Protein 2PH3 (pdb70)

Radius of gyration: 23.09 Å; Cα contacts (8 Å, |Δi|>4): 1124; chains: 2; bounding box: 49×66×58 Å

InterPro domains:
  IPR002347 Short-chain dehydrogenase/reductase SDR [PF13561] (8-243)
  IPR002347 Short-chain dehydrogenase/reductase SDR [PR00080] (79-90)
  IPR002347 Short-chain dehydrogenase/reductase SDR [PR00080] (132-140)
  IPR002347 Short-chain dehydrogenase/reductase SDR [PR00080] (152-171)
  IPR002347 Short-chain dehydrogenase/reductase SDR [PR00081] (3-20)
  IPR002347 Short-chain dehydrogenase/reductase SDR [PR00081] (79-90)
  IPR002347 Short-chain dehydrogenase/reductase SDR [PR00081] (126-142)
  IPR002347 Short-chain dehydrogenase/reductase SDR [PR00081] (152-171)
  IPR002347 Short-chain dehydrogenase/reductase SDR [PR00081] (173-190)
  IPR002347 Short-chain dehydrogenase/reductase SDR [PR00081] (206-226)
  IPR011284 3-oxoacyl-(acyl-carrier-protein) reductase [TIGR01830] (4-242)
  IPR020904 Short-chain dehydrogenase/reductase, conserved site [PS00061] (139-167)
  IPR036291 NAD(P)-binding domain superfamily [SSF51735] (2-243)
  IPR050259 Short-chain dehydrogenases/reductases [PTHR42879] (2-243)
  IPR057326 Ketoreductase domain [SM00822] (2-183)

CATH classification: 3.40.50.720

B-factor: mean 17.6, std 7.83, range [5.52, 52.17]

Sequence (482 aa):
MRKALITGASRGIGRAIALRLAEDGFALAIHYGQNREKAEEVAEEARRRGSPLVAVLGANLLEAEAATALVHQAAEVLGGLDTLVNNAGITRDTLLVRMKDEDWEAVLEANLSAVFRTTREAVKLMMKARFGRIVNITSVVGILGNPGQANYVASKAGLIGFTRAVAKEYAQRGITVNAVAPGFIETEMTERLPQEVKEAYLKQIPAGRFGRPEEVAEAVAFLVSEKAGYITGQTLCVDGGLTPHRKALITGASRGIGRAIALRLAEDGFALAIHYGQNREKAEEVAEEARRRGSPLVAVLGANLLEAEAATALVHQAAEVLGGLDTLVNNAGITRDTLLVRMKDEDWEAVLEANLSAVFRTTREAVKLMMKARFGRIVNITSVVGILGNPANYVASKAGLIGFTRAVAKEYAQRGITVNAVIETEMTERLPQEVKEAYLKQIPAGRFGRPEEVAEAVAFLVSEKAGYITGQTLCVDGGLTP

Foldseek 3Di:
DADEEQAQCLFFLNLLLLQLVLLVQHAYEDEHAPDVVSSVVSQVNSVVNHHPHYHYHYFHLLDVVRLLVVLVVRCVRRVGHAEYEAEDFDFLWAAPVPQDPVRLVSRLRNLAVSVVNNVVNNCVRLLVVLAHEYEYEAALCLVVVDGGGNSNNVSRVNVLVVQLVVQVVCLRSHYAGEYEHEYAEDTPVVVVDDPVVVVVSLVQAPQSDHHYSNQSSVVVVVRRDPVNSVDHSYYHYPHNPRHPD/DAEEQAQCLFFLNLLLLLLVLLVQYAYEQEHAPDVVSSVVSQVNSVVNHHPHYHYHYFHQLPQVRLQVVLVVRCVRRVAHAEYEAEDFDADDDAPVPDDPVRLVSRLRNLAVSVVNNVVNNCVRNLVVLAHEYEYAAALCLVVVPRDSNVVSRVNVLVVQLVVQVVCVRSRYAGEYELEPTCVVVDDPVVVQVLQVLALQSDHHYSNQRSVVVVCCRDPVNSVDHSYYYYPGNPRHD

Solvent-accessible surface area: 20334 Å² total; per-residue (Å²): 98,98,39,0,0,0,2,21,0,6,114,10,30,0,82,6,0,0,5,54,0,0,92,76,30,14,0,0,0,0,4,21,45,173,62,134,138,54,0,80,109,2,0,85,43,0,96,176,98,45,10,89,69,13,20,33,18,41,13,68,16,70,105,33,125,17,0,27,42,0,0,72,83,0,17,147,60,7,66,23,15,18,0,0,0,3,22,20,40,50,59,102,90,33,89,0,27,184,3,126,35,113,29,0,75,20,0,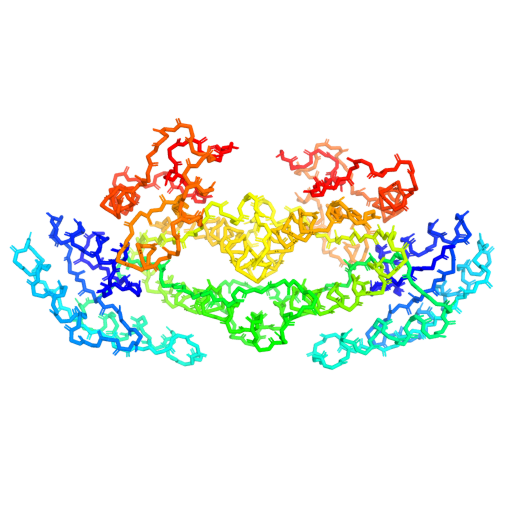11,45,7,0,0,9,0,7,0,1,1,0,16,8,0,0,74,57,2,53,174,79,160,28,0,8,0,1,0,7,4,13,0,9,4,30,31,0,30,69,22,27,0,0,35,0,0,0,5,8,0,2,12,1,0,0,63,0,0,1,101,18,2,51,170,76,33,2,7,0,1,0,0,0,8,11,23,15,85,23,83,124,49,106,201,70,82,122,140,44,48,110,60,92,60,171,86,9,99,61,51,129,40,16,126,20,77,48,0,1,91,12,0,8,108,5,2,32,105,194,2,42,223,55,45,18,100,9,77,27,34,18,38,52,25,14,122,122,82,61,0,0,0,2,20,0,6,110,26,30,0,97,12,0,0,5,52,0,0,90,80,34,10,9,0,0,0,4,24,43,179,43,129,116,67,0,55,109,5,0,78,45,0,98,162,105,44,7,104,75,10,21,22,19,42,12,71,18,71,103,32,124,16,0,28,41,0,0,79,84,0,17,149,65,8,60,26,17,26,1,0,0,4,21,21,43,55,77,93,117,48,84,0,31,172,2,128,23,107,27,0,69,14,0,10,43,6,1,0,10,0,8,0,1,1,0,17,5,0,0,72,37,3,48,157,75,134,55,0,8,1,1,0,11,11,30,24,36,4,51,35,0,54,104,14,1,50,6,0,0,6,8,0,1,14,1,0,0,79,0,0,1,107,27,8,50,164,104,40,2,8,0,1,0,14,42,21,56,82,111,32,118,110,67,76,114,134,51,33,114,55,80,55,193,95,7,99,58,46,102,34,15,114,31,111,51,7,0,90,13,0,4,86,5,1,16,132,171,1,42,221,59,41,14,101,40,84,44,44,20,38,53,28,20,153

Secondary structure (DSSP, 8-state):
--EEEETTTTSHHHHHHHHHHHTTT-EEEEEESS-HHHHHHHHHHHHHTT-S-EEEEE--TTSHHHHHHHHHHHHHHHT---EEEE-------B-GGG--HHHHHHHHIIIIIHHHHHHHHHHHHHHHHT-EEEEEE--THHHH--SSBHHHHHHHHHHHHHHHHHHHHHGGGTEEEEEEEE-SB--HHHHTS-HHHHHHHHHT-TT-SPBPHHHHHHHHHHHTSGGGTT--S-EEEESTT-S--/-EEEETTTTSHHHHHHHHHHHHTT-EEEEEESS-HHHHHHHHHHHHHHT-S-EEEEE--TTSHHHHHHHHHHHHHHHTS--EEEE---------GGG--HHHHHHHHIIIIIHHHHHHHHHHHHHHHHT-EEEEE---THHHH----HHHHHHHHHHHHHHHHHHHHGGGTEEEEE--BSSGGGGS-HHHHHHHHTT-TT-S-B-HHHHHHHHHHHHSGGGTT--S-B---STT---

Structure (mmCIF, N/CA/C/O backbone):
data_2PH3
#
_entry.id   2PH3
#
_cell.length_a   76.525
_cell.length_b   76.525
_cell.length_c   137.562
_cell.angle_alpha   90.00
_cell.angle_beta   90.00
_cell.angle_gamma   120.00
#
_symmetry.space_group_name_H-M   'P 62'
#
loop_
_entity.id
_entity.type
_entity.pdbx_description
1 polymer '3-oxoacyl-[acyl carrier protein] reductase'
2 water water
#
loop_
_atom_site.group_PDB
_atom_site.id
_atom_site.type_symbol
_atom_site.label_atom_id
_atom_site.label_alt_id
_atom_site.label_comp_id
_atom_site.label_asym_id
_atom_site.label_entity_id
_atom_site.label_seq_id
_atom_site.pdbx_PDB_ins_code
_atom_site.Cartn_x
_atom_site.Cartn_y
_atom_site.Cartn_z
_atom_site.occupancy
_atom_site.B_iso_or_equiv
_atom_site.auth_seq_id
_atom_site.auth_comp_id
_atom_site.auth_asym_id
_atom_site.auth_atom_id
_atom_site.pdbx_PDB_model_num
ATOM 1 N N . MET A 1 1 ? 53.809 4.607 10.114 1.00 25.79 1 MET A N 1
ATOM 2 C CA . MET A 1 1 ? 53.055 3.366 9.725 1.00 27.18 1 MET A CA 1
ATOM 3 C C . MET A 1 1 ? 53.327 2.212 10.676 1.00 26.89 1 MET A C 1
ATOM 4 O O . MET A 1 1 ? 52.662 2.054 11.684 1.00 27.94 1 MET A O 1
ATOM 9 N N . ARG A 1 2 ? 54.184 1.381 10.169 1.00 25.66 2 ARG A N 1
ATOM 10 C CA . ARG A 1 2 ? 54.737 0.288 10.745 1.00 23.17 2 ARG A CA 1
ATOM 11 C C . ARG A 1 2 ? 55.888 -0.506 11.453 1.00 19.82 2 ARG A C 1
ATOM 12 O O . ARG A 1 2 ? 55.892 -1.805 11.792 1.00 18.62 2 ARG A O 1
ATOM 20 N N . LYS A 1 3 ? 56.931 0.183 11.226 1.00 18.08 3 LYS A N 1
ATOM 21 C CA . LYS A 1 3 ? 58.237 0.530 11.850 1.00 15.82 3 LYS A CA 1
ATOM 22 C C . LYS A 1 3 ? 58.286 1.900 12.555 1.00 14.77 3 LYS A C 1
ATOM 23 O O . LYS A 1 3 ? 57.577 2.829 12.181 1.00 14.43 3 LYS A O 1
ATOM 29 N N . ALA A 1 4 ? 59.003 1.954 13.677 1.00 13.74 4 ALA A N 1
ATOM 30 C CA . ALA A 1 4 ? 59.791 3.002 14.313 1.00 13.43 4 ALA A CA 1
ATOM 31 C C . ALA A 1 4 ? 61.048 2.733 15.170 1.00 12.46 4 ALA A C 1
ATOM 32 O O . ALA A 1 4 ? 61.113 1.748 15.913 1.00 13.68 4 ALA A O 1
ATOM 34 N N . LEU A 1 5 ? 61.992 3.668 15.079 1.00 12.28 5 LEU A N 1
ATOM 35 C CA . LEU A 1 5 ? 63.160 3.746 15.944 1.00 10.85 5 LEU A CA 1
ATOM 36 C C . LEU A 1 5 ? 62.920 4.856 16.941 1.00 10.54 5 LEU A C 1
ATOM 37 O O . LEU A 1 5 ? 62.687 5.982 16.538 1.00 10.51 5 LEU A O 1
ATOM 42 N N . ILE A 1 6 ? 62.965 4.530 18.235 1.00 10.35 6 ILE A N 1
ATOM 43 C CA . ILE A 1 6 ? 62.856 5.533 19.277 1.00 11.15 6 ILE A CA 1
ATOM 44 C C . ILE A 1 6 ? 64.205 5.536 20.052 1.00 11.00 6 ILE A C 1
ATOM 45 O O . ILE A 1 6 ? 64.592 4.519 20.661 1.00 9.69 6 ILE A O 1
ATOM 50 N N . THR A 1 7 ? 64.864 6.683 20.058 1.00 9.72 7 THR A N 1
ATOM 51 C CA . THR A 1 7 ? 66.099 6.827 20.843 1.00 10.41 7 THR A CA 1
ATOM 52 C C . THR A 1 7 ? 65.848 7.104 22.319 1.00 10.15 7 THR A C 1
ATOM 53 O O . THR A 1 7 ? 64.883 7.792 22.678 1.00 10.37 7 THR A O 1
ATOM 57 N N . GLY A 1 8 ? 66.726 6.588 23.197 1.00 10.47 8 GLY A N 1
ATOM 58 C CA . GLY A 1 8 ? 66.551 6.815 24.636 1.00 10.76 8 GLY A CA 1
ATOM 59 C C . GLY A 1 8 ? 65.218 6.303 25.169 1.00 12.35 8 GLY A C 1
ATOM 60 O O . GLY A 1 8 ? 64.553 6.967 26.039 1.00 11.40 8 GLY A O 1
ATOM 61 N N . ALA A 1 9 ? 64.823 5.123 24.673 1.00 11.92 9 ALA A N 1
ATOM 62 C CA . ALA A 1 9 ? 63.494 4.564 24.971 1.00 14.28 9 ALA A CA 1
ATOM 63 C C . ALA A 1 9 ? 63.456 3.620 26.181 1.00 14.71 9 ALA A C 1
ATOM 64 O O . ALA A 1 9 ? 62.461 2.907 26.391 1.00 16.42 9 ALA A O 1
ATOM 66 N N . SER A 1 10 ? 64.523 3.599 26.972 1.00 14.27 10 SER A N 1
ATOM 67 C CA . SER A 1 10 ? 64.584 2.673 28.137 1.00 14.10 10 SER A CA 1
ATOM 68 C C . SER A 1 10 ? 63.917 3.221 29.398 1.00 14.65 10 SER A C 1
ATOM 69 O O . SER A 1 10 ? 63.653 2.469 30.341 1.00 13.55 10 SER A O 1
ATOM 72 N N . ARG A 1 11 ? 63.633 4.530 29.418 1.00 14.30 11 ARG A N 1
ATOM 73 C CA . ARG A 1 11 ? 62.986 5.128 30.594 1.00 14.73 11 ARG A CA 1
ATOM 74 C C . ARG A 1 11 ? 62.187 6.344 30.223 1.00 14.05 11 ARG A C 1
ATOM 75 O O . ARG A 1 11 ? 62.331 6.891 29.115 1.00 12.60 11 ARG A O 1
ATOM 83 N N . GLY A 1 12 ? 61.411 6.818 31.198 1.00 13.03 12 GLY A N 1
ATOM 84 C CA . GLY A 1 12 ? 60.742 8.127 31.082 1.00 12.93 12 GLY A CA 1
ATOM 85 C C . GLY A 1 12 ? 59.921 8.343 29.806 1.00 11.22 12 GLY A C 1
ATOM 86 O O . GLY A 1 12 ? 59.072 7.503 29.422 1.00 10.63 12 GLY A O 1
ATOM 87 N N . ILE A 1 13 ? 60.165 9.480 29.157 1.00 10.71 13 ILE A N 1
ATOM 88 C CA . ILE A 1 13 ? 59.407 9.869 27.932 1.00 10.43 13 ILE A CA 1
ATOM 89 C C . ILE A 1 13 ? 59.628 8.881 26.791 1.00 9.87 13 ILE A C 1
ATOM 90 O O . ILE A 1 13 ? 58.680 8.528 26.057 1.00 10.37 13 ILE A O 1
ATOM 95 N N . GLY A 1 14 ? 60.873 8.441 26.605 1.00 9.43 14 GLY A N 1
ATOM 96 C CA . GLY A 1 14 ? 61.143 7.550 25.486 1.00 10.21 14 GLY A CA 1
ATOM 97 C C . GLY A 1 14 ? 60.368 6.252 25.690 1.00 9.51 14 GLY A C 1
ATOM 98 O O . GLY A 1 14 ? 59.795 5.710 24.758 1.00 9.42 14 GLY A O 1
ATOM 99 N N . ARG A 1 15 ? 60.403 5.723 26.915 1.00 10.84 15 ARG A N 1
ATOM 100 C CA . ARG A 1 15 ? 59.660 4.507 27.229 1.00 10.45 15 ARG A CA 1
ATOM 101 C C . ARG A 1 15 ? 58.162 4.683 26.960 1.00 10.34 15 ARG A C 1
ATOM 102 O O . ARG A 1 15 ? 57.530 3.837 26.303 1.00 10.53 15 ARG A O 1
ATOM 110 N N . ALA A 1 16 ? 57.599 5.793 27.443 1.00 10.28 16 ALA A N 1
ATOM 111 C CA . ALA A 1 16 ? 56.151 6.088 27.267 1.00 10.16 16 ALA A CA 1
ATOM 112 C C . ALA A 1 16 ? 55.829 6.143 25.781 1.00 10.19 16 ALA A C 1
ATOM 113 O O . ALA A 1 16 ? 54.770 5.656 25.343 1.00 10.20 16 ALA A O 1
ATOM 115 N N . ILE A 1 17 ? 56.735 6.750 24.989 1.00 10.71 17 ILE A N 1
ATOM 116 C CA . ILE A 1 17 ? 56.531 6.877 23.540 1.00 9.83 17 ILE A CA 1
ATOM 117 C C . ILE A 1 17 ? 56.566 5.458 22.941 1.00 10.86 17 ILE A C 1
ATOM 118 O O . ILE A 1 17 ? 55.672 5.092 22.166 1.00 10.40 17 ILE A O 1
ATOM 123 N N . ALA A 1 18 ? 57.608 4.689 23.283 1.00 10.49 18 ALA A N 1
ATOM 124 C CA . ALA A 1 18 ? 57.672 3.280 22.896 1.00 12.05 18 ALA A CA 1
ATOM 125 C C . ALA A 1 18 ? 56.358 2.520 23.198 1.00 12.64 18 ALA A C 1
ATOM 126 O O . ALA A 1 18 ? 55.784 1.920 22.306 1.00 13.02 18 ALA A O 1
ATOM 128 N N . LEU A 1 19 ? 55.892 2.581 24.442 1.00 12.45 19 LEU A N 1
ATOM 129 C CA . LEU A 1 19 ? 54.691 1.808 24.876 1.00 13.45 19 LEU A CA 1
ATOM 130 C C . LEU A 1 19 ? 53.391 2.283 24.205 1.00 14.30 19 LEU A C 1
ATOM 131 O O . LEU A 1 19 ? 52.495 1.461 23.856 1.00 13.79 19 LEU A O 1
ATOM 136 N N . ARG A 1 20 ? 53.320 3.603 23.966 1.00 12.82 20 ARG A N 1
ATOM 137 C CA . ARG A 1 20 ? 52.188 4.196 23.290 1.00 13.49 20 ARG A CA 1
ATOM 138 C C . ARG A 1 20 ? 52.065 3.741 21.851 1.00 12.88 20 ARG A C 1
ATOM 139 O O . ARG A 1 20 ? 50.986 3.392 21.401 1.00 13.12 20 ARG A O 1
ATOM 147 N N . LEU A 1 21 ? 53.175 3.749 21.120 1.00 13.25 21 LEU A N 1
ATOM 148 C CA . LEU A 1 21 ? 53.156 3.264 19.727 1.00 12.83 21 LEU A CA 1
ATOM 149 C C . LEU A 1 21 ? 52.950 1.743 19.624 1.00 12.63 21 LEU A C 1
ATOM 150 O O . LEU A 1 21 ? 52.330 1.284 18.661 1.00 13.50 21 LEU A O 1
ATOM 155 N N . ALA A 1 22 ? 53.396 0.975 20.636 1.00 13.28 22 ALA A N 1
ATOM 156 C CA . ALA A 1 22 ? 53.122 -0.480 20.707 1.00 13.97 22 ALA A CA 1
ATOM 157 C C . ALA A 1 22 ? 51.605 -0.744 20.706 1.00 15.48 22 ALA A C 1
ATOM 158 O O . ALA A 1 22 ? 51.120 -1.701 20.076 1.00 16.25 22 ALA A O 1
ATOM 160 N N . GLU A 1 23 ? 50.874 0.135 21.390 1.00 17.55 23 GLU A N 1
ATOM 161 C CA . GLU A 1 23 ? 49.425 0.067 21.500 1.00 19.00 23 GLU A CA 1
ATOM 162 C C . GLU A 1 23 ? 48.782 0.291 20.160 1.00 19.35 23 GLU A C 1
ATOM 163 O O . GLU A 1 23 ? 47.641 -0.154 19.937 1.00 19.86 23 GLU A O 1
ATOM 169 N N . ASP A 1 24 ? 49.517 0.942 19.248 1.00 19.63 24 ASP A N 1
ATOM 170 C CA . ASP A 1 24 ? 49.048 1.188 17.892 1.00 19.09 24 ASP A CA 1
ATOM 171 C C . ASP A 1 24 ? 49.512 0.117 16.899 1.00 19.14 24 ASP A C 1
ATOM 172 O O . ASP A 1 24 ? 49.315 0.284 15.684 1.00 20.44 24 ASP A O 1
ATOM 177 N N . GLY A 1 25 ? 50.155 -0.932 17.414 1.00 17.74 25 GLY A N 1
ATOM 178 C CA . GLY A 1 25 ? 50.668 -2.045 16.582 1.00 16.55 25 GLY A CA 1
ATOM 179 C C . GLY A 1 25 ? 51.964 -1.766 15.836 1.00 15.44 25 GLY A C 1
ATOM 180 O O . GLY A 1 25 ? 52.299 -2.476 14.865 1.00 15.39 25 GLY A O 1
ATOM 181 N N . PHE A 1 26 ? 52.726 -0.747 16.261 1.00 13.94 26 PHE A N 1
ATOM 182 C CA . PHE A 1 26 ? 53.984 -0.437 15.552 1.00 13.74 26 PHE A CA 1
ATOM 183 C C . PHE A 1 26 ? 55.024 -1.518 15.876 1.00 12.85 26 PHE A C 1
ATOM 184 O O . PHE A 1 26 ? 55.117 -1.942 17.018 1.00 12.98 26 PHE A O 1
ATOM 192 N N . ALA A 1 27 ? 55.840 -1.900 14.901 1.00 12.92 27 ALA A N 1
ATOM 193 C CA . ALA A 1 27 ? 57.154 -2.574 15.182 1.00 13.46 27 ALA A CA 1
ATOM 194 C C . ALA A 1 27 ? 58.172 -1.542 15.723 1.00 14.01 27 ALA A C 1
ATOM 195 O O . ALA A 1 27 ? 58.247 -0.408 15.220 1.00 15.91 27 ALA A O 1
ATOM 197 N N . LEU A 1 28 ? 58.997 -1.930 16.704 1.00 13.81 28 LEU A N 1
ATOM 198 C CA . LEU A 1 28 ? 59.759 -0.947 17.495 1.00 12.84 28 LEU A CA 1
ATOM 199 C C . LEU A 1 28 ? 61.203 -1.375 17.722 1.00 13.31 28 LEU A C 1
ATOM 200 O O . LEU A 1 28 ? 61.467 -2.493 18.141 1.00 13.20 28 LEU A O 1
ATOM 205 N N . ALA A 1 29 ? 62.137 -0.498 17.403 1.00 13.18 29 ALA A N 1
ATOM 206 C CA . ALA A 1 29 ? 63.511 -0.668 17.844 1.00 13.09 29 ALA A CA 1
ATOM 207 C C . ALA A 1 29 ? 63.680 0.267 19.033 1.00 13.27 29 ALA A C 1
ATOM 208 O O . ALA A 1 29 ? 63.508 1.480 18.908 1.00 13.06 29 ALA A O 1
ATOM 210 N N . ILE A 1 30 ? 63.994 -0.317 20.179 1.00 12.79 30 ILE A N 1
ATOM 211 C CA . ILE A 1 30 ? 64.076 0.417 21.425 1.00 14.20 30 ILE A CA 1
ATOM 212 C C . ILE A 1 30 ? 65.549 0.660 21.576 1.00 14.37 30 ILE A C 1
ATOM 213 O O . ILE A 1 30 ? 66.303 -0.288 21.845 1.00 13.93 30 ILE A O 1
ATOM 218 N N . HIS A 1 31 ? 65.966 1.895 21.331 1.00 12.62 31 HIS A N 1
ATOM 219 C CA . HIS A 1 31 ? 67.366 2.266 21.565 1.00 13.68 31 HIS A CA 1
ATOM 220 C C . HIS A 1 31 ? 67.669 2.641 23.034 1.00 12.67 31 HIS A C 1
ATOM 221 O O . HIS A 1 31 ? 66.836 3.262 23.698 1.00 12.14 31 HIS A O 1
ATOM 228 N N . TYR A 1 32 ? 68.881 2.329 23.503 1.00 12.41 32 TYR A N 1
ATOM 229 C CA . TYR A 1 32 ? 69.339 2.687 24.859 1.00 13.48 32 TYR A CA 1
ATOM 230 C C . TYR A 1 32 ? 70.851 2.966 24.826 1.00 14.81 32 TYR A C 1
ATOM 231 O O . TYR A 1 32 ? 71.572 2.450 23.996 1.00 13.63 32 TYR A O 1
ATOM 240 N N . GLY A 1 33 ? 71.301 3.808 25.751 1.00 17.63 33 GLY A N 1
ATOM 241 C CA . GLY A 1 33 ? 72.712 4.175 25.919 1.00 20.15 33 GLY A CA 1
ATOM 242 C C . GLY A 1 33 ? 73.447 3.144 26.751 1.00 22.08 33 GLY A C 1
ATOM 243 O O . GLY A 1 33 ? 74.320 2.458 26.227 1.00 22.42 33 GLY A O 1
ATOM 244 N N . GLN A 1 34 ? 73.037 2.988 28.018 1.00 23.54 34 GLN A N 1
ATOM 245 C CA . GLN A 1 34 ? 73.714 2.102 28.985 1.00 25.44 34 GLN A CA 1
ATOM 246 C C . GLN A 1 34 ? 72.815 0.990 29.533 1.00 25.40 34 GLN A C 1
ATOM 247 O O . GLN A 1 34 ? 73.205 -0.173 29.561 1.00 25.63 34 GLN A O 1
ATOM 253 N N . ASN A 1 35 ? 71.620 1.349 29.986 1.00 25.92 35 ASN A N 1
ATOM 254 C CA . ASN A 1 35 ? 70.873 0.383 30.794 1.00 26.18 35 ASN A CA 1
ATOM 255 C C . ASN A 1 35 ? 70.124 -0.627 29.952 1.00 24.98 35 ASN A C 1
ATOM 256 O O . ASN A 1 35 ? 68.936 -0.481 29.633 1.00 23.76 35 ASN A O 1
ATOM 261 N N . ARG A 1 36 ? 70.845 -1.675 29.599 1.00 24.11 36 ARG A N 1
ATOM 262 C CA . ARG A 1 36 ? 70.277 -2.658 28.703 1.00 23.50 36 ARG A CA 1
ATOM 263 C C . ARG A 1 36 ? 69.091 -3.415 29.318 1.00 23.30 36 ARG A C 1
ATOM 264 O O . ARG A 1 36 ? 68.079 -3.677 28.653 1.00 21.74 36 ARG A O 1
ATOM 272 N N . GLU A 1 37 ? 69.230 -3.785 30.582 1.00 22.51 37 GLU A N 1
ATOM 273 C CA . GLU A 1 37 ? 68.191 -4.578 31.240 1.00 23.36 37 GLU A CA 1
ATOM 274 C C . GLU A 1 37 ? 66.872 -3.789 31.262 1.00 22.39 37 GLU A C 1
ATOM 275 O O . GLU A 1 37 ? 65.802 -4.336 31.025 1.00 22.69 37 GLU A O 1
ATOM 281 N N . LYS A 1 38 ? 66.960 -2.495 31.506 1.00 21.77 38 LYS A N 1
ATOM 282 C CA . LYS A 1 38 ? 65.791 -1.637 31.490 1.00 21.69 38 LYS A CA 1
ATOM 283 C C . LYS A 1 38 ? 65.181 -1.565 30.069 1.00 20.95 38 LYS A C 1
ATOM 284 O O . LYS A 1 38 ? 63.958 -1.671 29.882 1.00 20.08 38 LYS A O 1
ATOM 290 N N . ALA A 1 39 ? 66.024 -1.378 29.064 1.00 19.41 39 ALA A N 1
ATOM 291 C CA . ALA A 1 39 ? 65.526 -1.472 27.699 1.00 18.80 39 ALA A CA 1
ATOM 292 C C . ALA A 1 39 ? 64.761 -2.792 27.384 1.00 18.51 39 ALA A C 1
ATOM 293 O O . ALA A 1 39 ? 63.807 -2.777 26.609 1.00 17.40 39 ALA A O 1
ATOM 295 N N . GLU A 1 40 ? 65.207 -3.922 27.950 1.00 17.69 40 GLU A N 1
ATOM 296 C CA . GLU A 1 40 ? 64.582 -5.225 27.669 1.00 18.96 40 GLU A CA 1
ATOM 297 C C . GLU A 1 40 ? 63.231 -5.306 28.352 1.00 18.31 40 GLU A C 1
ATOM 298 O O . GLU A 1 40 ? 62.257 -5.864 27.815 1.00 18.22 40 GLU A O 1
ATOM 304 N N . GLU A 1 41 ? 63.197 -4.740 29.543 1.00 17.76 41 GLU A N 1
ATOM 305 C CA . GLU A 1 41 ? 61.967 -4.557 30.290 1.00 18.58 41 GLU A CA 1
ATOM 306 C C . GLU A 1 41 ? 60.909 -3.839 29.425 1.00 17.79 41 GLU A C 1
ATOM 307 O O . GLU A 1 41 ? 59.769 -4.314 29.305 1.00 17.83 41 GLU A O 1
ATOM 313 N N . VAL A 1 42 ? 61.304 -2.722 28.796 1.00 16.91 42 VAL A N 1
ATOM 314 C CA . VAL A 1 42 ? 60.380 -1.934 27.969 1.00 16.59 42 VAL A CA 1
ATOM 315 C C . VAL A 1 42 ? 59.953 -2.760 26.749 1.00 16.44 42 VAL A C 1
ATOM 316 O O . VAL A 1 42 ? 58.773 -2.766 26.374 1.00 17.35 42 VAL A O 1
ATOM 320 N N . ALA A 1 43 ? 60.912 -3.455 26.131 1.00 16.40 43 ALA A N 1
ATOM 321 C CA . ALA A 1 43 ? 60.614 -4.308 24.981 1.00 17.04 43 ALA A CA 1
ATOM 322 C C . ALA A 1 43 ? 59.545 -5.366 25.311 1.00 17.03 43 ALA A C 1
ATOM 323 O O . ALA A 1 43 ? 58.611 -5.565 24.527 1.00 16.18 43 ALA A O 1
ATOM 325 N N . GLU A 1 44 ? 59.673 -6.007 26.465 1.00 18.24 44 GLU A N 1
ATOM 326 C CA . GLU A 1 44 ? 58.688 -7.024 26.905 1.00 19.11 44 GLU A CA 1
ATOM 327 C C . GLU A 1 44 ? 57.298 -6.414 27.098 1.00 18.29 44 GLU A C 1
ATOM 328 O O . GLU A 1 44 ? 56.307 -6.955 26.607 1.00 19.22 44 GLU A O 1
ATOM 334 N N . GLU A 1 45 ? 57.244 -5.243 27.712 1.00 17.90 45 GLU A N 1
ATOM 335 C CA . GLU A 1 45 ? 55.986 -4.538 27.909 1.00 18.18 45 GLU A CA 1
ATOM 336 C C . GLU A 1 45 ? 55.357 -4.080 26.577 1.00 17.55 45 GLU A C 1
ATOM 337 O O . GLU A 1 45 ? 54.156 -4.177 26.397 1.00 17.80 45 GLU A O 1
ATOM 343 N N . ALA A 1 46 ? 56.179 -3.613 25.651 1.00 16.21 46 ALA A N 1
ATOM 344 C CA . ALA A 1 46 ? 55.721 -3.236 24.318 1.00 16.79 46 ALA A CA 1
ATOM 345 C C . ALA A 1 46 ? 55.119 -4.464 23.629 1.00 16.78 46 ALA A C 1
ATOM 346 O O . ALA A 1 46 ? 54.107 -4.379 22.948 1.00 17.54 46 ALA A O 1
ATOM 348 N N . ARG A 1 47 ? 55.766 -5.611 23.794 1.00 17.71 47 ARG A N 1
ATOM 349 C CA . ARG A 1 47 ? 55.232 -6.856 23.237 1.00 18.82 47 ARG A CA 1
ATOM 350 C C . ARG A 1 47 ? 53.865 -7.159 23.847 1.00 18.82 47 ARG A C 1
ATOM 351 O O . ARG A 1 47 ? 52.907 -7.430 23.119 1.00 19.76 47 ARG A O 1
ATOM 359 N N . ARG A 1 48 ? 53.782 -7.084 25.174 1.00 20.18 48 ARG A N 1
ATOM 360 C CA . ARG A 1 48 ? 52.524 -7.344 25.931 1.00 21.35 48 ARG A CA 1
ATOM 361 C C . ARG A 1 48 ? 51.387 -6.381 25.554 1.00 21.54 48 ARG A C 1
ATOM 362 O O . ARG A 1 48 ? 50.220 -6.742 25.593 1.00 21.59 48 ARG A O 1
ATOM 370 N N . ARG A 1 49 ? 51.738 -5.154 25.167 1.00 21.66 49 ARG A N 1
ATOM 371 C CA . ARG A 1 49 ? 50.738 -4.159 24.703 1.00 21.45 49 ARG A CA 1
ATOM 372 C C . ARG A 1 49 ? 50.337 -4.262 23.236 1.00 20.75 49 ARG A C 1
ATOM 373 O O . ARG A 1 49 ? 49.479 -3.521 22.793 1.00 22.01 49 ARG A O 1
ATOM 381 N N . GLY A 1 50 ? 51.006 -5.102 22.456 1.00 20.59 50 GLY A N 1
ATOM 382 C CA . GLY A 1 50 ? 50.551 -5.367 21.070 1.00 18.91 50 GLY A CA 1
ATOM 383 C C . GLY A 1 50 ? 51.535 -5.176 19.932 1.00 17.78 50 GLY A C 1
ATOM 384 O O . GLY A 1 50 ? 51.156 -5.305 18.759 1.00 17.60 50 GLY A O 1
ATOM 385 N N . SER A 1 51 ? 52.800 -4.876 20.251 1.00 17.09 51 SER A N 1
ATOM 386 C CA . SER A 1 51 ? 53.807 -4.720 19.192 1.00 16.65 51 SER A CA 1
ATOM 387 C C . SER A 1 51 ? 54.148 -6.109 18.655 1.00 16.66 51 SER A C 1
ATOM 388 O O . SER A 1 51 ? 54.405 -7.003 19.452 1.00 16.69 51 SER A O 1
ATOM 391 N N . PRO A 1 52 ? 54.143 -6.272 17.322 1.00 16.18 52 PRO A N 1
ATOM 392 C CA . PRO A 1 52 ? 54.404 -7.527 16.614 1.00 17.41 52 PRO A CA 1
ATOM 393 C C . PRO A 1 52 ? 55.875 -7.815 16.325 1.00 17.18 52 PRO A C 1
ATOM 394 O O . PRO A 1 52 ? 56.246 -8.934 15.913 1.00 16.22 52 PRO A O 1
ATOM 398 N N . LEU A 1 53 ? 56.713 -6.804 16.534 1.00 16.57 53 LEU A N 1
ATOM 399 C CA . LEU A 1 53 ? 58.145 -6.986 16.353 1.00 17.08 53 LEU A CA 1
ATOM 400 C C . LEU A 1 53 ? 58.847 -5.929 17.174 1.00 17.06 53 LEU A C 1
ATOM 401 O O . LEU A 1 53 ? 58.649 -4.747 16.937 1.00 15.11 53 LEU A O 1
ATOM 406 N N . VAL A 1 54 ? 59.615 -6.382 18.180 1.00 17.12 54 VAL A N 1
ATOM 407 C CA . VAL A 1 54 ? 60.394 -5.511 19.044 1.00 18.22 54 VAL A CA 1
ATOM 408 C C . VAL A 1 54 ? 61.859 -5.909 19.199 1.00 18.30 54 VAL A C 1
ATOM 409 O O . VAL A 1 54 ? 62.176 -7.075 19.315 1.00 17.19 54 VAL A O 1
ATOM 413 N N . ALA A 1 55 ? 62.816 -4.988 19.032 1.00 17.75 55 ALA A N 1
ATOM 414 C CA . ALA A 1 55 ? 64.246 -5.286 19.185 1.00 17.25 55 ALA A CA 1
ATOM 415 C C . ALA A 1 55 ? 64.877 -4.195 20.022 1.00 16.65 55 ALA A C 1
ATOM 416 O O . ALA A 1 55 ? 64.456 -3.042 19.951 1.00 18.18 55 ALA A O 1
ATOM 418 N N . VAL A 1 56 ? 65.833 -4.565 20.868 1.00 16.52 56 VAL A N 1
ATOM 419 C CA . VAL A 1 56 ? 66.577 -3.594 21.656 1.00 15.18 56 VAL A CA 1
ATOM 420 C C . VAL A 1 56 ? 67.941 -3.354 20.976 1.00 14.53 56 VAL A C 1
ATOM 421 O O . VAL A 1 56 ? 68.557 -4.294 20.480 1.00 13.70 56 VAL A O 1
ATOM 425 N N . LEU A 1 57 ? 68.364 -2.098 20.902 1.00 12.31 57 LEU A N 1
ATOM 426 C CA . LEU A 1 57 ? 69.625 -1.731 20.276 1.00 14.08 57 LEU A CA 1
ATOM 427 C C . LEU A 1 57 ? 70.422 -0.736 21.134 1.00 13.30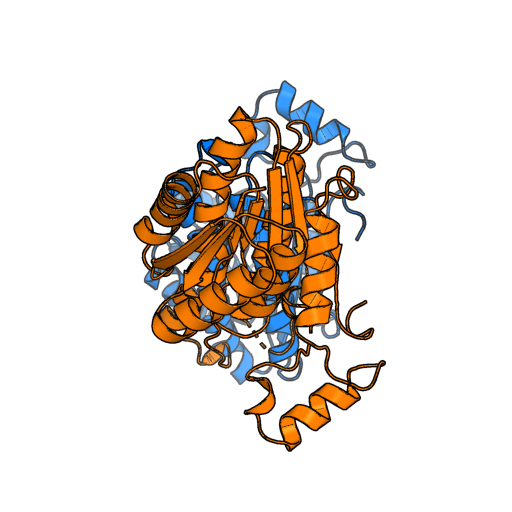 57 LEU A C 1
ATOM 428 O O . LEU A 1 57 ? 69.939 0.379 21.484 1.00 12.98 57 LEU A O 1
ATOM 433 N N . GLY A 1 58 ? 71.659 -1.110 21.428 1.00 12.61 58 GLY A N 1
ATOM 434 C CA . GLY A 1 58 ? 72.486 -0.312 22.363 1.00 11.70 58 GLY A CA 1
ATOM 435 C C . GLY A 1 58 ? 73.473 0.493 21.552 1.00 12.83 58 GLY A C 1
ATOM 436 O O . GLY A 1 58 ? 74.164 -0.060 20.678 1.00 13.78 58 GLY A O 1
ATOM 437 N N . ALA A 1 59 ? 73.529 1.796 21.819 1.00 13.02 59 ALA A N 1
ATOM 438 C CA . ALA A 1 59 ? 74.435 2.713 21.107 1.00 13.55 59 ALA A CA 1
ATOM 439 C C . ALA A 1 59 ? 74.724 3.939 21.953 1.00 13.27 59 ALA A C 1
ATOM 440 O O . ALA A 1 59 ? 73.819 4.531 22.567 1.00 14.36 59 ALA A O 1
ATOM 442 N N . ASN A 1 60 ? 75.978 4.324 21.970 1.00 12.30 60 ASN A N 1
ATOM 443 C CA . ASN A 1 60 ? 76.327 5.562 22.595 1.00 13.50 60 ASN A CA 1
ATOM 444 C C . ASN A 1 60 ? 76.353 6.641 21.539 1.00 12.69 60 ASN A C 1
ATOM 445 O O . ASN A 1 60 ? 77.268 6.707 20.739 1.00 12.41 60 ASN A O 1
ATOM 450 N N . LEU A 1 61 ? 75.382 7.544 21.588 1.00 13.53 61 LEU A N 1
ATOM 451 C CA . LEU A 1 61 ? 75.209 8.495 20.505 1.00 12.90 61 LEU A CA 1
ATOM 452 C C . LEU A 1 61 ? 76.276 9.618 20.526 1.00 12.69 61 LEU A C 1
ATOM 453 O O . LEU A 1 61 ? 76.323 10.462 19.613 1.00 11.99 61 LEU A O 1
ATOM 458 N N . LEU A 1 62 ? 77.069 9.672 21.602 1.00 13.03 62 LEU A N 1
ATOM 459 C CA . LEU A 1 62 ? 78.300 10.515 21.644 1.00 14.49 62 LEU A CA 1
ATOM 460 C C . LEU A 1 62 ? 79.378 10.033 20.666 1.00 16.03 62 LEU A C 1
ATOM 461 O O . LEU A 1 62 ? 80.276 10.799 20.308 1.00 16.18 62 LEU A O 1
ATOM 466 N N . GLU A 1 63 ? 79.270 8.772 20.214 1.00 17.03 63 GLU A N 1
ATOM 467 C CA . GLU A 1 63 ? 80.198 8.170 19.224 1.00 18.23 63 GLU A CA 1
ATOM 468 C C . GLU A 1 63 ? 79.645 8.443 17.814 1.00 18.66 63 GLU A C 1
ATOM 469 O O . GLU A 1 63 ? 78.579 7.973 17.502 1.00 18.89 63 GLU A O 1
ATOM 475 N N . ALA A 1 64 ? 80.329 9.226 16.966 1.00 21.26 64 ALA A N 1
ATOM 476 C CA . ALA A 1 64 ? 79.729 9.645 15.664 1.00 22.30 64 ALA A CA 1
ATOM 477 C C . ALA A 1 64 ? 79.247 8.490 14.807 1.00 22.26 64 ALA A C 1
ATOM 478 O O . ALA A 1 64 ? 78.076 8.494 14.277 1.00 22.98 64 ALA A O 1
ATOM 480 N N . GLU A 1 65 ? 80.082 7.451 14.738 1.00 21.22 65 GLU A N 1
ATOM 481 C CA . GLU A 1 65 ? 79.687 6.270 13.966 1.00 20.14 65 GLU A CA 1
ATOM 482 C C . GLU A 1 65 ? 78.519 5.487 14.577 1.00 18.75 65 GLU A C 1
ATOM 483 O O . GLU A 1 65 ? 77.839 4.740 13.866 1.00 17.78 65 GLU A O 1
ATOM 489 N N . ALA A 1 66 ? 78.291 5.652 15.877 1.00 18.25 66 ALA A N 1
ATOM 490 C CA . ALA A 1 66 ? 77.153 4.990 16.548 1.00 17.25 66 ALA A CA 1
ATOM 491 C C . ALA A 1 66 ? 75.809 5.510 16.040 1.00 16.55 66 ALA A C 1
ATOM 492 O O . ALA A 1 66 ? 74.909 4.723 15.688 1.00 14.89 66 ALA A O 1
ATOM 494 N N . ALA A 1 67 ? 75.649 6.839 15.997 1.00 15.54 67 ALA A N 1
ATOM 495 C CA . ALA A 1 67 ? 74.341 7.380 15.559 1.00 15.76 67 ALA A CA 1
ATOM 496 C C . ALA A 1 67 ? 74.030 7.057 14.100 1.00 14.39 67 ALA A C 1
ATOM 497 O O . ALA A 1 67 ? 72.927 6.681 13.760 1.00 15.10 67 ALA A O 1
ATOM 499 N N . THR A 1 68 ? 75.033 7.175 13.244 1.00 14.96 68 THR A N 1
ATOM 500 C CA . THR A 1 68 ? 74.923 6.739 11.827 1.00 15.39 68 THR A CA 1
ATOM 501 C C . THR A 1 68 ? 74.551 5.244 11.680 1.00 15.06 68 THR A C 1
ATOM 502 O O . THR A 1 68 ? 73.593 4.889 10.960 1.00 15.89 68 THR A O 1
ATOM 506 N N . ALA A 1 69 ? 75.250 4.365 12.400 1.00 14.19 69 ALA A N 1
ATOM 507 C CA . ALA A 1 69 ? 74.946 2.927 12.320 1.00 13.98 69 ALA A CA 1
ATOM 508 C C . ALA A 1 69 ? 73.541 2.584 12.838 1.00 13.68 69 ALA A C 1
ATOM 509 O O . ALA A 1 69 ? 72.906 1.654 12.353 1.00 14.37 69 ALA A O 1
ATOM 511 N N . LEU A 1 70 ? 73.063 3.342 13.823 1.00 13.19 70 LEU A N 1
ATOM 512 C CA . LEU A 1 70 ? 71.839 2.993 14.541 1.00 12.73 70 LEU A CA 1
ATOM 513 C C . LEU A 1 70 ? 70.662 2.872 13.590 1.00 11.98 70 LEU A C 1
ATOM 514 O O . LEU A 1 70 ? 69.864 1.926 13.661 1.00 10.83 70 LEU A O 1
ATOM 519 N N . VAL A 1 71 ? 70.538 3.824 12.681 1.00 12.08 71 VAL A N 1
ATOM 520 C CA . VAL A 1 71 ? 69.391 3.783 11.775 1.00 13.21 71 VAL A CA 1
ATOM 521 C C . VAL A 1 71 ? 69.414 2.503 10.884 1.00 12.92 71 VAL A C 1
ATOM 522 O O . VAL A 1 71 ? 68.402 1.831 10.697 1.00 13.79 71 VAL A O 1
ATOM 526 N N . HIS A 1 72 ? 70.581 2.186 10.341 1.00 13.57 72 HIS A N 1
ATOM 527 C CA . HIS A 1 72 ? 70.727 0.986 9.512 1.00 13.59 72 HIS A CA 1
ATOM 528 C C . HIS A 1 72 ? 70.512 -0.294 10.339 1.00 12.44 72 HIS A C 1
ATOM 529 O O . HIS A 1 72 ? 69.775 -1.187 9.911 1.00 11.25 72 HIS A O 1
ATOM 536 N N . GLN A 1 73 ? 71.067 -0.351 11.551 1.00 11.63 73 GLN A N 1
ATOM 537 C CA . GLN A 1 73 ? 70.735 -1.462 12.439 1.00 11.61 73 GLN A CA 1
ATOM 538 C C . GLN A 1 73 ? 69.219 -1.605 12.665 1.00 12.71 73 GLN A C 1
ATOM 539 O O . GLN A 1 73 ? 68.644 -2.716 12.556 1.00 12.65 73 GLN A O 1
ATOM 545 N N . ALA A 1 74 ? 68.570 -0.484 12.990 1.00 13.03 74 ALA A N 1
ATOM 546 C CA . ALA A 1 74 ? 67.142 -0.485 13.206 1.00 13.47 74 ALA A CA 1
ATOM 547 C C . ALA A 1 74 ? 66.389 -0.987 11.97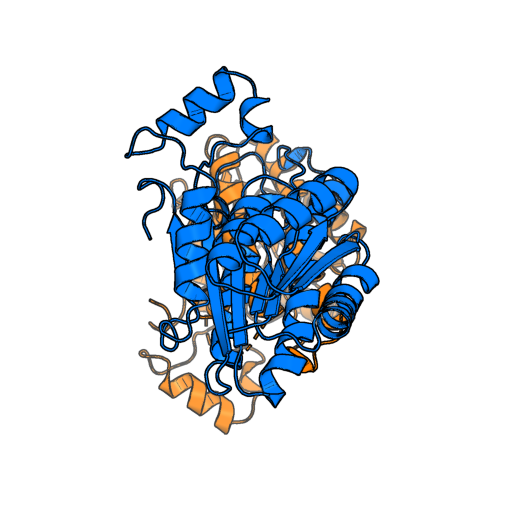7 1.00 13.54 74 ALA A C 1
ATOM 548 O O . ALA A 1 74 ? 65.501 -1.823 12.106 1.00 14.58 74 ALA A O 1
ATOM 550 N N . ALA A 1 75 ? 66.729 -0.460 10.803 1.00 14.51 75 ALA A N 1
ATOM 551 C CA . ALA A 1 75 ? 66.081 -0.860 9.542 1.00 14.76 75 ALA A CA 1
ATOM 552 C C . ALA A 1 75 ? 66.252 -2.365 9.315 1.00 14.87 75 ALA A C 1
ATOM 553 O O . ALA A 1 75 ? 65.313 -3.041 8.920 1.00 15.83 75 ALA A O 1
ATOM 555 N N . GLU A 1 76 ? 67.447 -2.876 9.592 1.00 15.09 76 GLU A N 1
ATOM 556 C CA . GLU A 1 76 ? 67.729 -4.291 9.391 1.00 16.71 76 GLU A CA 1
ATOM 557 C C . GLU A 1 76 ? 66.883 -5.149 10.309 1.00 15.48 76 GLU A C 1
ATOM 558 O O . GLU A 1 76 ? 66.225 -6.066 9.847 1.00 15.29 76 GLU A O 1
ATOM 564 N N . VAL A 1 77 ? 66.881 -4.813 11.588 1.00 16.04 77 VAL A N 1
ATOM 565 C CA . VAL A 1 77 ? 66.186 -5.609 12.590 1.00 16.44 77 VAL A CA 1
ATOM 566 C C . VAL A 1 77 ? 64.686 -5.553 12.418 1.00 17.19 77 VAL A C 1
ATOM 567 O O . VAL A 1 77 ? 64.019 -6.488 12.825 1.00 18.75 77 VAL A O 1
ATOM 571 N N . LEU A 1 78 ? 64.159 -4.475 11.818 1.00 16.32 78 LEU A N 1
ATOM 572 C CA . LEU A 1 78 ? 62.714 -4.305 11.699 1.00 17.09 78 LEU A CA 1
ATOM 573 C C . LEU A 1 78 ? 62.184 -4.715 10.328 1.00 17.19 78 LEU A C 1
ATOM 574 O O . LEU A 1 78 ? 60.978 -4.877 10.155 1.00 18.46 78 LEU A O 1
ATOM 579 N N . GLY A 1 79 ? 63.077 -4.850 9.352 1.00 17.75 79 GLY A N 1
ATOM 580 C CA . GLY A 1 79 ? 62.664 -5.076 7.966 1.00 18.50 79 GLY A CA 1
ATOM 581 C C . GLY A 1 79 ? 62.239 -3.807 7.239 1.00 18.49 79 GLY A C 1
ATOM 582 O O . GLY A 1 79 ? 61.514 -3.859 6.225 1.00 18.99 79 GLY A O 1
ATOM 583 N N . GLY A 1 80 ? 62.710 -2.661 7.728 1.00 17.14 80 GLY A N 1
ATOM 584 C CA . GLY A 1 80 ? 62.405 -1.374 7.126 1.00 16.17 80 GLY A CA 1
ATOM 585 C C . GLY A 1 80 ? 62.318 -0.320 8.224 1.00 15.51 80 GLY A C 1
ATOM 586 O O . GLY A 1 80 ? 62.402 -0.647 9.379 1.00 14.46 80 GLY A O 1
ATOM 587 N N . LEU A 1 81 ? 62.151 0.949 7.850 1.00 16.13 81 LEU A N 1
ATOM 588 C CA . LEU A 1 81 ? 61.995 2.020 8.850 1.00 15.86 81 LEU A CA 1
ATOM 589 C C . LEU A 1 81 ? 61.220 3.177 8.277 1.00 15.40 81 LEU A C 1
ATOM 590 O O . LEU A 1 81 ? 61.699 3.825 7.341 1.00 16.38 81 LEU A O 1
ATOM 595 N N . ASP A 1 82 ? 60.059 3.481 8.851 1.00 13.70 82 ASP A N 1
ATOM 596 C CA . ASP A 1 82 ? 59.264 4.599 8.333 1.00 14.49 82 ASP A CA 1
ATOM 597 C C . ASP A 1 82 ? 59.083 5.734 9.346 1.00 13.42 82 ASP A C 1
ATOM 598 O O . ASP A 1 82 ? 58.554 6.790 9.005 1.00 12.59 82 ASP A O 1
ATOM 603 N N . THR A 1 83 ? 59.575 5.509 10.568 1.00 12.29 83 THR A N 1
ATOM 604 C CA . THR A 1 83 ? 59.359 6.446 11.696 1.00 12.07 83 THR A CA 1
ATOM 605 C C . THR A 1 83 ? 60.627 6.559 12.536 1.00 10.79 83 THR A C 1
ATOM 606 O O . THR A 1 83 ? 61.272 5.572 12.831 1.00 10.42 83 THR A O 1
ATOM 610 N N . LEU A 1 84 ? 60.981 7.790 12.900 1.00 10.53 84 LEU A N 1
ATOM 611 C CA . LEU A 1 84 ? 62.104 8.062 13.762 1.00 9.19 84 LEU A CA 1
ATOM 612 C C . LEU A 1 84 ? 61.656 9.069 14.800 1.00 9.75 84 LEU A C 1
ATOM 613 O O . LEU A 1 84 ? 61.172 10.149 14.453 1.00 8.15 84 LEU A O 1
ATOM 618 N N . VAL A 1 85 ? 61.859 8.724 16.060 1.00 9.28 85 VAL A N 1
ATOM 619 C CA . VAL A 1 85 ? 61.626 9.665 17.154 1.00 9.34 85 VAL A CA 1
ATOM 620 C C . VAL A 1 85 ? 62.969 9.877 17.848 1.00 9.71 85 VAL A C 1
ATOM 621 O O . VAL A 1 85 ? 63.509 8.955 18.493 1.00 9.89 85 VAL A O 1
ATOM 625 N N . ASN A 1 86 ? 63.493 11.088 17.713 1.00 9.55 86 ASN A N 1
ATOM 626 C CA . ASN A 1 86 ? 64.733 11.484 18.358 1.00 10.41 86 ASN A CA 1
ATOM 627 C C . ASN A 1 86 ? 64.417 12.025 19.739 1.00 10.57 86 ASN A C 1
ATOM 628 O O . ASN A 1 86 ? 64.133 13.207 19.885 1.00 8.99 86 ASN A O 1
ATOM 633 N N . ASN A 1 87 ? 64.396 11.133 20.736 1.00 10.72 87 ASN A N 1
ATOM 634 C CA . ASN A 1 87 ? 64.047 11.539 22.108 1.00 12.03 87 ASN A CA 1
ATOM 635 C C . ASN A 1 87 ? 65.258 11.707 23.051 1.00 12.32 87 ASN A C 1
ATOM 636 O O . ASN A 1 87 ? 65.217 12.501 24.012 1.00 12.70 87 ASN A O 1
ATOM 641 N N . ALA A 1 88 ? 66.302 10.920 22.784 1.00 11.89 88 ALA A N 1
ATOM 642 C CA . ALA A 1 88 ? 67.526 10.876 23.615 1.00 12.77 88 ALA A CA 1
ATOM 643 C C . ALA A 1 88 ? 68.179 12.243 23.793 1.00 13.40 88 ALA A C 1
ATOM 644 O O . ALA A 1 88 ? 68.267 13.021 22.871 1.00 13.44 88 ALA A O 1
ATOM 646 N N . GLY A 1 89 ? 68.706 12.510 24.977 1.00 13.17 89 GLY A N 1
ATOM 647 C CA . GLY A 1 89 ? 69.282 13.810 25.215 1.00 12.81 89 GLY A CA 1
ATOM 648 C C . GLY A 1 89 ? 69.952 13.713 26.577 1.00 13.94 89 GLY A C 1
ATOM 649 O O . GLY A 1 89 ? 69.549 12.876 27.419 1.00 13.09 89 GLY A O 1
ATOM 650 N N . ILE A 1 90 ? 70.979 14.533 26.764 1.00 12.30 90 ILE A N 1
ATOM 651 C CA . ILE A 1 90 ? 71.741 14.584 28.038 1.00 13.14 90 ILE A CA 1
ATOM 652 C C . ILE A 1 90 ? 71.867 16.026 28.525 1.00 13.24 90 ILE A C 1
ATOM 653 O O . ILE A 1 90 ? 71.676 16.990 27.764 1.00 12.46 90 ILE A O 1
ATOM 658 N N . THR A 1 91 ? 72.175 16.188 29.809 1.00 13.77 91 THR A N 1
ATOM 659 C CA . THR A 1 91 ? 72.414 17.524 30.341 1.00 13.72 91 THR A CA 1
ATOM 660 C C . THR A 1 91 ? 73.799 17.545 30.971 1.00 14.28 91 THR A C 1
ATOM 661 O O . THR A 1 91 ? 74.312 16.500 31.418 1.00 15.02 91 THR A O 1
ATOM 665 N N . ARG A 1 92 ? 74.407 18.724 30.980 1.00 13.19 92 ARG A N 1
ATOM 666 C CA . ARG A 1 92 ? 75.627 18.987 31.779 1.00 13.73 92 ARG A CA 1
ATOM 667 C C . ARG A 1 92 ? 75.484 20.427 32.293 1.00 14.46 92 ARG A C 1
ATOM 668 O O . ARG A 1 92 ? 76.103 21.388 31.768 1.00 12.68 92 ARG A O 1
ATOM 676 N N . ASP A 1 93 ? 74.633 20.568 33.306 1.00 14.33 93 ASP A N 1
ATOM 677 C CA . ASP A 1 93 ? 74.193 21.884 33.750 1.00 15.27 93 ASP A CA 1
ATOM 678 C C . ASP A 1 93 ? 75.267 22.568 34.546 1.00 14.90 93 ASP A C 1
ATOM 679 O O . ASP A 1 93 ? 75.826 21.987 35.464 1.00 14.34 93 ASP A O 1
ATOM 684 N N . THR A 1 94 ? 75.538 23.811 34.195 1.00 14.60 94 THR A N 1
ATOM 685 C CA . THR A 1 94 ? 76.450 24.654 34.933 1.00 14.02 94 THR A CA 1
ATOM 686 C C . THR A 1 94 ? 76.229 26.100 34.501 1.00 13.97 94 THR A C 1
ATOM 687 O O . THR A 1 94 ? 75.696 26.358 33.417 1.00 12.85 94 THR A O 1
ATOM 691 N N . LEU A 1 95 ? 76.660 27.045 35.332 1.00 13.33 95 LEU A N 1
ATOM 692 C CA . LEU A 1 95 ? 76.666 28.434 34.895 1.00 12.96 95 LEU A CA 1
ATOM 693 C C . LEU A 1 95 ? 77.645 28.581 33.751 1.00 11.69 95 LEU A C 1
ATOM 694 O O . LEU A 1 95 ? 78.691 27.890 33.709 1.00 12.56 95 LEU A O 1
ATOM 699 N N . LEU A 1 96 ? 77.325 29.489 32.842 1.00 10.72 96 LEU A N 1
ATOM 700 C CA . LEU A 1 96 ? 78.132 29.712 31.655 1.00 11.40 96 LEU A CA 1
ATOM 701 C C . LEU A 1 96 ? 79.620 29.910 32.011 1.00 11.06 96 LEU A C 1
ATOM 702 O O . LEU A 1 96 ? 80.486 29.316 31.403 1.00 10.23 96 LEU A O 1
ATOM 707 N N . VAL A 1 97 ? 79.887 30.724 33.041 1.00 13.10 97 VAL A N 1
ATOM 708 C CA . VAL A 1 97 ? 81.275 31.108 33.346 1.00 14.22 97 VAL A CA 1
ATOM 709 C C . VAL A 1 97 ? 82.129 29.973 33.916 1.00 15.57 97 VAL A C 1
ATOM 710 O O . VAL A 1 97 ? 83.354 30.113 33.940 1.00 16.51 97 VAL A O 1
ATOM 714 N N . ARG A 1 98 ? 81.479 28.883 34.343 1.00 15.10 98 ARG A N 1
ATOM 715 C CA . ARG A 1 98 ? 82.110 27.658 34.851 1.00 15.77 98 ARG A CA 1
ATOM 716 C C . ARG A 1 98 ? 81.997 26.468 33.884 1.00 15.26 98 ARG A C 1
ATOM 717 O O . ARG A 1 98 ? 82.471 25.361 34.150 1.00 13.27 98 ARG A O 1
ATOM 725 N N . MET A 1 99 ? 81.396 26.720 32.727 1.00 14.42 99 MET A N 1
ATOM 726 C CA . MET A 1 99 ? 81.125 25.653 31.753 1.00 13.90 99 MET A CA 1
ATOM 727 C C . MET A 1 99 ? 82.364 25.330 30.907 1.00 12.82 99 MET A C 1
ATOM 728 O O . MET A 1 99 ? 82.871 26.177 30.176 1.00 12.47 99 MET A O 1
ATOM 733 N N . LYS A 1 100 ? 82.841 24.095 31.028 1.00 12.08 100 LYS A N 1
ATOM 734 C CA . LYS A 1 100 ? 84.025 23.614 30.334 1.00 13.71 100 LYS A CA 1
ATOM 735 C C . LYS A 1 100 ? 83.707 23.324 28.881 1.00 13.83 100 LYS A C 1
ATOM 736 O O . LYS A 1 100 ? 82.595 22.936 28.565 1.00 14.08 100 LYS A O 1
ATOM 742 N N . ASP A 1 101 ? 84.678 23.515 27.996 1.00 13.80 101 ASP A N 1
ATOM 743 C CA . ASP A 1 101 ? 84.535 23.065 26.607 1.00 14.31 101 ASP A CA 1
ATOM 744 C C . ASP A 1 101 ? 83.857 21.694 26.483 1.00 14.62 101 ASP A C 1
ATOM 745 O O . ASP A 1 101 ? 82.957 21.523 25.651 1.00 14.73 101 ASP A O 1
ATOM 750 N N . GLU A 1 102 ? 84.314 20.721 27.268 1.00 14.28 102 GLU A N 1
ATOM 751 C CA . GLU A 1 102 ? 83.762 19.353 27.178 1.00 15.63 102 GLU A CA 1
ATOM 752 C C . GLU A 1 102 ? 82.275 19.256 27.592 1.00 15.42 102 GLU A C 1
ATOM 753 O O . GLU A 1 102 ? 81.553 18.435 27.003 1.00 16.39 102 GLU A O 1
ATOM 759 N N . ASP A 1 103 ? 81.849 20.059 28.579 1.00 14.15 103 ASP A N 1
ATOM 760 C CA . ASP A 1 103 ? 80.444 20.092 29.087 1.00 14.41 103 ASP A CA 1
ATOM 761 C C . ASP A 1 103 ? 79.548 20.635 27.969 1.00 13.14 103 ASP A C 1
ATOM 762 O O . ASP A 1 103 ? 78.418 20.192 27.800 1.00 13.28 103 ASP A O 1
ATOM 767 N N . TRP A 1 104 ? 80.044 21.645 27.248 1.00 11.69 104 TRP A N 1
ATOM 768 C CA . TRP A 1 104 ? 79.313 22.145 26.093 1.00 10.71 104 TRP A CA 1
ATOM 769 C C . TRP A 1 104 ? 79.304 21.096 24.992 1.00 10.13 104 TRP A C 1
ATOM 770 O O . TRP A 1 104 ? 78.233 20.765 24.440 1.00 8.42 104 TRP A O 1
ATOM 781 N N . GLU A 1 105 ? 80.477 20.563 24.666 1.00 10.56 105 GLU A N 1
ATOM 782 C CA . GLU A 1 105 ? 80.602 19.725 23.444 1.00 10.59 105 GLU A CA 1
ATOM 783 C C . GLU A 1 105 ? 79.749 18.468 23.579 1.00 10.87 105 GLU A C 1
ATOM 784 O O . GLU A 1 105 ? 79.064 18.078 22.620 1.00 9.61 105 GLU A O 1
ATOM 790 N N . ALA A 1 106 ? 79.727 17.883 24.784 1.00 10.52 106 ALA A N 1
ATOM 791 C CA . ALA A 1 106 ? 78.982 16.620 25.002 1.00 10.95 106 ALA A CA 1
ATOM 792 C C . ALA A 1 106 ? 77.494 16.830 24.743 1.00 11.05 106 ALA A C 1
ATOM 793 O O . ALA A 1 106 ? 76.838 15.986 24.107 1.00 10.67 106 ALA A O 1
ATOM 795 N N . VAL A 1 107 ? 76.967 17.952 25.226 1.00 10.33 107 VAL A N 1
ATOM 796 C CA . VAL A 1 107 ? 75.543 18.214 25.152 1.00 10.51 107 VAL A CA 1
ATOM 797 C C . VAL A 1 107 ? 75.158 18.524 23.717 1.00 10.10 107 VAL A C 1
ATOM 798 O O . VAL A 1 107 ? 74.158 18.005 23.245 1.00 11.61 107 VAL A O 1
ATOM 802 N N . LEU A 1 108 ? 75.929 19.357 23.021 1.00 9.21 108 LEU A N 1
ATOM 803 C CA . LEU A 1 108 ? 75.600 19.630 21.615 1.00 9.58 108 LEU A CA 1
ATOM 804 C C . LEU A 1 108 ? 75.724 18.358 20.768 1.00 9.35 108 LEU A C 1
ATOM 805 O O . LEU A 1 108 ? 74.893 18.110 19.916 1.00 9.41 108 LEU A O 1
ATOM 810 N N . GLU A 1 109 ? 76.706 17.530 21.091 1.00 8.99 109 GLU A N 1
ATOM 811 C CA . GLU A 1 109 ? 76.958 16.299 20.329 1.00 10.57 109 GLU A CA 1
ATOM 812 C C . GLU A 1 109 ? 75.810 15.325 20.415 1.00 11.45 109 GLU A C 1
ATOM 813 O O . GLU A 1 109 ? 75.298 14.857 19.399 1.00 11.58 109 GLU A O 1
ATOM 819 N N . ALA A 1 110 ? 75.416 15.017 21.639 1.00 11.85 110 ALA A N 1
ATOM 820 C CA . ALA A 1 110 ? 74.371 14.033 21.874 1.00 12.25 110 ALA A CA 1
ATOM 821 C C . ALA A 1 110 ? 72.992 14.549 21.498 1.00 11.79 110 ALA A C 1
ATOM 822 O O . ALA A 1 110 ? 72.150 13.806 20.992 1.00 11.94 110 ALA A O 1
ATOM 824 N N . ASN A 1 111 ? 72.747 15.824 21.768 1.00 10.62 111 ASN A N 1
ATOM 825 C CA . ASN A 1 111 ? 71.406 16.378 21.582 1.00 10.75 111 ASN A CA 1
ATOM 826 C C . ASN A 1 111 ? 71.114 16.952 20.202 1.00 9.11 111 ASN A C 1
ATOM 827 O O . ASN A 1 111 ? 69.964 17.085 19.835 1.00 9.78 111 ASN A O 1
ATOM 832 N N . LEU A 1 112 ? 72.145 17.294 19.443 1.00 8.82 112 LEU A N 1
ATOM 833 C CA . LEU A 1 112 ? 71.905 17.950 18.144 1.00 8.45 112 LEU A CA 1
ATOM 834 C C . LEU A 1 112 ? 72.657 17.238 17.009 1.00 8.43 112 LEU A C 1
ATOM 835 O O . LEU A 1 112 ? 72.022 16.751 16.077 1.00 7.68 112 LEU A O 1
ATOM 840 N N . SER A 1 113 ? 73.987 17.158 17.116 1.00 9.26 113 SER A N 1
ATOM 841 C CA . SER A 1 113 ? 74.796 16.552 16.026 1.00 9.23 113 SER A CA 1
ATOM 842 C C . SER A 1 113 ? 74.409 15.075 15.814 1.00 9.43 113 SER A C 1
ATOM 843 O O . SER A 1 113 ? 74.232 14.627 14.646 1.00 9.57 113 SER A O 1
ATOM 846 N N . ALA A 1 114 ? 74.211 14.337 16.912 1.00 8.37 114 ALA A N 1
ATOM 847 C CA . ALA A 1 114 ? 73.767 12.933 16.810 1.00 9.80 114 ALA A CA 1
ATOM 848 C C . ALA A 1 114 ? 72.397 12.843 16.106 1.00 9.78 114 ALA A C 1
ATOM 849 O O . ALA A 1 114 ? 72.146 11.910 15.343 1.00 9.50 114 ALA A O 1
ATOM 851 N N . VAL A 1 115 ? 71.521 13.833 16.372 1.00 9.16 115 VAL A N 1
ATOM 852 C CA . VAL A 1 115 ? 70.210 13.870 15.761 1.00 9.31 115 VAL A CA 1
ATOM 853 C C . VAL A 1 115 ? 70.327 14.209 14.286 1.00 9.70 115 VAL A C 1
ATOM 854 O O . VAL A 1 115 ? 69.533 13.700 13.491 1.00 11.53 115 VAL A O 1
ATOM 858 N N . PHE A 1 116 ? 71.120 15.196 13.867 1.00 9.64 116 PHE A N 1
ATOM 859 C CA . PHE A 1 116 ? 71.659 15.220 12.486 1.00 10.16 116 PHE A CA 1
ATOM 860 C C . PHE A 1 116 ? 71.864 13.764 12.059 1.00 10.18 116 PHE A C 1
ATOM 861 O O . PHE A 1 116 ? 71.485 13.379 10.949 1.00 9.48 116 PHE A O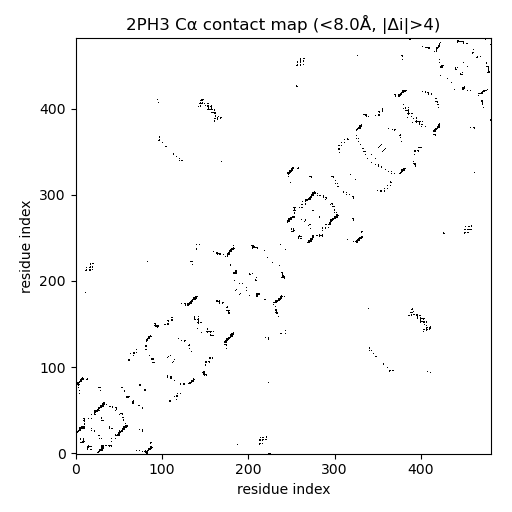 1
ATOM 869 N N . ARG A 1 117 ? 72.723 13.065 12.679 1.00 9.11 117 ARG A N 1
ATOM 870 C CA . ARG A 1 117 ? 73.188 11.902 11.995 1.00 10.49 117 ARG A CA 1
ATOM 871 C C . ARG A 1 117 ? 72.034 10.927 11.783 1.00 9.94 117 ARG A C 1
ATOM 872 O O . ARG A 1 117 ? 71.839 10.384 10.749 1.00 9.52 117 ARG A O 1
ATOM 880 N N . THR A 1 118 ? 71.258 10.743 12.802 1.00 9.54 118 THR A N 1
ATOM 881 C CA . THR A 1 118 ? 70.131 9.826 12.663 1.00 10.71 118 THR A CA 1
ATOM 882 C C . THR A 1 118 ? 69.122 10.323 11.591 1.00 10.31 118 THR A C 1
ATOM 883 O O . THR A 1 118 ? 68.610 9.522 10.790 1.00 11.13 118 THR A O 1
ATOM 887 N N . THR A 1 119 ? 68.811 11.623 11.608 1.00 9.76 119 THR A N 1
ATOM 888 C CA . THR A 1 119 ? 67.818 12.202 10.669 1.00 9.90 119 THR A CA 1
ATOM 889 C C . THR A 1 119 ? 68.288 12.019 9.210 1.00 9.60 119 THR A C 1
ATOM 890 O O . THR A 1 119 ? 67.542 11.537 8.380 1.00 9.70 119 THR A O 1
ATOM 894 N N . ARG A 1 120 ? 69.547 12.337 8.939 1.00 10.35 120 ARG A N 1
ATOM 895 C CA . ARG A 1 120 ? 70.073 12.232 7.583 1.00 11.47 120 ARG A CA 1
ATOM 896 C C . ARG A 1 120 ? 69.861 10.761 7.122 1.00 11.40 120 ARG A C 1
ATOM 897 O O . ARG A 1 120 ? 69.341 10.527 6.035 1.00 11.33 120 ARG A O 1
ATOM 905 N N . GLU A 1 121 ? 70.267 9.795 7.957 1.00 10.22 121 GLU A N 1
ATOM 906 C CA . GLU A 1 121 ? 70.182 8.351 7.534 1.00 10.65 121 GLU A CA 1
ATOM 907 C C . GLU A 1 121 ? 68.731 7.883 7.347 1.00 9.98 121 GLU A C 1
ATOM 908 O O . GLU A 1 121 ? 68.394 7.123 6.418 1.00 10.96 121 GLU A O 1
ATOM 914 N N . ALA A 1 122 ? 67.865 8.334 8.226 1.00 10.03 122 ALA A N 1
ATOM 915 C CA . ALA A 1 122 ? 66.430 7.993 8.147 1.00 10.55 122 ALA A CA 1
ATOM 916 C C . ALA A 1 122 ? 65.768 8.588 6.877 1.00 11.54 122 ALA A C 1
ATOM 917 O O . ALA A 1 122 ? 64.998 7.896 6.160 1.00 11.76 122 ALA A O 1
ATOM 919 N N . VAL A 1 123 ? 66.064 9.846 6.588 1.00 11.28 123 VAL A N 1
ATOM 920 C CA . VAL A 1 123 ? 65.498 10.513 5.401 1.00 11.92 123 VAL A CA 1
ATOM 921 C C . VAL A 1 123 ? 65.873 9.749 4.112 1.00 13.50 123 VAL A C 1
ATOM 922 O O . VAL A 1 123 ? 65.047 9.619 3.170 1.00 12.18 123 VAL A O 1
ATOM 926 N N . LYS A 1 124 ? 67.129 9.297 4.044 1.00 14.72 124 LYS A N 1
ATOM 927 C CA . LYS A 1 124 ? 67.591 8.557 2.854 1.00 15.80 124 LYS A CA 1
ATOM 928 C C . LYS A 1 124 ? 66.694 7.351 2.594 1.00 16.08 124 LYS A C 1
ATOM 929 O O . LYS A 1 124 ? 66.342 7.093 1.452 1.00 16.52 124 LYS A O 1
ATOM 935 N N . LEU A 1 125 ? 66.338 6.611 3.644 1.00 15.48 125 LEU A N 1
ATOM 936 C CA . LEU A 1 125 ? 65.411 5.466 3.529 1.00 15.82 125 LEU A CA 1
ATOM 937 C C . LEU A 1 125 ? 63.964 5.867 3.215 1.00 15.64 125 LEU A C 1
ATOM 938 O O . LEU A 1 125 ? 63.335 5.304 2.335 1.00 15.10 125 LEU A O 1
ATOM 943 N N . MET A 1 126 ? 63.440 6.833 3.963 1.00 14.86 126 MET A N 1
ATOM 944 C CA . MET A 1 126 ? 62.096 7.369 3.773 1.00 15.26 126 MET A CA 1
ATOM 945 C C . MET A 1 126 ? 61.856 7.977 2.366 1.00 17.00 126 MET A C 1
ATOM 946 O O . MET A 1 126 ? 60.751 7.8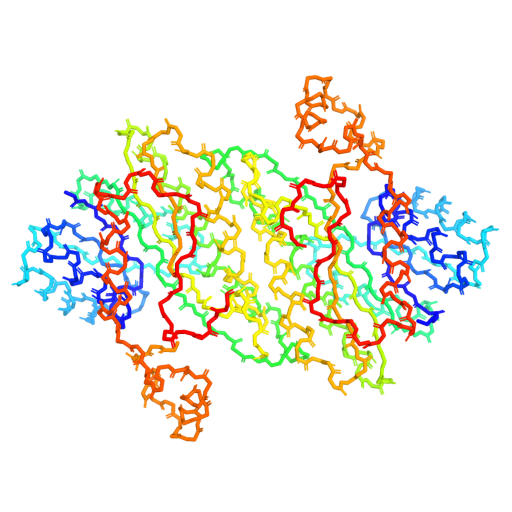56 1.788 1.00 15.78 126 MET A O 1
ATOM 951 N N . MET A 1 127 ? 62.872 8.632 1.825 1.00 18.88 127 MET A N 1
ATOM 952 C CA . MET A 1 127 ? 62.763 9.272 0.490 1.00 22.59 127 MET A CA 1
ATOM 953 C C . MET A 1 127 ? 62.371 8.288 -0.608 1.00 23.45 127 MET A C 1
ATOM 954 O O . MET A 1 127 ? 61.651 8.637 -1.554 1.00 24.32 127 MET A O 1
ATOM 959 N N . LYS A 1 128 ? 62.913 7.089 -0.494 1.00 24.39 128 LYS A N 1
ATOM 960 C CA . LYS A 1 128 ? 62.682 6.016 -1.448 1.00 26.28 128 LYS A CA 1
ATOM 961 C C . LYS A 1 128 ? 61.258 5.478 -1.383 1.00 26.01 128 LYS A C 1
ATOM 962 O O . LYS A 1 128 ? 60.635 5.320 -2.422 1.00 27.54 128 LYS A O 1
ATOM 968 N N . ALA A 1 129 ? 60.729 5.228 -0.179 1.00 25.56 129 ALA A N 1
ATOM 969 C CA . ALA A 1 129 ? 59.296 4.848 -0.018 1.00 24.66 129 ALA A CA 1
ATOM 970 C C . ALA A 1 129 ? 58.282 5.985 -0.181 1.00 23.53 129 ALA A C 1
ATOM 971 O O . ALA A 1 129 ? 57.068 5.726 -0.225 1.00 23.93 129 ALA A O 1
ATOM 973 N N . ARG A 1 130 ? 58.772 7.190 -0.150 1.00 21.63 130 ARG A N 1
ATOM 974 C CA . ARG A 1 130 ? 57.907 8.340 -0.269 1.00 20.99 130 ARG A CA 1
ATOM 975 C C . ARG A 1 130 ? 56.884 8.478 0.833 1.00 19.17 130 ARG A C 1
ATOM 976 O O . ARG A 1 130 ? 55.790 8.911 0.616 1.00 18.56 130 ARG A O 1
ATOM 984 N N . PHE A 1 131 ? 57.428 8.138 2.023 1.00 17.08 131 PHE A N 1
ATOM 985 C CA . PHE A 1 131 ? 56.701 8.273 3.256 1.00 15.23 131 PHE A CA 1
ATOM 986 C C . PHE A 1 131 ? 57.676 8.265 4.422 1.00 13.70 131 PHE A C 1
ATOM 987 O O . PHE A 1 131 ? 58.600 7.447 4.498 1.00 12.70 131 PHE A O 1
ATOM 995 N N . GLY A 1 132 ? 57.390 9.120 5.382 1.00 12.68 132 GLY A N 1
ATOM 996 C CA . GLY A 1 132 ? 58.152 9.093 6.636 1.00 10.95 132 GLY A CA 1
ATOM 997 C C . GLY A 1 132 ? 57.537 9.973 7.693 1.00 10.47 132 GLY A C 1
ATOM 998 O O . GLY A 1 132 ? 56.818 10.914 7.352 1.00 9.98 132 GLY A O 1
ATOM 999 N N . ARG A 1 133 ? 57.828 9.659 8.964 1.00 9.56 133 ARG A N 1
ATOM 1000 C CA . ARG A 1 133 ? 57.438 10.522 10.105 1.00 9.41 133 ARG A CA 1
ATOM 1001 C C . ARG A 1 133 ? 58.660 10.707 10.982 1.00 10.41 133 ARG A C 1
ATOM 1002 O O . ARG A 1 133 ? 59.234 9.722 11.460 1.00 10.43 133 ARG A O 1
ATOM 1010 N N . ILE A 1 134 ? 59.098 11.956 11.148 1.00 9.55 134 ILE A N 1
ATOM 1011 C CA . ILE A 1 134 ? 60.205 12.231 12.074 1.00 9.58 134 ILE A CA 1
ATOM 1012 C C . ILE A 1 134 ? 59.735 13.191 13.157 1.00 8.36 134 ILE A C 1
ATOM 1013 O O . ILE A 1 134 ? 59.180 14.252 12.840 1.00 7.95 134 ILE A O 1
ATOM 1018 N N . VAL A 1 135 ? 59.919 12.795 14.423 1.00 7.23 135 VAL A N 1
ATOM 1019 C CA . VAL A 1 135 ? 59.561 13.688 15.543 1.00 7.75 135 VAL A CA 1
ATOM 1020 C C . VAL A 1 135 ? 60.778 13.850 16.436 1.00 8.01 135 VAL A C 1
ATOM 1021 O O . VAL A 1 135 ? 61.311 12.862 16.949 1.00 8.77 135 VAL A O 1
ATOM 1025 N N . ASN A 1 136 ? 61.163 15.102 16.657 1.00 8.71 136 ASN A N 1
ATOM 1026 C CA . ASN A 1 136 ? 62.224 15.456 17.582 1.00 9.11 136 ASN A CA 1
ATOM 1027 C C . ASN A 1 136 ? 61.659 15.926 18.917 1.00 9.23 136 ASN A C 1
ATOM 1028 O O . ASN A 1 136 ? 60.787 16.791 18.949 1.00 8.38 136 ASN A O 1
ATOM 1033 N N . ILE A 1 137 ? 62.138 15.327 20.011 1.00 7.90 137 ILE A N 1
ATOM 1034 C CA . ILE A 1 137 ? 61.704 15.726 21.321 1.00 8.75 137 ILE A CA 1
ATOM 1035 C C . ILE A 1 137 ? 62.661 16.820 21.768 1.00 10.59 137 ILE A C 1
ATOM 1036 O O . ILE A 1 137 ? 63.834 16.572 22.084 1.00 10.17 137 ILE A O 1
ATOM 1041 N N . THR A 1 138 ? 62.184 18.053 21.671 1.00 11.10 138 THR A N 1
ATOM 1042 C CA . THR A 1 138 ? 62.971 19.171 22.154 1.00 11.42 138 THR A CA 1
ATOM 1043 C C . THR A 1 138 ? 62.587 19.456 23.626 1.00 13.27 138 THR A C 1
ATOM 1044 O O . THR A 1 138 ? 62.214 18.536 24.378 1.00 14.56 138 THR A O 1
ATOM 1048 N N . SER A 1 139 ? 62.673 20.697 24.044 1.00 12.59 139 SER A N 1
ATOM 1049 C CA . SER A 1 139 ? 62.276 21.080 25.378 1.00 11.23 139 SER A CA 1
ATOM 1050 C C . SER A 1 139 ? 61.764 22.496 25.276 1.00 10.41 139 SER A C 1
ATOM 1051 O O . SER A 1 139 ? 62.284 23.265 24.498 1.00 10.19 139 SER A O 1
ATOM 1054 N N . VAL A 1 140 ? 60.736 22.825 26.052 1.00 10.12 140 VAL A N 1
ATOM 1055 C CA . VAL A 1 140 ? 60.290 24.174 26.158 1.00 11.50 140 VAL A CA 1
ATOM 1056 C C . VAL A 1 140 ? 61.431 25.152 26.455 1.00 11.06 140 VAL A C 1
ATOM 1057 O O . VAL A 1 140 ? 61.345 26.301 26.026 1.00 11.18 140 VAL A O 1
ATOM 1061 N N . VAL A 1 141 ? 62.505 24.700 27.109 1.00 12.27 141 VAL A N 1
ATOM 1062 C CA . VAL A 1 141 ? 63.588 25.647 27.508 1.00 12.80 141 VAL A CA 1
ATOM 1063 C C . VAL A 1 141 ? 64.391 26.099 26.279 1.00 12.17 141 VAL A C 1
ATOM 1064 O O . VAL A 1 141 ? 65.163 27.066 26.344 1.00 12.51 141 VAL A O 1
ATOM 1068 N N . GLY A 1 142 ? 64.231 25.358 25.178 1.00 11.48 142 GLY A N 1
ATOM 1069 C CA . GLY A 1 142 ? 64.802 25.718 23.883 1.00 12.16 142 GLY A CA 1
ATOM 1070 C C . GLY A 1 142 ? 64.180 27.029 23.382 1.00 12.89 142 GLY A C 1
ATOM 1071 O O . GLY A 1 142 ? 64.836 27.762 22.655 1.00 14.83 142 GLY A O 1
ATOM 1072 N N . ILE A 1 143 ? 62.944 27.313 23.802 1.00 12.12 143 ILE A N 1
ATOM 1073 C CA . ILE A 1 143 ? 62.221 28.545 23.476 1.00 12.32 143 ILE A CA 1
ATOM 1074 C C . ILE A 1 143 ? 62.393 29.564 24.597 1.00 11.37 143 ILE A C 1
ATOM 1075 O O . ILE A 1 143 ? 62.754 30.691 24.333 1.00 11.13 143 ILE A O 1
ATOM 1080 N N . LEU A 1 144 ? 62.205 29.111 25.848 1.00 11.33 144 LEU A N 1
ATOM 1081 C CA . LEU A 1 144 ? 62.165 29.987 27.026 1.00 11.87 144 LEU A CA 1
ATOM 1082 C C . LEU A 1 144 ? 63.555 30.496 27.437 1.00 12.14 144 LEU A C 1
ATOM 1083 O O . LEU A 1 144 ? 63.694 31.638 27.871 1.00 13.40 144 LEU A O 1
ATOM 1088 N N . GLY A 1 145 ? 64.575 29.658 27.276 1.00 12.76 145 GLY A N 1
ATOM 1089 C CA . GLY A 1 145 ? 65.952 30.017 27.655 1.00 13.79 145 GLY A CA 1
ATOM 1090 C C . GLY A 1 145 ? 66.231 30.258 29.139 1.00 16.30 145 GLY A C 1
ATOM 1091 O O . GLY A 1 145 ? 67.120 31.044 29.485 1.00 15.28 145 GLY A O 1
ATOM 1092 N N . ASN A 1 146 ? 65.522 29.534 30.013 1.00 17.03 146 ASN A N 1
ATOM 1093 C CA . ASN A 1 146 ? 65.874 29.461 31.442 1.00 19.13 146 ASN A CA 1
ATOM 1094 C C . ASN A 1 146 ? 67.380 29.237 31.750 1.00 19.26 146 ASN A C 1
ATOM 1095 O O . ASN A 1 146 ? 68.041 28.448 31.081 1.00 19.89 146 ASN A O 1
ATOM 1100 N N . PRO A 1 147 ? 67.938 30.010 32.719 1.00 18.51 147 PRO A N 1
ATOM 1101 C CA . PRO A 1 147 ? 69.391 30.001 32.979 1.00 17.90 147 PRO A CA 1
ATOM 1102 C C . PRO A 1 147 ? 69.911 28.693 33.558 1.00 16.47 147 PRO A C 1
ATOM 1103 O O . PRO A 1 147 ? 69.112 27.812 33.945 1.00 16.19 147 PRO A O 1
ATOM 1107 N N . GLY A 1 148 ? 71.231 28.570 33.652 1.00 14.86 148 GLY A N 1
ATOM 1108 C CA . GLY A 1 148 ? 71.839 27.388 34.293 1.00 13.90 148 GLY A CA 1
ATOM 1109 C C . GLY A 1 148 ? 72.209 26.242 33.399 1.00 12.18 148 GLY A C 1
ATOM 1110 O O . GLY A 1 148 ? 72.844 25.253 33.828 1.00 12.32 148 GLY A O 1
ATOM 1111 N N . GLN A 1 149 ? 71.838 26.352 32.127 1.00 11.30 149 GLN A N 1
ATOM 1112 C CA . GLN A 1 149 ? 72.146 25.284 31.201 1.00 11.14 149 GLN A CA 1
ATOM 1113 C C . GLN A 1 149 ? 72.160 25.811 29.768 1.00 10.01 149 GLN A C 1
ATOM 1114 O O . GLN A 1 149 ? 71.422 25.333 28.936 1.00 11.08 149 GLN A O 1
ATOM 1120 N N . ALA A 1 150 ? 73.012 26.787 29.490 1.00 10.19 150 ALA A N 1
ATOM 1121 C CA . ALA A 1 150 ? 73.054 27.447 28.159 1.00 10.25 150 ALA A CA 1
ATOM 1122 C C . ALA A 1 150 ? 73.381 26.441 27.071 1.00 9.92 150 ALA A C 1
ATOM 1123 O O . ALA A 1 150 ? 72.954 26.614 25.924 1.00 10.15 150 ALA A O 1
ATOM 1125 N N . ASN A 1 151 ? 74.178 25.426 27.419 1.00 9.18 151 ASN A N 1
ATOM 1126 C CA . ASN A 1 151 ? 74.476 24.320 26.489 1.00 9.36 151 ASN A CA 1
ATOM 1127 C C . ASN A 1 151 ? 73.218 23.581 26.081 1.00 8.75 151 ASN A C 1
ATOM 1128 O O . ASN A 1 151 ? 72.949 23.378 24.907 1.00 8.52 151 ASN A O 1
ATOM 1133 N N . TYR A 1 152 ? 72.407 23.223 27.057 1.00 8.86 152 TYR A N 1
ATOM 1134 C CA . TYR A 1 152 ? 71.188 22.495 26.802 1.00 8.80 152 TYR A CA 1
ATOM 1135 C C . TYR A 1 152 ? 70.182 23.317 25.993 1.00 8.78 152 TYR A C 1
ATOM 1136 O O . TYR A 1 152 ? 69.623 22.829 24.988 1.00 8.65 152 TYR A O 1
ATOM 1145 N N . VAL A 1 153 ? 69.988 24.574 26.390 1.00 7.38 153 VAL A N 1
ATOM 1146 C CA . VAL A 1 153 ? 69.132 25.492 25.615 1.00 7.64 153 VAL A CA 1
ATOM 1147 C C . VAL A 1 153 ? 69.591 25.628 24.141 1.00 8.51 153 VAL A C 1
ATOM 1148 O O . VAL A 1 153 ? 68.746 25.571 23.244 1.00 6.83 153 VAL A O 1
ATOM 1152 N N . ALA A 1 154 ? 70.890 25.876 23.903 1.00 7.84 154 ALA A N 1
ATOM 1153 C CA . ALA A 1 154 ? 71.391 25.988 22.499 1.00 8.34 154 ALA A CA 1
ATOM 1154 C C . ALA A 1 154 ? 71.051 24.725 21.712 1.00 8.24 154 ALA A C 1
ATOM 1155 O O . ALA A 1 154 ? 70.651 24.787 20.541 1.00 7.32 154 ALA A O 1
ATOM 1157 N N . SER A 1 155 ? 71.248 23.567 22.342 1.00 7.49 155 SER A N 1
ATOM 1158 C CA . SER A 1 155 ? 71.040 22.279 21.660 1.00 7.62 155 SER A CA 1
ATOM 1159 C C . SER A 1 155 ? 69.559 22.120 21.232 1.00 7.79 155 SER A C 1
ATOM 1160 O O . SER A 1 155 ? 69.234 21.669 20.115 1.00 6.10 155 SER A O 1
ATOM 1163 N N . LYS A 1 156 ? 68.657 22.489 22.135 1.00 6.94 156 LYS A N 1
ATOM 1164 C CA . LYS A 1 156 ? 67.225 22.287 21.907 1.00 8.09 156 LYS A CA 1
ATOM 1165 C C . LYS A 1 156 ? 66.644 23.326 20.963 1.00 8.87 156 LYS A C 1
ATOM 1166 O O . LYS A 1 156 ? 65.723 22.997 20.204 1.00 9.26 156 LYS A O 1
ATOM 1172 N N . ALA A 1 157 ? 67.153 24.566 21.041 1.00 9.02 157 ALA A N 1
ATOM 1173 C CA . ALA A 1 157 ? 66.749 25.605 20.096 1.00 9.08 157 ALA A CA 1
ATOM 1174 C C . ALA A 1 157 ? 67.267 25.228 18.675 1.00 8.98 157 ALA A C 1
ATOM 1175 O O . ALA A 1 157 ? 66.537 25.344 17.676 1.00 8.02 157 ALA A O 1
ATOM 1177 N N . GLY A 1 158 ? 68.517 24.772 18.602 1.00 8.81 158 GLY A N 1
ATOM 1178 C CA . GLY A 1 158 ? 69.086 24.269 17.343 1.00 10.24 158 GLY A CA 1
ATOM 1179 C C . GLY A 1 158 ? 68.258 23.128 16.772 1.00 10.40 158 GLY A C 1
ATOM 1180 O O . GLY A 1 158 ? 68.067 23.026 15.563 1.00 10.80 158 GLY A O 1
ATOM 1181 N N . LEU A 1 159 ? 67.770 22.246 17.645 1.00 9.78 159 LEU A N 1
ATOM 1182 C CA . LEU A 1 159 ? 66.946 21.114 17.226 1.00 10.26 159 LEU A CA 1
ATOM 1183 C C . LEU A 1 159 ? 65.632 21.610 16.587 1.00 10.72 159 LEU A C 1
ATOM 1184 O O . LEU A 1 159 ? 65.155 21.054 15.594 1.00 8.91 159 LEU A O 1
ATOM 1189 N N . ILE A 1 160 ? 65.082 22.703 17.137 1.00 9.68 160 ILE A N 1
ATOM 1190 C CA . ILE A 1 160 ? 63.902 23.309 16.527 1.00 10.82 160 ILE A CA 1
ATOM 1191 C C . ILE A 1 160 ? 64.179 23.882 15.129 1.00 10.68 160 ILE A C 1
ATOM 1192 O O . ILE A 1 160 ? 63.393 23.645 14.214 1.00 10.28 160 ILE A O 1
ATOM 1197 N N . GLY A 1 161 ? 65.224 24.696 14.973 1.00 11.16 161 GLY A N 1
ATOM 1198 C CA . GLY A 1 161 ? 65.566 25.221 13.644 1.00 10.46 161 GLY A CA 1
ATOM 1199 C C . GLY A 1 161 ? 65.845 24.048 12.727 1.00 10.13 161 GLY A C 1
ATOM 1200 O O . GLY A 1 161 ? 65.358 23.999 11.561 1.00 9.14 161 GLY A O 1
ATOM 1201 N N . PHE A 1 162 ? 66.576 23.070 13.246 1.00 8.80 162 PHE A N 1
ATOM 1202 C CA . PHE A 1 162 ? 66.839 21.877 12.433 1.00 10.69 162 PHE A CA 1
ATOM 1203 C C . PHE A 1 162 ? 65.549 21.193 11.919 1.00 10.20 162 PHE A C 1
ATOM 1204 O O . PHE A 1 162 ? 65.464 20.790 10.748 1.00 11.25 162 PHE A O 1
ATOM 1212 N N . THR A 1 163 ? 64.564 21.052 12.796 1.00 9.89 163 THR A N 1
ATOM 1213 C CA . THR A 1 163 ? 63.292 20.427 12.483 1.00 10.01 163 THR A CA 1
ATOM 1214 C C . THR A 1 163 ? 62.593 21.178 11.328 1.00 10.66 163 THR A C 1
ATOM 1215 O O . THR A 1 163 ? 62.102 20.554 10.388 1.00 10.31 163 THR A O 1
ATOM 1219 N N . ARG A 1 164 ? 62.574 22.509 11.414 1.00 10.40 164 ARG A N 1
ATOM 1220 C CA . ARG A 1 164 ? 61.953 23.361 10.407 1.00 12.42 164 ARG A CA 1
ATOM 1221 C C . ARG A 1 164 ? 62.658 23.215 9.051 1.00 12.09 164 ARG A C 1
ATOM 1222 O O . ARG A 1 164 ? 61.971 23.033 8.050 1.00 11.40 164 ARG A O 1
ATOM 1230 N N . ALA A 1 165 ? 64.004 23.245 9.048 1.00 11.92 165 ALA A N 1
ATOM 1231 C CA . ALA A 1 165 ? 64.789 23.127 7.792 1.00 11.59 165 ALA A CA 1
ATOM 1232 C C . ALA A 1 165 ? 64.568 21.788 7.064 1.00 11.48 165 ALA A C 1
ATOM 1233 O O . ALA A 1 165 ? 64.323 21.775 5.849 1.00 12.29 165 ALA A O 1
ATOM 1235 N N . VAL A 1 166 ? 64.589 20.687 7.813 1.00 10.09 166 VAL A N 1
ATOM 1236 C CA . VAL A 1 166 ? 64.461 19.369 7.224 1.00 10.66 166 VAL A CA 1
ATOM 1237 C C . VAL A 1 166 ? 62.996 19.220 6.769 1.00 10.57 166 VAL A C 1
ATOM 1238 O O . VAL A 1 166 ? 62.728 18.669 5.699 1.00 10.54 166 VAL A O 1
ATOM 1242 N N . ALA A 1 167 ? 62.060 19.728 7.581 1.00 10.62 167 ALA A N 1
ATOM 1243 C CA . ALA A 1 167 ? 60.638 19.710 7.189 1.00 11.71 167 ALA A CA 1
ATOM 1244 C C . ALA A 1 167 ? 60.450 20.324 5.796 1.00 12.62 167 ALA A C 1
ATOM 1245 O O . ALA A 1 167 ? 59.823 19.736 4.925 1.00 14.16 167 ALA A O 1
ATOM 1247 N N . LYS A 1 168 ? 61.022 21.502 5.603 1.00 12.87 168 LYS A N 1
ATOM 1248 C CA . LYS A 1 168 ? 60.832 22.256 4.365 1.00 12.70 168 LYS A CA 1
ATOM 1249 C C . LYS A 1 168 ? 61.543 21.566 3.227 1.00 12.56 168 LYS A C 1
ATOM 1250 O O . LYS A 1 168 ? 61.025 21.573 2.117 1.00 12.05 168 LYS A O 1
ATOM 1256 N N . GLU A 1 169 ? 62.673 20.921 3.519 1.00 11.54 169 GLU A N 1
ATOM 1257 C CA . GLU A 1 169 ? 63.507 20.325 2.467 1.00 12.15 169 GLU A CA 1
ATOM 1258 C C . GLU A 1 169 ? 62.915 19.015 1.945 1.00 12.62 169 GLU A C 1
ATOM 1259 O O . GLU A 1 169 ? 63.183 18.632 0.791 1.00 12.40 169 GLU A O 1
ATOM 1265 N N . TYR A 1 170 ? 62.093 18.348 2.769 1.00 12.27 170 TYR A N 1
ATOM 1266 C CA . TYR A 1 170 ? 61.573 17.005 2.425 1.00 12.56 170 TYR A CA 1
ATOM 1267 C C . TYR A 1 170 ? 60.036 16.913 2.329 1.00 12.86 170 TYR A C 1
ATOM 1268 O O . TYR A 1 170 ? 59.508 15.852 2.044 1.00 13.27 170 TYR A O 1
ATOM 1277 N N . ALA A 1 171 ? 59.341 18.052 2.465 1.00 14.50 171 ALA A N 1
ATOM 1278 C CA . ALA A 1 171 ? 57.858 18.058 2.559 1.00 16.74 171 ALA A CA 1
ATOM 1279 C C . ALA A 1 171 ? 57.189 17.462 1.333 1.00 17.47 171 ALA A C 1
ATOM 1280 O O . ALA A 1 171 ? 56.129 16.882 1.438 1.00 19.73 171 ALA A O 1
ATOM 1282 N N . GLN A 1 172 ? 57.816 17.611 0.035 1.00 19.33 172 GLN A N 1
ATOM 1283 C CA . GLN A 1 172 ? 57.097 17.035 -1.109 1.00 20.34 172 GLN A CA 1
ATOM 1284 C C . GLN A 1 172 ? 57.533 15.596 -1.351 1.00 19.87 172 GLN A C 1
ATOM 1285 O O . GLN A 1 172 ? 56.982 14.898 -2.216 1.00 20.81 172 GLN A O 1
ATOM 1290 N N . ARG A 1 173 ? 58.287 15.060 -0.463 1.00 18.43 173 ARG A N 1
ATOM 1291 C CA . ARG A 1 173 ? 58.631 13.653 -0.565 1.00 17.64 173 ARG A CA 1
ATOM 1292 C C . ARG A 1 173 ? 57.865 12.730 0.430 1.00 16.81 173 ARG A C 1
ATOM 1293 O O . ARG A 1 173 ? 58.307 11.628 0.728 1.00 16.20 173 ARG A O 1
ATOM 1301 N N . GLY A 1 174 ? 56.728 13.202 0.933 1.00 15.24 174 GLY A N 1
ATOM 1302 C CA . GLY A 1 174 ? 55.853 12.412 1.812 1.00 15.30 174 GLY A CA 1
ATOM 1303 C C . GLY A 1 174 ? 56.407 12.265 3.249 1.00 14.13 174 GLY A C 1
ATOM 1304 O O . GLY A 1 174 ? 55.940 11.430 4.016 1.00 14.98 174 GLY A O 1
ATOM 1305 N N . ILE A 1 175 ? 57.401 13.066 3.600 1.00 12.50 175 ILE A N 1
ATOM 1306 C CA . ILE A 1 175 ? 57.964 12.986 4.942 1.00 13.11 175 ILE A CA 1
ATOM 1307 C C . ILE A 1 175 ? 57.524 14.216 5.735 1.00 11.73 175 ILE A C 1
ATOM 1308 O O . ILE A 1 175 ? 57.632 15.325 5.250 1.00 11.81 175 ILE A O 1
ATOM 1313 N N . THR A 1 176 ? 57.034 14.011 6.954 1.00 11.62 176 THR A N 1
ATOM 1314 C CA . THR A 1 176 ? 56.850 15.124 7.880 1.00 10.57 176 THR A CA 1
ATOM 1315 C C . THR A 1 176 ? 57.921 15.096 8.966 1.00 8.88 176 THR A C 1
ATOM 1316 O O . THR A 1 176 ? 58.418 14.025 9.352 1.00 7.63 176 THR A O 1
ATOM 1320 N N . VAL A 1 177 ? 58.285 16.299 9.419 1.00 9.66 177 VAL A N 1
ATOM 1321 C CA . VAL A 1 177 ? 59.310 16.475 10.449 1.00 9.74 177 VAL A CA 1
ATOM 1322 C C . VAL A 1 177 ? 58.806 17.519 11.417 1.00 7.53 177 VAL A C 1
ATOM 1323 O O . VAL A 1 177 ? 58.633 18.663 11.057 1.00 9.15 177 VAL A O 1
ATOM 1327 N N . ASN A 1 178 ? 58.523 17.101 12.640 1.00 8.12 178 ASN A N 1
ATOM 1328 C CA . ASN A 1 178 ? 57.952 17.972 13.656 1.00 7.68 178 ASN A CA 1
ATOM 1329 C C . ASN A 1 178 ? 58.700 17.749 14.979 1.00 9.02 178 ASN A C 1
ATOM 1330 O O . ASN A 1 178 ? 59.453 16.768 15.156 1.00 7.99 178 ASN A O 1
ATOM 1335 N N . ALA A 1 179 ? 58.474 18.670 15.902 1.00 9.19 179 ALA A N 1
ATOM 1336 C CA . ALA A 1 179 ? 59.076 18.604 17.224 1.00 8.03 179 ALA A CA 1
ATOM 1337 C C . ALA A 1 179 ? 57.952 18.622 18.261 1.00 8.79 179 ALA A C 1
ATOM 1338 O O . ALA A 1 179 ? 56.891 19.294 18.077 1.00 9.34 179 ALA A O 1
ATOM 1340 N N . VAL A 1 180 ? 58.216 17.955 19.372 1.00 9.39 180 VAL A N 1
ATOM 1341 C CA . VAL A 1 180 ? 57.352 17.991 20.555 1.00 10.48 180 VAL A CA 1
ATOM 1342 C C . VAL A 1 180 ? 58.235 18.556 21.700 1.00 10.13 180 VAL A C 1
ATOM 1343 O O . VAL A 1 180 ? 59.335 18.091 21.905 1.00 10.88 180 VAL A O 1
ATOM 1347 N N . ALA A 1 181 ? 57.743 19.603 22.365 1.00 8.54 181 ALA A N 1
ATOM 1348 C CA . ALA A 1 181 ? 58.493 20.320 23.350 1.00 9.72 181 ALA A CA 1
ATOM 1349 C C . ALA A 1 181 ? 57.822 20.097 24.709 1.00 10.50 181 ALA A C 1
ATOM 1350 O O . ALA A 1 181 ? 56.887 20.792 25.082 1.00 8.96 181 ALA A O 1
ATOM 1352 N N . PRO A 1 182 ? 58.286 19.073 25.427 1.00 11.79 182 PRO A N 1
ATOM 1353 C CA . PRO A 1 182 ? 57.845 18.806 26.795 1.00 11.12 182 PRO A CA 1
ATOM 1354 C C . PRO A 1 182 ? 58.146 19.998 27.717 1.00 10.09 182 PRO A C 1
ATOM 1355 O O . PRO A 1 182 ? 59.204 20.638 27.617 1.00 9.05 182 PRO A O 1
ATOM 1359 N N . GLY A 1 183 ? 57.219 20.261 28.629 1.00 10.60 183 GLY A N 1
ATOM 1360 C CA . GLY A 1 183 ? 57.438 21.213 29.707 1.00 9.60 183 GLY A CA 1
ATOM 1361 C C . GLY A 1 183 ? 58.149 20.416 30.778 1.00 11.52 183 GLY A C 1
ATOM 1362 O O . GLY A 1 183 ? 59.064 19.624 30.499 1.00 10.05 183 GLY A O 1
ATOM 1363 N N . PHE A 1 184 ? 57.644 20.580 31.985 1.00 12.35 184 PHE A N 1
ATOM 1364 C CA . PHE A 1 184 ? 58.181 19.903 33.146 1.00 12.92 184 PHE A CA 1
ATOM 1365 C C . PHE A 1 184 ? 57.389 18.623 33.361 1.00 12.73 184 PHE A C 1
ATOM 1366 O O . PHE A 1 184 ? 56.266 18.651 33.755 1.00 12.18 184 PHE A O 1
ATOM 1374 N N . ILE A 1 185 ? 58.010 17.498 33.024 1.00 13.78 185 ILE A N 1
ATOM 1375 C CA . ILE A 1 185 ? 57.423 16.168 33.064 1.00 14.16 185 ILE A CA 1
ATOM 1376 C C . ILE A 1 185 ? 58.013 15.392 34.255 1.00 15.38 185 ILE A C 1
ATOM 1377 O O . ILE A 1 185 ? 59.247 15.277 34.428 1.00 14.64 185 ILE A O 1
ATOM 1382 N N . GLU A 1 186 ? 57.129 14.833 35.065 1.00 16.19 186 GLU A N 1
ATOM 1383 C CA . GLU A 1 186 ? 57.597 14.097 36.226 1.00 19.08 186 GLU A CA 1
ATOM 1384 C C . GLU A 1 186 ? 58.037 12.700 35.794 1.00 18.50 186 GLU A C 1
ATOM 1385 O O . GLU A 1 186 ? 57.275 11.994 35.147 1.00 17.64 186 GLU A O 1
ATOM 1391 N N . THR A 1 187 ? 59.290 12.353 36.097 1.00 18.20 187 THR A N 1
ATOM 1392 C CA . THR A 1 187 ? 59.829 11.010 35.875 1.00 19.30 187 THR A CA 1
ATOM 1393 C C . THR A 1 187 ? 60.579 10.522 37.130 1.00 20.99 187 THR A C 1
ATOM 1394 O O . THR A 1 187 ? 60.711 11.267 38.090 1.00 19.70 187 THR A O 1
ATOM 1398 N N . GLU A 1 188 ? 61.066 9.277 37.083 1.00 22.56 188 GLU A N 1
ATOM 1399 C CA . GLU A 1 188 ? 61.892 8.712 38.136 1.00 24.66 188 GLU A CA 1
ATOM 1400 C C . GLU A 1 188 ? 63.086 9.656 38.394 1.00 25.17 188 GLU A C 1
ATOM 1401 O O . GLU A 1 188 ? 63.433 9.924 39.551 1.00 24.87 188 GLU A O 1
ATOM 1407 N N . MET A 1 189 ? 63.664 10.189 37.313 1.00 24.59 189 MET A N 1
ATOM 1408 C CA . MET A 1 189 ? 64.832 11.060 37.406 1.00 25.67 189 MET A CA 1
ATOM 1409 C C . MET A 1 189 ? 64.568 12.439 38.042 1.00 25.42 189 MET A C 1
ATOM 1410 O O . MET A 1 189 ? 65.344 12.897 38.891 1.00 25.26 189 MET A O 1
ATOM 1415 N N . THR A 1 190 ? 63.479 13.098 37.644 1.00 24.65 190 THR A N 1
ATOM 1416 C CA . THR A 1 190 ? 63.129 14.411 38.218 1.00 23.96 190 THR A CA 1
ATOM 1417 C C . THR A 1 190 ? 62.671 14.280 39.678 1.00 24.75 190 THR A C 1
ATOM 1418 O O . THR A 1 190 ? 62.863 15.201 40.479 1.00 25.81 190 THR A O 1
ATOM 1422 N N . GLU A 1 191 ? 62.063 13.151 40.025 1.00 25.51 191 GLU A N 1
ATOM 1423 C CA . GLU A 1 191 ? 61.709 12.924 41.426 1.00 26.97 191 GLU A CA 1
ATOM 1424 C C . GLU A 1 191 ? 62.952 12.846 42.326 1.00 27.55 191 GLU A C 1
ATOM 1425 O O . GLU A 1 191 ? 62.874 13.179 43.529 1.00 28.51 191 GLU A O 1
ATOM 1431 N N . ARG A 1 192 ? 64.091 12.426 41.759 1.00 27.32 192 ARG A N 1
ATOM 1432 C CA . ARG A 1 192 ? 65.350 12.365 42.509 1.00 28.15 192 ARG A CA 1
ATOM 1433 C C . ARG A 1 192 ? 65.807 13.759 42.956 1.00 28.41 192 ARG A C 1
ATOM 1434 O O . ARG A 1 192 ? 66.583 13.884 43.898 1.00 28.63 192 ARG A O 1
ATOM 1442 N N . LEU A 1 193 ? 65.293 14.802 42.304 1.00 28.52 193 LEU A N 1
ATOM 1443 C CA . LEU A 1 193 ? 65.724 16.177 42.582 1.00 29.07 193 LEU A CA 1
ATOM 1444 C C . LEU A 1 193 ? 65.300 16.717 43.934 1.00 29.14 193 LEU A C 1
ATOM 1445 O O . LEU A 1 193 ? 64.248 16.345 44.464 1.00 28.82 193 LEU A O 1
ATOM 1450 N N . PRO A 1 194 ? 66.110 17.632 44.501 1.00 29.64 194 PRO A N 1
ATOM 1451 C CA . PRO A 1 194 ? 65.716 18.271 45.758 1.00 29.60 194 PRO A CA 1
ATOM 1452 C C . PRO A 1 194 ? 64.302 18.870 45.694 1.00 29.88 194 PRO A C 1
ATOM 1453 O O . PRO A 1 194 ? 63.832 19.256 44.613 1.00 30.02 194 PRO A O 1
ATOM 1457 N N . GLN A 1 195 ? 63.624 18.880 46.841 1.00 29.33 195 GLN A N 1
ATOM 1458 C CA . GLN A 1 195 ? 62.278 19.422 46.966 1.00 29.60 195 GLN A CA 1
ATOM 1459 C C . GLN A 1 195 ? 62.219 20.875 46.543 1.00 30.16 195 GLN A C 1
ATOM 1460 O O . GLN A 1 195 ? 61.241 21.313 45.925 1.00 30.55 195 GLN A O 1
ATOM 1466 N N . GLU A 1 196 ? 63.252 21.625 46.906 1.00 30.78 196 GLU A N 1
ATOM 1467 C CA . GLU A 1 196 ? 63.303 23.041 46.587 1.00 31.76 196 GLU A CA 1
ATOM 1468 C C . GLU A 1 196 ? 63.227 23.249 45.048 1.00 30.95 196 GLU A C 1
ATOM 1469 O O . GLU A 1 196 ? 62.482 24.093 44.558 1.00 31.07 196 GLU A O 1
ATOM 1475 N N . VAL A 1 197 ? 63.986 22.452 44.308 1.00 31.19 197 VAL A N 1
ATOM 1476 C CA . VAL A 1 197 ? 63.984 22.510 42.834 1.00 31.24 197 VAL A CA 1
ATOM 1477 C C . VAL A 1 197 ? 62.572 22.281 42.250 1.00 31.23 197 VAL A C 1
ATOM 1478 O O . VAL A 1 197 ? 62.072 23.112 41.482 1.00 31.52 197 VAL A O 1
ATOM 1482 N N . LYS A 1 198 ? 61.928 21.173 42.642 1.00 30.09 198 LYS A N 1
ATOM 1483 C CA . LYS A 1 198 ? 60.549 20.828 42.211 1.00 29.67 198 LYS A CA 1
ATOM 1484 C C . LYS A 1 198 ? 59.507 21.917 42.386 1.00 29.57 198 LYS A C 1
ATOM 1485 O O . LYS A 1 198 ? 58.782 22.252 41.461 1.00 28.90 198 LYS A O 1
ATOM 1491 N N . GLU A 1 199 ? 59.401 22.447 43.596 1.00 30.01 199 GLU A N 1
ATOM 1492 C CA . GLU A 1 199 ? 58.503 23.556 43.868 1.00 30.45 199 GLU A CA 1
ATOM 1493 C C . GLU A 1 199 ? 58.743 24.814 42.978 1.00 31.17 199 GLU A C 1
ATOM 1494 O O . GLU A 1 199 ? 57.771 25.476 42.577 1.00 31.39 199 GLU A O 1
ATOM 1500 N N . ALA A 1 200 ? 60.010 25.156 42.696 1.00 30.68 200 ALA A N 1
ATOM 1501 C CA . ALA A 1 200 ? 60.308 26.346 41.868 1.00 30.84 200 ALA A CA 1
ATOM 1502 C C . ALA A 1 200 ? 59.885 26.109 40.414 1.00 30.66 200 ALA A C 1
ATOM 1503 O O . ALA A 1 200 ? 59.330 27.003 39.757 1.00 31.39 200 ALA A O 1
ATOM 1505 N N . TYR A 1 201 ? 60.164 24.907 39.915 1.00 30.03 201 TYR A N 1
ATOM 1506 C CA . TYR A 1 201 ? 59.683 24.492 38.605 1.00 29.28 201 TYR A CA 1
ATOM 1507 C C . TYR A 1 201 ? 58.163 24.564 38.629 1.00 28.68 201 TYR A C 1
ATOM 1508 O O . TYR A 1 201 ? 57.565 25.390 37.944 1.00 28.81 201 TYR A O 1
ATOM 1517 N N . LEU A 1 202 ? 57.547 23.744 39.480 1.00 27.45 202 LEU A N 1
ATOM 1518 C CA . LEU A 1 202 ? 56.088 23.680 39.586 1.00 26.19 202 LEU A CA 1
ATOM 1519 C C . LEU A 1 202 ? 55.398 25.044 39.622 1.00 26.13 202 LEU A C 1
ATOM 1520 O O . LEU A 1 202 ? 54.315 25.212 39.051 1.00 24.89 202 LEU A O 1
ATOM 1525 N N . LYS A 1 203 ? 56.030 25.998 40.299 1.00 26.32 203 LYS A N 1
ATOM 1526 C CA . LYS A 1 203 ? 55.503 27.351 40.469 1.00 26.82 203 LYS A CA 1
ATOM 1527 C C . LYS A 1 203 ? 55.219 28.111 39.139 1.00 26.17 203 LYS A C 1
ATOM 1528 O O . LYS A 1 203 ? 54.303 28.937 39.063 1.00 25.34 203 LYS A O 1
ATOM 1534 N N . GLN A 1 204 ? 55.999 27.797 38.100 1.00 25.78 204 GLN A N 1
ATOM 1535 C CA . GLN A 1 204 ? 55.936 28.490 36.785 1.00 24.86 204 GLN A CA 1
ATOM 1536 C C . GLN A 1 204 ? 54.749 28.033 35.911 1.00 23.47 204 GLN A C 1
ATOM 1537 O O . GLN A 1 204 ? 54.387 28.700 34.960 1.00 21.55 204 GLN A O 1
ATOM 1543 N N . ILE A 1 205 ? 54.143 26.900 36.257 1.00 21.67 205 ILE A N 1
ATOM 1544 C CA . ILE A 1 205 ? 53.195 26.229 35.361 1.00 20.47 205 ILE A CA 1
ATOM 1545 C C . ILE A 1 205 ? 51.730 26.637 35.614 1.00 20.31 205 ILE A C 1
ATOM 1546 O O . ILE A 1 205 ? 51.186 26.345 36.678 1.00 20.59 205 ILE A O 1
ATOM 1551 N N . PRO A 1 206 ? 51.081 27.292 34.625 1.00 19.59 206 PRO A N 1
ATOM 1552 C CA . PRO A 1 206 ? 49.660 27.687 34.809 1.00 19.04 206 PRO A CA 1
ATOM 1553 C C . PRO A 1 206 ? 48.749 26.531 35.279 1.00 18.29 206 PRO A C 1
ATOM 1554 O O . PRO A 1 206 ? 47.952 26.703 36.223 1.00 17.25 206 PRO A O 1
ATOM 1558 N N . ALA A 1 207 ? 48.879 25.350 34.654 1.00 17.27 207 ALA A N 1
ATOM 1559 C CA . ALA A 1 207 ? 48.084 24.190 35.023 1.00 16.55 207 ALA A CA 1
ATOM 1560 C C . ALA A 1 207 ? 48.374 23.695 36.460 1.00 16.39 207 ALA A C 1
ATOM 1561 O O . ALA A 1 207 ? 47.625 22.892 36.979 1.00 16.61 207 ALA A O 1
ATOM 1563 N N . GLY A 1 208 ? 49.470 24.166 37.048 1.00 17.04 208 GLY A N 1
ATOM 1564 C CA . GLY A 1 208 ? 49.818 23.900 38.476 1.00 18.05 208 GLY A CA 1
ATOM 1565 C C . GLY A 1 208 ? 50.136 22.450 38.797 1.00 18.17 208 GLY A C 1
ATOM 1566 O O . GLY A 1 208 ? 49.988 22.007 39.956 1.00 18.18 208 GLY A O 1
ATOM 1567 N N . ARG A 1 209 ? 50.602 21.655 37.727 1.00 16.96 209 ARG A N 1
ATOM 1568 C CA . ARG A 1 209 ? 50.794 20.214 37.593 1.00 15.46 209 ARG A CA 1
ATOM 1569 C C . ARG A 1 209 ? 51.867 19.911 36.543 1.00 15.15 209 ARG A C 1
ATOM 1570 O O . ARG A 1 209 ? 52.159 20.734 35.683 1.00 13.29 209 ARG A O 1
ATOM 1578 N N . PHE A 1 210 ? 52.822 18.927 37.144 1.00 13.87 210 PHE A N 1
ATOM 1579 C CA . PHE A 1 210 ? 53.765 18.366 36.195 1.00 14.45 210 PHE A CA 1
ATOM 1580 C C . PHE A 1 210 ? 53.047 17.529 35.156 1.00 12.69 210 PHE A C 1
ATOM 1581 O O . PHE A 1 210 ? 51.976 16.955 35.416 1.00 12.06 210 PHE A O 1
ATOM 1589 N N . GLY A 1 211 ? 53.616 17.442 33.956 1.00 12.79 211 GLY A N 1
ATOM 1590 C CA . GLY A 1 211 ? 53.043 16.522 32.986 1.00 11.20 211 GLY A CA 1
ATOM 1591 C C . GLY A 1 211 ? 53.490 15.105 33.261 1.00 11.30 211 GLY A C 1
ATOM 1592 O O . GLY A 1 211 ? 54.429 14.888 34.025 1.00 10.74 211 GLY A O 1
ATOM 1593 N N . ARG A 1 212 ? 52.797 14.139 32.655 1.00 12.07 212 ARG A N 1
ATOM 1594 C CA . ARG A 1 212 ? 53.157 12.728 32.726 1.00 13.07 212 ARG A CA 1
ATOM 1595 C C . ARG A 1 212 ? 53.822 12.335 31.404 1.00 13.07 212 ARG A C 1
ATOM 1596 O O . ARG A 1 212 ? 53.433 12.844 30.359 1.00 12.15 212 ARG A O 1
ATOM 1604 N N . PRO A 1 213 ? 54.825 11.438 31.446 1.00 13.29 213 PRO A N 1
ATOM 1605 C CA . PRO A 1 213 ? 55.439 10.992 30.204 1.00 13.16 213 PRO A CA 1
ATOM 1606 C C . PRO A 1 213 ? 54.384 10.545 29.184 1.00 12.94 213 PRO A C 1
ATOM 1607 O O . PRO A 1 213 ? 54.562 10.771 27.985 1.00 10.81 213 PRO A O 1
ATOM 1611 N N . GLU A 1 214 ? 53.291 9.935 29.661 1.00 12.82 214 GLU A N 1
ATOM 1612 C CA . GLU A 1 214 ? 52.266 9.403 28.773 1.00 13.64 214 GLU A CA 1
ATOM 1613 C C . GLU A 1 214 ? 51.640 10.525 27.941 1.00 12.73 214 GLU A C 1
ATOM 1614 O O . GLU A 1 214 ? 51.176 10.311 26.814 1.00 12.18 214 GLU A O 1
ATOM 1620 N N . GLU A 1 215 ? 51.617 11.727 28.498 1.00 11.46 215 GLU A N 1
ATOM 1621 C CA . GLU A 1 215 ? 51.022 12.865 27.785 1.00 10.90 215 GLU A CA 1
ATOM 1622 C C . GLU A 1 215 ? 51.863 13.317 26.565 1.00 10.29 215 GLU A C 1
ATOM 1623 O O . GLU A 1 215 ? 51.328 13.650 25.500 1.00 8.36 215 GLU A O 1
ATOM 1629 N N . VAL A 1 216 ? 53.176 13.314 26.746 1.00 9.52 216 VAL A N 1
ATOM 1630 C CA . VAL A 1 216 ? 54.105 13.603 25.679 1.00 9.68 216 VAL A CA 1
ATOM 1631 C C . VAL A 1 216 ? 53.961 12.551 24.575 1.00 9.61 216 VAL A C 1
ATOM 1632 O O . VAL A 1 216 ? 53.909 12.898 23.390 1.00 8.48 216 VAL A O 1
ATOM 1636 N N . ALA A 1 217 ? 53.883 11.270 24.971 1.00 9.28 217 ALA A N 1
ATOM 1637 C CA . ALA A 1 217 ? 53.675 10.191 24.016 1.00 8.77 217 ALA A CA 1
ATOM 1638 C C . ALA A 1 217 ? 52.388 10.339 23.227 1.00 9.28 217 ALA A C 1
ATOM 1639 O O . ALA A 1 217 ? 52.383 10.018 22.037 1.00 11.24 217 ALA A O 1
ATOM 1641 N N . GLU A 1 218 ? 51.298 10.797 23.842 1.00 9.76 218 GLU A N 1
ATOM 1642 C CA . GLU A 1 218 ? 50.049 11.010 23.065 1.00 10.77 218 GLU A CA 1
ATOM 1643 C C . GLU A 1 218 ? 50.276 11.969 21.917 1.00 10.36 218 GLU A C 1
ATOM 1644 O O . GLU A 1 218 ? 49.748 11.766 20.834 1.00 9.80 218 GLU A O 1
ATOM 1650 N N . ALA A 1 219 ? 51.009 13.058 22.170 1.00 9.58 219 ALA A N 1
ATOM 1651 C CA . ALA A 1 219 ? 51.305 14.022 21.115 1.00 9.11 219 ALA A CA 1
ATOM 1652 C C . ALA A 1 219 ? 52.159 13.399 20.023 1.00 9.70 219 ALA A C 1
ATOM 1653 O O . ALA A 1 219 ? 51.956 13.647 18.827 1.00 9.25 219 ALA A O 1
ATOM 1655 N N . VAL A 1 220 ? 53.143 12.613 20.449 1.00 9.51 220 VAL A N 1
ATOM 1656 C CA . VAL A 1 220 ? 53.993 11.868 19.496 1.00 9.67 220 VAL A CA 1
ATOM 1657 C C . VAL A 1 220 ? 53.169 10.928 18.591 1.00 9.64 220 VAL A C 1
ATOM 1658 O O . VAL A 1 220 ? 53.286 10.962 17.344 1.00 8.12 220 VAL A O 1
ATOM 1662 N N . ALA A 1 221 ? 52.292 10.148 19.211 1.00 8.96 221 ALA A N 1
ATOM 1663 C CA . ALA A 1 221 ? 51.432 9.215 18.478 1.00 10.92 221 ALA A CA 1
ATOM 1664 C C . ALA A 1 221 ? 50.536 9.963 17.467 1.00 12.37 221 ALA A C 1
ATOM 1665 O O . ALA A 1 221 ? 50.256 9.474 16.369 1.00 13.22 221 ALA A O 1
ATOM 1667 N N . PHE A 1 222 ? 50.134 11.179 17.816 1.00 13.28 222 PHE A N 1
ATOM 1668 C CA . PHE A 1 222 ? 49.287 11.982 16.924 1.00 12.71 222 PHE A CA 1
ATOM 1669 C C . PHE A 1 222 ? 50.085 12.382 15.665 1.00 11.37 222 PHE A C 1
ATOM 1670 O O . PHE A 1 222 ? 49.639 12.176 14.554 1.00 9.18 222 PHE A O 1
ATOM 1678 N N . LEU A 1 223 ? 51.278 12.948 15.854 1.00 10.13 223 LEU A N 1
ATOM 1679 C CA . LEU A 1 223 ? 52.116 13.386 14.727 1.00 9.81 223 LEU A CA 1
ATOM 1680 C C . LEU A 1 223 ? 52.620 12.271 13.792 1.00 10.19 223 LEU A C 1
ATOM 1681 O O . LEU A 1 223 ? 52.751 12.488 12.571 1.00 8.53 223 LEU A O 1
ATOM 1686 N N . VAL A 1 224 ? 52.865 11.084 14.343 1.00 9.65 224 VAL A N 1
ATOM 1687 C CA . VAL A 1 224 ? 53.339 9.978 13.474 1.00 10.62 224 VAL A CA 1
ATOM 1688 C C . VAL A 1 224 ? 52.156 9.270 12.758 1.00 11.29 224 VAL A C 1
ATOM 1689 O O . VAL A 1 224 ? 52.360 8.381 11.924 1.00 8.36 224 VAL A O 1
ATOM 1693 N N . SER A 1 225 ? 50.934 9.721 13.048 1.00 12.64 225 SER A N 1
ATOM 1694 C CA . SER A 1 225 ? 49.781 9.219 12.300 1.00 14.33 225 SER A CA 1
ATOM 1695 C C . SER A 1 225 ? 49.906 9.499 10.797 1.00 14.94 225 SER A C 1
ATOM 1696 O O . SER A 1 225 ? 50.417 10.545 10.369 1.00 14.84 225 SER A O 1
ATOM 1699 N N . GLU A 1 226 ? 49.417 8.562 9.990 1.00 15.93 226 GLU A N 1
ATOM 1700 C CA . GLU A 1 226 ? 49.178 8.854 8.579 1.00 17.38 226 GLU A CA 1
ATOM 1701 C C . GLU A 1 226 ? 48.201 10.020 8.421 1.00 17.72 226 GLU A C 1
ATOM 1702 O O . GLU A 1 226 ? 48.218 10.707 7.405 1.00 18.96 226 GLU A O 1
ATOM 1708 N N . LYS A 1 227 ? 47.354 10.239 9.431 1.00 16.99 227 LYS A N 1
ATOM 1709 C CA . LYS A 1 227 ? 46.326 11.261 9.373 1.00 16.98 227 LYS A CA 1
ATOM 1710 C C . LYS A 1 227 ? 46.882 12.680 9.630 1.00 16.83 227 LYS A C 1
ATOM 1711 O O . LYS A 1 227 ? 46.173 13.670 9.479 1.00 16.32 227 LYS A O 1
ATOM 1717 N N . ALA A 1 228 ? 48.174 12.755 9.958 1.00 15.96 228 ALA A N 1
ATOM 1718 C CA . ALA A 1 228 ? 48.818 14.025 10.294 1.00 13.92 228 ALA A CA 1
ATOM 1719 C C . ALA A 1 228 ? 49.712 14.450 9.154 1.00 12.27 228 ALA A C 1
ATOM 1720 O O . ALA A 1 228 ? 50.700 15.141 9.379 1.00 11.33 228 ALA A O 1
ATOM 1722 N N . GLY A 1 229 ? 49.352 14.061 7.922 1.00 11.93 229 GLY A N 1
ATOM 1723 C CA . GLY A 1 229 ? 50.209 14.321 6.778 1.00 11.87 229 GLY A CA 1
ATOM 1724 C C . GLY A 1 229 ? 50.459 15.781 6.395 1.00 11.53 229 GLY A C 1
ATOM 1725 O O . GLY A 1 229 ? 51.462 16.071 5.728 1.00 11.71 229 GLY A O 1
ATOM 1726 N N . TYR A 1 230 ? 49.536 16.687 6.757 1.00 10.73 230 TYR A N 1
ATOM 1727 C CA . TYR A 1 230 ? 49.681 18.123 6.405 1.00 11.17 230 TYR A CA 1
ATOM 1728 C C . TYR A 1 230 ? 50.279 18.922 7.533 1.00 10.51 230 TYR A C 1
ATOM 1729 O O . TYR A 1 230 ? 50.326 20.151 7.473 1.00 11.55 230 TYR A O 1
ATOM 1738 N N . ILE A 1 231 ? 50.764 18.227 8.546 1.00 10.28 231 ILE A N 1
ATOM 1739 C CA . ILE A 1 231 ? 51.434 18.904 9.668 1.00 9.89 231 ILE A CA 1
ATOM 1740 C C . ILE A 1 231 ? 52.938 18.636 9.555 1.00 9.70 231 ILE A C 1
ATOM 1741 O O . ILE A 1 231 ? 53.382 17.506 9.682 1.00 9.97 231 ILE A O 1
ATOM 1746 N N . THR A 1 232 ? 53.699 19.692 9.334 1.00 10.00 232 THR A N 1
ATOM 1747 C CA . THR A 1 232 ? 55.155 19.544 9.231 1.00 10.02 232 THR A CA 1
ATOM 1748 C C . THR A 1 232 ? 55.835 20.878 9.517 1.00 9.80 232 THR A C 1
ATOM 1749 O O . THR A 1 232 ? 55.258 21.967 9.284 1.00 10.65 232 THR A O 1
ATOM 1753 N N . GLY A 1 233 ? 57.044 20.793 10.066 1.00 9.64 233 GLY A N 1
ATOM 1754 C CA . GLY A 1 233 ? 57.811 21.961 10.426 1.00 10.79 233 GLY A CA 1
ATOM 1755 C C . GLY A 1 233 ? 57.354 22.583 11.760 1.00 10.85 233 GLY A C 1
ATOM 1756 O O . GLY A 1 233 ? 57.809 23.674 12.128 1.00 11.32 233 GLY A O 1
ATOM 1757 N N . GLN A 1 234 ? 56.474 21.895 12.481 1.00 10.24 234 GLN A N 1
ATOM 1758 C CA . GLN A 1 234 ? 55.834 22.496 13.677 1.00 10.38 234 GLN A CA 1
ATOM 1759 C C . GLN A 1 234 ? 56.430 22.011 15.007 1.00 10.44 234 GLN A C 1
ATOM 1760 O O . GLN A 1 234 ? 56.875 20.849 15.100 1.00 10.60 234 GLN A O 1
ATOM 1766 N N . THR A 1 235 ? 56.316 22.860 16.035 1.00 8.95 235 THR A N 1
ATOM 1767 C CA . THR A 1 235 ? 56.763 22.542 17.400 1.00 10.67 235 THR A CA 1
ATOM 1768 C C . THR A 1 235 ? 55.525 22.623 18.271 1.00 10.48 235 THR A C 1
ATOM 1769 O O . THR A 1 235 ? 54.896 23.689 18.373 1.00 12.32 235 THR A O 1
ATOM 1773 N N . LEU A 1 236 ? 55.175 21.501 18.862 1.00 9.01 236 LEU A N 1
ATOM 1774 C CA . LEU A 1 236 ? 53.976 21.404 19.683 1.00 9.03 236 LEU A CA 1
ATOM 1775 C C . LEU A 1 236 ? 54.406 21.274 21.144 1.00 9.06 236 LEU A C 1
ATOM 1776 O O . LEU A 1 236 ? 55.048 20.286 21.524 1.00 8.50 236 LEU A O 1
ATOM 1781 N N . CYS A 1 237 ? 54.061 22.285 21.944 1.00 8.65 237 CYS A N 1
ATOM 1782 C CA . CYS A 1 237 ? 54.485 22.309 23.363 1.00 9.86 237 CYS A CA 1
ATOM 1783 C C . CYS A 1 237 ? 53.485 21.503 24.225 1.00 9.76 237 CYS A C 1
ATOM 1784 O O . CYS A 1 237 ? 52.273 21.694 24.069 1.00 10.11 237 CYS A O 1
ATOM 1787 N N . VAL A 1 238 ? 53.982 20.616 25.101 1.00 9.02 238 VAL A N 1
ATOM 1788 C CA . VAL A 1 238 ? 53.117 19.826 25.990 1.00 9.69 238 VAL A CA 1
ATOM 1789 C C . VAL A 1 238 ? 53.600 20.178 27.406 1.00 9.73 238 VAL A C 1
ATOM 1790 O O . VAL A 1 238 ? 54.463 19.516 27.963 1.00 8.91 238 VAL A O 1
ATOM 1794 N N . ASP A 1 239 ? 53.031 21.253 27.955 1.00 10.28 239 ASP A N 1
ATOM 1795 C CA . ASP A 1 239 ? 53.659 21.977 29.036 1.00 11.19 239 ASP A CA 1
ATOM 1796 C C . ASP A 1 239 ? 52.703 22.678 30.025 1.00 11.26 239 ASP A C 1
ATOM 1797 O O . ASP A 1 239 ? 53.167 23.489 30.839 1.00 10.16 239 ASP A O 1
ATOM 1802 N N . GLY A 1 240 ? 51.404 22.385 29.968 1.00 10.25 240 GLY A N 1
ATOM 1803 C CA . GLY A 1 240 ? 50.448 22.962 30.924 1.00 11.11 240 GLY A CA 1
ATOM 1804 C C . GLY A 1 240 ? 50.338 24.472 30.861 1.00 11.51 240 GLY A C 1
ATOM 1805 O O . GLY A 1 240 ? 49.985 25.108 31.865 1.00 12.52 240 GLY A O 1
ATOM 1806 N N . GLY A 1 241 ? 50.711 25.068 29.711 1.00 11.97 241 GLY A N 1
ATOM 1807 C CA . GLY A 1 241 ? 50.525 26.510 29.475 1.00 11.81 241 GLY A CA 1
ATOM 1808 C C . GLY A 1 241 ? 51.749 27.384 29.715 1.00 12.48 241 GLY A C 1
ATOM 1809 O O . GLY A 1 241 ? 51.671 28.607 29.739 1.00 12.06 241 GLY A O 1
ATOM 1810 N N . LEU A 1 242 ? 52.883 26.747 29.909 1.00 13.73 242 LEU A N 1
ATOM 1811 C CA . LEU A 1 242 ? 54.094 27.444 30.235 1.00 15.75 242 LEU A CA 1
ATOM 1812 C C . LEU A 1 242 ? 54.643 28.353 29.093 1.00 16.25 242 LEU A C 1
ATOM 1813 O O . LEU A 1 242 ? 55.113 29.455 29.357 1.00 16.47 242 LEU A O 1
ATOM 1818 N N . THR A 1 243 ? 54.604 27.877 27.850 1.00 15.65 243 THR A N 1
ATOM 1819 C CA . THR A 1 243 ? 55.277 28.562 26.732 1.00 16.25 243 THR A CA 1
ATOM 1820 C C . THR A 1 243 ? 54.278 29.308 25.848 1.00 17.21 243 THR A C 1
ATOM 1821 O O . THR A 1 243 ? 53.259 28.747 25.454 1.00 16.01 243 THR A O 1
ATOM 1825 N N . PRO A 1 244 ? 54.574 30.587 25.533 1.00 17.98 244 PRO A N 1
ATOM 1826 C CA . PRO A 1 244 ? 53.660 31.347 24.674 1.00 19.23 244 PRO A CA 1
ATOM 1827 C C . PRO A 1 244 ? 53.850 30.962 23.193 1.00 19.40 244 PRO A C 1
ATOM 1828 O O . PRO A 1 244 ? 54.477 31.734 22.431 1.00 21.14 244 PRO A O 1
ATOM 1832 N N . HIS A 1 245 ? 53.330 29.805 22.778 1.00 20.52 245 HIS A N 1
ATOM 1833 C CA . HIS A 1 245 ? 53.576 29.285 21.413 1.00 21.06 245 HIS A CA 1
ATOM 1834 C C . HIS A 1 245 ? 52.293 28.967 20.582 1.00 21.74 245 HIS A C 1
ATOM 1835 O O . HIS A 1 245 ? 51.904 27.782 20.413 1.00 20.93 245 HIS A O 1
ATOM 1842 N N . ARG B 1 2 ? 84.750 53.040 25.513 1.00 14.91 2 ARG B N 1
ATOM 1843 C CA . ARG B 1 2 ? 84.177 51.740 25.033 1.00 16.61 2 ARG B CA 1
ATOM 1844 C C . ARG B 1 2 ? 85.155 50.885 24.206 1.00 15.63 2 ARG B C 1
ATOM 1845 O O . ARG B 1 2 ? 85.883 51.402 23.350 1.00 16.81 2 ARG B O 1
ATOM 1853 N N . LYS B 1 3 ? 85.115 49.576 24.445 1.00 14.93 3 LYS B N 1
ATOM 1854 C CA . LYS B 1 3 ? 86.074 48.635 23.890 1.00 14.50 3 LYS B CA 1
ATOM 1855 C C . LYS B 1 3 ? 85.325 47.407 23.412 1.00 13.91 3 LYS B C 1
ATOM 1856 O O . LYS B 1 3 ? 84.751 46.698 24.204 1.00 13.12 3 LYS B O 1
ATOM 1862 N N . ALA B 1 4 ? 85.395 47.154 22.109 1.00 13.47 4 ALA B N 1
ATOM 1863 C CA . ALA B 1 4 ? 84.594 46.109 21.483 1.00 12.73 4 ALA B CA 1
ATOM 1864 C C . ALA B 1 4 ? 85.462 45.133 20.675 1.00 12.74 4 ALA B C 1
ATOM 1865 O O . ALA B 1 4 ? 86.352 45.572 19.945 1.00 13.84 4 ALA B O 1
ATOM 1867 N N . LEU B 1 5 ? 85.153 43.836 20.777 1.00 12.30 5 LEU B N 1
ATOM 1868 C CA . LEU B 1 5 ? 85.676 42.818 19.890 1.00 11.93 5 LEU B CA 1
ATOM 1869 C C . LEU B 1 5 ? 84.596 42.464 18.886 1.00 11.68 5 LEU B C 1
ATOM 1870 O O . LEU B 1 5 ? 83.477 42.085 19.272 1.00 11.24 5 LEU B O 1
ATOM 1875 N N . ILE B 1 6 ? 84.908 42.634 17.610 1.00 11.34 6 ILE B N 1
ATOM 1876 C CA . ILE B 1 6 ? 83.976 42.252 16.542 1.00 12.15 6 ILE B CA 1
ATOM 1877 C C . ILE B 1 6 ? 84.586 41.064 15.749 1.00 12.45 6 ILE B C 1
ATOM 1878 O O . ILE B 1 6 ? 85.660 41.201 15.169 1.00 12.39 6 ILE B O 1
ATOM 1883 N N . THR B 1 7 ? 83.902 39.918 15.736 1.00 12.15 7 THR B N 1
ATOM 1884 C CA . THR B 1 7 ? 84.403 38.772 14.984 1.00 12.53 7 THR B CA 1
ATOM 1885 C C . THR B 1 7 ? 84.075 38.857 13.515 1.00 12.37 7 THR B C 1
ATOM 1886 O O . THR B 1 7 ? 83.008 39.327 13.151 1.00 12.44 7 THR B O 1
ATOM 1890 N N . GLY B 1 8 ? 84.985 38.386 12.666 1.00 11.30 8 GLY B N 1
ATOM 1891 C CA . GLY B 1 8 ? 84.753 38.396 11.232 1.00 11.36 8 GLY B CA 1
ATOM 1892 C C . GLY B 1 8 ? 84.508 39.797 10.704 1.00 12.13 8 GLY B C 1
ATOM 1893 O O . GLY B 1 8 ? 83.577 40.054 9.894 1.00 11.95 8 GLY B O 1
ATOM 1894 N N . ALA B 1 9 ? 85.362 40.710 11.131 1.00 12.79 9 ALA B N 1
ATOM 1895 C CA . ALA B 1 9 ? 85.142 42.132 10.850 1.00 14.86 9 ALA B CA 1
ATOM 1896 C C . ALA B 1 9 ? 85.930 42.726 9.654 1.00 15.10 9 ALA B C 1
ATOM 1897 O O . ALA B 1 9 ? 85.997 43.934 9.525 1.00 15.12 9 ALA B O 1
ATOM 1899 N N . SER B 1 10 ? 86.469 41.877 8.784 1.00 16.04 10 SER B N 1
ATOM 1900 C CA . SER B 1 10 ? 87.310 42.318 7.661 1.00 16.61 10 SER B CA 1
ATOM 1901 C C . SER B 1 10 ? 86.505 42.649 6.410 1.00 16.98 10 SER B C 1
ATOM 1902 O O . SER B 1 10 ? 87.034 43.175 5.472 1.00 18.37 10 SER B O 1
ATOM 1905 N N . ARG B 1 11 ? 85.215 42.339 6.406 1.00 17.07 11 ARG B N 1
ATOM 1906 C CA . ARG B 1 11 ? 84.391 42.500 5.221 1.00 17.47 11 ARG B CA 1
ATOM 1907 C C . ARG B 1 11 ? 82.928 42.497 5.603 1.00 16.12 11 ARG B C 1
ATOM 1908 O O . ARG B 1 11 ? 82.592 42.141 6.721 1.00 16.00 11 ARG B O 1
ATOM 1916 N N . GLY B 1 12 ? 82.086 42.885 4.645 1.00 15.88 12 GLY B N 1
ATOM 1917 C CA . GLY B 1 12 ? 80.614 42.882 4.785 1.00 15.12 12 GLY B CA 1
ATOM 1918 C C . GLY B 1 12 ? 80.005 43.489 6.057 1.00 13.26 12 GLY B C 1
ATOM 1919 O O . GLY B 1 12 ? 80.337 44.592 6.465 1.00 13.03 12 GLY B O 1
ATOM 1920 N N . ILE B 1 13 ? 79.063 42.761 6.655 1.00 11.92 13 ILE B N 1
ATOM 1921 C CA . ILE B 1 13 ? 78.370 43.184 7.890 1.00 11.54 13 ILE B CA 1
ATOM 1922 C C . ILE B 1 13 ? 79.331 43.469 9.059 1.00 10.69 13 ILE B C 1
ATOM 1923 O O . ILE B 1 13 ? 79.186 44.491 9.750 1.00 11.28 13 ILE B O 1
ATOM 1928 N N . GLY B 1 14 ? 80.308 42.590 9.281 1.00 11.19 14 GLY B N 1
ATOM 1929 C CA . GLY B 1 14 ? 81.296 42.799 10.363 1.00 11.08 14 GLY B CA 1
ATOM 1930 C C . GLY B 1 14 ? 82.071 44.088 10.204 1.00 11.97 14 GLY B C 1
ATOM 1931 O O . GLY B 1 14 ? 82.250 44.858 11.158 1.00 12.77 14 GLY B O 1
ATOM 1932 N N . ARG B 1 15 ? 82.507 44.329 8.971 1.00 12.03 15 ARG B N 1
ATOM 1933 C CA . ARG B 1 15 ? 83.228 45.562 8.632 1.00 12.74 15 ARG B CA 1
ATOM 1934 C C . ARG B 1 15 ? 82.317 46.791 8.861 1.00 11.42 15 ARG B C 1
ATOM 1935 O O . ARG B 1 15 ? 82.733 47.797 9.469 1.00 11.87 15 ARG B O 1
ATOM 1943 N N . ALA B 1 16 ? 81.071 46.685 8.428 1.00 10.53 16 ALA B N 1
ATOM 1944 C CA . ALA B 1 16 ? 80.123 47.779 8.633 1.00 10.81 16 ALA B CA 1
ATOM 1945 C C . ALA B 1 16 ? 79.892 48.093 10.121 1.00 9.49 16 ALA B C 1
ATOM 1946 O O . ALA B 1 16 ? 79.812 49.255 10.523 1.00 8.93 16 ALA B O 1
ATOM 1948 N N . ILE B 1 17 ? 79.771 47.043 10.932 1.00 9.41 17 ILE B N 1
ATOM 1949 C CA . ILE B 1 17 ? 79.617 47.170 12.402 1.00 11.52 17 ILE B CA 1
ATOM 1950 C C . ILE B 1 17 ? 80.844 47.861 13.002 1.00 12.29 17 ILE B C 1
ATOM 1951 O O . ILE B 1 17 ? 80.694 48.786 13.786 1.00 12.89 17 ILE B O 1
ATOM 1956 N N . ALA B 1 18 ? 82.046 47.436 12.610 1.00 13.20 18 ALA B N 1
ATOM 1957 C CA . ALA B 1 18 ? 83.247 48.089 13.109 1.00 14.11 18 ALA B CA 1
ATOM 1958 C C . ALA B 1 18 ? 83.311 49.578 12.723 1.00 14.24 18 ALA B C 1
ATOM 1959 O O . ALA B 1 18 ? 83.606 50.419 13.569 1.00 13.54 18 ALA B O 1
ATOM 1961 N N . LEU B 1 19 ? 83.008 49.888 11.470 1.00 13.42 19 LEU B N 1
ATOM 1962 C CA . LEU B 1 19 ? 83.106 51.276 11.029 1.00 15.60 19 LEU B CA 1
ATOM 1963 C C . LEU B 1 19 ? 82.023 52.105 11.710 1.00 15.43 19 LEU B C 1
ATOM 1964 O O . LEU B 1 19 ? 82.256 53.251 12.079 1.00 14.89 19 LEU B O 1
ATOM 1969 N N . ARG B 1 20 ? 80.821 51.531 11.867 1.00 13.86 20 ARG B N 1
ATOM 1970 C CA . ARG B 1 20 ? 79.755 52.255 12.547 1.00 13.94 20 ARG B CA 1
ATOM 1971 C C . ARG B 1 20 ? 80.107 52.502 14.035 1.00 13.89 20 ARG B C 1
ATOM 1972 O O . ARG B 1 20 ? 79.858 53.579 14.609 1.00 13.73 20 ARG B O 1
ATOM 1980 N N . LEU B 1 21 ? 80.702 51.504 14.677 1.00 13.11 21 LEU B N 1
ATOM 1981 C CA . LEU B 1 21 ? 81.093 51.711 16.080 1.00 13.82 21 LEU B CA 1
ATOM 1982 C C . LEU B 1 21 ? 82.262 52.710 16.219 1.00 14.11 21 LEU B C 1
ATOM 1983 O O . LEU B 1 21 ? 82.337 53.473 17.226 1.00 13.94 21 LEU B O 1
ATOM 1988 N N . ALA B 1 22 ? 83.152 52.704 15.216 1.00 14.57 22 ALA B N 1
ATOM 1989 C CA . ALA B 1 22 ? 84.234 53.690 15.082 1.00 15.56 22 ALA B CA 1
ATOM 1990 C C . ALA B 1 22 ? 83.693 55.135 15.173 1.00 17.73 22 ALA B C 1
ATOM 1991 O O . ALA B 1 22 ? 84.298 55.984 15.851 1.00 18.40 22 ALA B O 1
ATOM 1993 N N . GLU B 1 23 ? 82.549 55.376 14.521 1.00 18.18 23 GLU B N 1
ATOM 1994 C CA . GLU B 1 23 ? 81.869 56.688 14.554 1.00 20.18 23 GLU B CA 1
ATOM 1995 C C . GLU B 1 23 ? 81.324 57.127 15.934 1.00 19.91 23 GLU B C 1
ATOM 1996 O O . GLU B 1 23 ? 81.101 58.329 16.176 1.00 20.71 23 GLU B O 1
ATOM 2002 N N . ASP B 1 24 ? 81.171 56.173 16.838 1.00 19.65 24 ASP B N 1
ATOM 2003 C CA . ASP B 1 24 ? 80.787 56.437 18.225 1.00 20.41 24 ASP B CA 1
ATOM 2004 C C . ASP B 1 24 ? 82.016 56.527 19.126 1.00 19.68 24 ASP B C 1
ATOM 2005 O O . ASP B 1 24 ? 81.898 56.644 20.330 1.00 21.12 24 ASP B O 1
ATOM 2010 N N . GLY B 1 25 ? 83.191 56.451 18.527 1.00 19.48 25 GLY B N 1
ATOM 2011 C CA . GLY B 1 25 ? 84.445 56.502 19.239 1.00 18.66 25 GLY B CA 1
ATOM 2012 C C . GLY B 1 25 ? 84.797 55.291 20.069 1.00 18.19 25 GLY B C 1
ATOM 2013 O O . GLY B 1 25 ? 85.513 55.409 21.058 1.00 17.40 25 GLY B O 1
ATOM 2014 N N . PHE B 1 26 ? 84.294 54.119 19.685 1.00 16.70 26 PHE B N 1
ATOM 2015 C CA . PHE B 1 26 ? 84.692 52.860 20.325 1.00 15.31 26 PHE B CA 1
ATOM 2016 C C . PHE B 1 26 ? 86.153 52.506 19.956 1.00 14.13 26 PHE B C 1
ATOM 2017 O O . PHE B 1 26 ? 86.557 52.633 18.797 1.00 14.76 26 PHE B O 1
ATOM 2025 N N . ALA B 1 27 ? 86.912 52.015 20.917 1.00 13.86 27 ALA B N 1
ATOM 2026 C CA . ALA B 1 27 ? 88.188 51.300 20.627 1.00 13.35 27 ALA B CA 1
ATOM 2027 C C . ALA B 1 27 ? 87.779 49.928 20.112 1.00 14.02 27 ALA B C 1
ATOM 2028 O O . ALA B 1 27 ? 86.843 49.338 20.650 1.00 14.38 27 ALA B O 1
ATOM 2030 N N . LEU B 1 28 ? 88.488 49.386 19.127 1.00 13.94 28 LEU B N 1
ATOM 2031 C CA . LEU B 1 28 ? 88.010 48.209 18.408 1.00 13.67 28 LEU B CA 1
ATOM 2032 C C . LEU B 1 28 ? 89.090 47.151 18.198 1.00 14.11 28 LEU B C 1
ATOM 2033 O O . LEU B 1 28 ? 90.202 47.471 17.777 1.00 13.29 28 LEU B O 1
ATOM 2038 N N . ALA B 1 29 ? 88.732 45.896 18.456 1.00 14.22 29 ALA B N 1
ATOM 2039 C CA . ALA B 1 29 ? 89.526 44.730 18.041 1.00 13.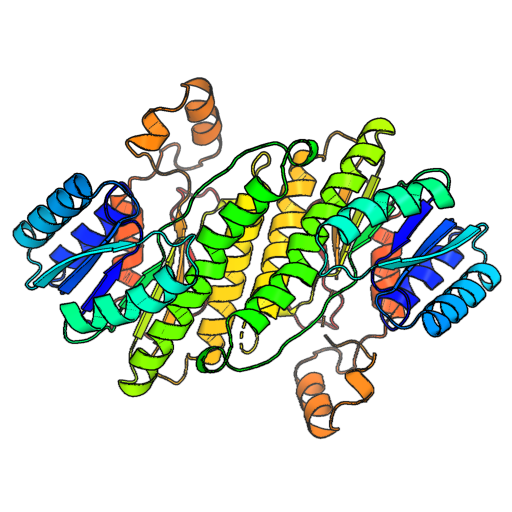38 29 ALA B CA 1
ATOM 2040 C C . ALA B 1 29 ? 88.843 44.132 16.823 1.00 13.81 29 ALA B C 1
ATOM 2041 O O . ALA B 1 29 ? 87.705 43.651 16.911 1.00 14.82 29 ALA B O 1
ATOM 2043 N N . ILE B 1 30 ? 89.538 44.181 15.702 1.00 13.71 30 ILE B N 1
ATOM 2044 C CA . ILE B 1 30 ? 89.034 43.739 14.414 1.00 15.02 30 ILE B CA 1
ATOM 2045 C C . ILE B 1 30 ? 89.552 42.326 14.197 1.00 14.07 30 ILE B C 1
ATOM 2046 O O . ILE B 1 30 ? 90.733 42.129 13.868 1.00 14.90 30 ILE B O 1
ATOM 2051 N N . HIS B 1 31 ? 88.675 41.349 14.377 1.00 14.50 31 HIS B N 1
ATOM 2052 C CA . HIS B 1 31 ? 89.065 39.951 14.167 1.00 14.10 31 HIS B CA 1
ATOM 2053 C C . HIS B 1 31 ? 88.892 39.561 12.704 1.00 14.69 31 HIS B C 1
ATOM 2054 O O . HIS B 1 31 ? 87.946 40.019 12.046 1.00 13.45 31 HIS B O 1
ATOM 2061 N N . TYR B 1 32 ? 89.805 38.722 12.208 1.00 13.97 32 TYR B N 1
ATOM 2062 C CA . TYR B 1 32 ? 89.700 38.116 10.903 1.00 15.01 32 TYR B CA 1
ATOM 2063 C C . TYR B 1 32 ? 90.224 36.653 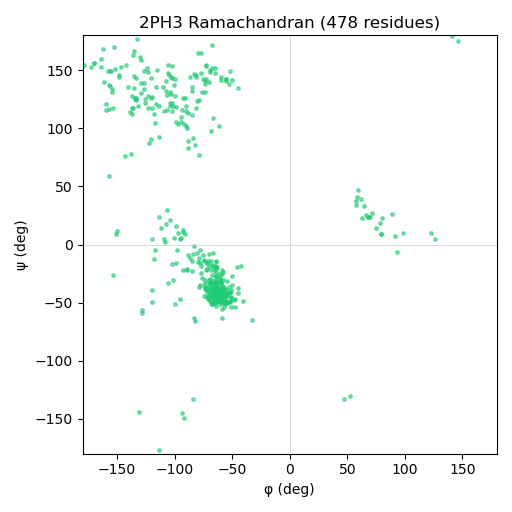10.982 1.00 16.00 32 TYR B C 1
ATOM 2064 O O . TYR B 1 32 ? 91.055 36.316 11.829 1.00 14.89 32 TYR B O 1
ATOM 2073 N N . GLY B 1 33 ? 89.737 35.815 10.087 1.00 16.90 33 GLY B N 1
ATOM 2074 C CA . GLY B 1 33 ? 90.208 34.437 9.955 1.00 20.30 33 GLY B CA 1
ATOM 2075 C C . GLY B 1 33 ? 91.477 34.365 9.136 1.00 22.19 33 GLY B C 1
ATOM 2076 O O . GLY B 1 33 ? 92.533 34.062 9.681 1.00 23.47 33 GLY B O 1
ATOM 2077 N N . GLN B 1 34 ? 91.401 34.708 7.844 1.00 23.74 34 GLN B N 1
ATOM 2078 C CA . GLN B 1 34 ? 92.574 34.589 6.959 1.00 25.20 34 GLN B CA 1
ATOM 2079 C C . GLN B 1 34 ? 93.079 35.880 6.306 1.00 25.21 34 GLN B C 1
ATOM 2080 O O . GLN B 1 34 ? 94.286 36.056 6.155 1.00 25.29 34 GLN B O 1
ATOM 2086 N N . ASN B 1 35 ? 92.172 36.753 5.882 1.00 25.46 35 ASN B N 1
ATOM 2087 C CA . ASN B 1 35 ? 92.614 37.892 5.082 1.00 25.67 35 ASN B CA 1
ATOM 2088 C C . ASN B 1 35 ? 93.004 39.073 5.939 1.00 24.39 35 ASN B C 1
ATOM 2089 O O . ASN B 1 35 ? 92.188 39.977 6.209 1.00 23.95 35 ASN B O 1
ATOM 2094 N N . ARG B 1 36 ? 94.248 39.022 6.411 1.00 24.03 36 ARG B N 1
ATOM 2095 C CA . ARG B 1 36 ? 94.816 40.059 7.258 1.00 23.32 36 ARG B CA 1
ATOM 2096 C C . ARG B 1 36 ? 94.827 41.454 6.636 1.00 23.03 36 ARG B C 1
ATOM 2097 O O . ARG B 1 36 ? 94.536 42.425 7.311 1.00 22.88 36 ARG B O 1
ATOM 2105 N N . GLU B 1 37 ? 95.225 41.552 5.373 1.00 23.04 37 GLU B N 1
ATOM 2106 C CA . GLU B 1 37 ? 95.318 42.844 4.671 1.00 23.46 37 GLU B CA 1
ATOM 2107 C C . GLU B 1 37 ? 93.963 43.577 4.667 1.00 21.52 37 GLU B C 1
ATOM 2108 O O . GLU B 1 37 ? 93.896 44.764 4.943 1.00 21.50 37 GLU B O 1
ATOM 2114 N N . LYS B 1 38 ? 92.899 42.861 4.338 1.00 20.59 38 LYS B N 1
ATOM 2115 C CA . LYS B 1 38 ? 91.537 43.418 4.358 1.00 19.66 38 LYS B CA 1
ATOM 2116 C C . LYS B 1 38 ? 91.130 43.891 5.762 1.00 18.37 38 LYS B C 1
ATOM 2117 O O . LYS B 1 38 ? 90.456 44.901 5.938 1.00 18.33 38 LYS B O 1
ATOM 2123 N N . ALA B 1 39 ? 91.528 43.132 6.767 1.00 17.58 39 ALA B N 1
ATOM 2124 C CA . ALA B 1 39 ? 91.334 43.562 8.141 1.00 17.11 39 ALA B CA 1
ATOM 2125 C C . ALA B 1 39 ? 92.097 44.853 8.467 1.00 17.13 39 ALA B C 1
ATOM 2126 O O . ALA B 1 39 ? 91.621 45.672 9.209 1.00 16.28 39 ALA B O 1
ATOM 2128 N N . GLU B 1 40 ? 93.309 45.000 7.935 1.00 17.90 40 GLU B N 1
ATOM 2129 C CA . GLU B 1 40 ? 94.102 46.225 8.159 1.00 18.91 40 GLU B CA 1
ATOM 2130 C C . GLU B 1 40 ? 93.475 47.450 7.497 1.00 17.66 40 GLU B C 1
ATOM 2131 O O . GLU B 1 40 ? 93.515 48.536 8.052 1.00 16.49 40 GLU B O 1
ATOM 2137 N N . GLU B 1 41 ? 92.920 47.248 6.305 1.00 17.60 41 GLU B N 1
ATOM 2138 C CA . GLU B 1 41 ? 92.208 48.281 5.560 1.00 18.76 41 GLU B CA 1
ATOM 2139 C C . GLU B 1 41 ? 91.002 48.791 6.369 1.00 18.69 41 GLU B C 1
ATOM 2140 O O . GLU B 1 41 ? 90.789 50.026 6.486 1.00 18.62 41 GLU B O 1
ATOM 2146 N N . VAL B 1 42 ? 90.213 47.846 6.922 1.00 17.75 42 VAL B N 1
ATOM 2147 C CA . VAL B 1 42 ? 89.082 48.194 7.809 1.00 17.11 42 VAL B CA 1
ATOM 2148 C C . VAL B 1 42 ? 89.618 48.954 9.027 1.00 16.62 42 VAL B C 1
ATOM 2149 O O . VAL B 1 42 ? 89.068 49.992 9.415 1.00 16.56 42 VAL B O 1
ATOM 2153 N N . ALA B 1 43 ? 90.712 48.450 9.611 1.00 17.27 43 ALA B N 1
ATOM 2154 C CA . ALA B 1 43 ? 91.265 49.043 10.815 1.00 17.26 43 ALA B CA 1
ATOM 2155 C C . ALA B 1 43 ? 91.716 50.463 10.521 1.00 17.83 43 ALA B C 1
ATOM 2156 O O . ALA B 1 43 ? 91.602 51.337 11.392 1.00 17.50 43 ALA B O 1
ATOM 2158 N N . GLU B 1 44 ? 92.214 50.681 9.304 1.00 17.90 44 GLU B N 1
ATOM 2159 C CA . GLU B 1 44 ? 92.664 52.035 8.874 1.00 19.32 44 GLU B CA 1
ATOM 2160 C C . GLU B 1 44 ? 91.468 52.994 8.755 1.00 19.06 44 GLU B C 1
ATOM 2161 O O . GLU B 1 44 ? 91.531 54.143 9.183 1.00 18.69 44 GLU B O 1
ATOM 2167 N N . GLU B 1 45 ? 90.383 52.493 8.176 1.00 18.64 45 GLU B N 1
ATOM 2168 C CA . GLU B 1 45 ? 89.177 53.289 7.981 1.00 18.76 45 GLU B CA 1
ATOM 2169 C C . GLU B 1 45 ? 88.487 53.623 9.319 1.00 18.75 45 GLU B C 1
ATOM 2170 O O . GLU B 1 45 ? 87.967 54.754 9.504 1.00 19.39 45 GLU B O 1
ATOM 2176 N N . ALA B 1 46 ? 88.489 52.667 10.250 1.00 17.34 46 ALA B N 1
ATOM 2177 C CA . ALA B 1 46 ? 87.957 52.889 11.595 1.00 18.17 46 ALA B CA 1
ATOM 2178 C C . ALA B 1 46 ? 88.714 54.032 12.323 1.00 18.40 46 ALA B C 1
ATOM 2179 O O . ALA B 1 46 ? 88.092 54.908 12.944 1.00 18.39 46 ALA B O 1
ATOM 2181 N N . ARG B 1 47 ? 90.051 54.018 12.246 1.00 19.42 47 ARG B N 1
ATOM 2182 C CA . ARG B 1 47 ? 90.866 55.112 12.814 1.00 20.14 47 ARG B CA 1
ATOM 2183 C C . ARG B 1 47 ? 90.436 56.456 12.206 1.00 20.05 47 ARG B C 1
ATOM 2184 O O . ARG B 1 47 ? 90.143 57.399 12.925 1.00 20.80 47 ARG B O 1
ATOM 2192 N N . ARG B 1 48 ? 90.373 56.501 10.878 1.00 21.36 48 ARG B N 1
ATOM 2193 C CA . ARG B 1 48 ? 89.923 57.680 10.114 1.00 22.08 48 ARG B CA 1
ATOM 2194 C C . ARG B 1 48 ? 88.506 58.151 10.432 1.00 21.87 48 ARG B C 1
ATOM 2195 O O . ARG B 1 48 ? 88.177 59.313 10.202 1.00 22.94 48 ARG B O 1
ATOM 2203 N N . ARG B 1 49 ? 87.671 57.271 10.986 1.00 21.46 49 ARG B N 1
ATOM 2204 C CA . ARG B 1 49 ? 86.308 57.632 11.355 1.00 20.06 49 ARG B CA 1
ATOM 2205 C C . ARG B 1 49 ? 86.193 57.978 12.828 1.00 19.92 49 ARG B C 1
ATOM 2206 O O . ARG B 1 49 ? 85.139 58.390 13.301 1.00 20.30 49 ARG B O 1
ATOM 2214 N N . GLY B 1 50 ? 87.278 57.823 13.572 1.00 19.08 50 GLY B N 1
ATOM 2215 C CA . GLY B 1 50 ? 87.286 58.327 14.935 1.00 18.08 50 GLY B CA 1
ATOM 2216 C C . GLY B 1 50 ? 87.562 57.365 16.048 1.00 17.79 50 GLY B C 1
ATOM 2217 O O . GLY B 1 50 ? 87.411 57.721 17.202 1.00 19.17 50 GLY B O 1
ATOM 2218 N N . SER B 1 51 ? 87.982 56.146 15.726 1.00 16.49 51 SER B N 1
ATOM 2219 C CA . SER B 1 51 ? 88.316 55.180 16.775 1.00 17.00 51 SER B CA 1
ATOM 2220 C C . SER B 1 51 ? 89.684 55.518 17.299 1.00 16.27 51 SER B C 1
ATOM 2221 O O . SER B 1 51 ? 90.634 55.607 16.504 1.00 15.84 51 SER B O 1
ATOM 2224 N N . PRO B 1 52 ? 89.777 55.731 18.622 1.00 16.94 52 PRO B N 1
ATOM 2225 C CA . PRO B 1 52 ? 91.029 56.114 19.269 1.00 17.16 52 PRO B CA 1
ATOM 2226 C C . PRO B 1 52 ? 92.045 54.970 19.409 1.00 17.80 52 PRO B C 1
ATOM 2227 O O . PRO B 1 52 ? 93.220 55.221 19.714 1.00 16.85 52 PRO B O 1
ATOM 2231 N N . LEU B 1 53 ? 91.600 53.728 19.190 1.00 16.52 53 LEU B N 1
ATOM 2232 C CA . LEU B 1 53 ? 92.503 52.590 19.322 1.00 16.61 53 LEU B CA 1
ATOM 2233 C C . LEU B 1 53 ? 91.920 51.443 18.561 1.00 16.41 53 LEU B C 1
ATOM 2234 O O . LEU B 1 53 ? 90.830 50.991 18.917 1.00 16.43 53 LEU B O 1
ATOM 2239 N N . VAL B 1 54 ? 92.620 51.003 17.513 1.00 16.10 54 VAL B N 1
ATOM 2240 C CA . VAL B 1 54 ? 92.181 49.888 16.683 1.00 16.46 54 VAL B CA 1
ATOM 2241 C C . VAL B 1 54 ? 93.287 48.856 16.601 1.00 16.50 54 VAL B C 1
ATOM 2242 O O . VAL B 1 54 ? 94.444 49.209 16.427 1.00 16.36 54 VAL B O 1
ATOM 2246 N N . ALA B 1 55 ? 92.947 47.583 16.777 1.00 16.62 55 ALA B N 1
ATOM 2247 C CA . ALA B 1 55 ? 93.941 46.494 16.592 1.00 17.19 55 ALA B CA 1
ATOM 2248 C C . ALA B 1 55 ? 93.304 45.378 15.802 1.00 16.86 55 ALA B C 1
ATOM 2249 O O . ALA B 1 55 ? 92.092 45.155 15.933 1.00 15.93 55 ALA B O 1
ATOM 2251 N N . VAL B 1 56 ? 94.099 44.713 14.952 1.00 16.53 56 VAL B N 1
ATOM 2252 C CA . VAL B 1 56 ? 93.614 43.555 14.200 1.00 16.30 56 VAL B CA 1
ATOM 2253 C C . VAL B 1 56 ? 94.122 42.230 14.832 1.00 16.24 56 VAL B C 1
ATOM 2254 O O . VAL B 1 56 ? 95.246 42.164 15.329 1.00 15.60 56 VAL B O 1
ATOM 2258 N N . LEU B 1 57 ? 93.271 41.199 14.814 1.00 14.62 57 LEU B N 1
ATOM 2259 C CA . LEU B 1 57 ? 93.538 39.921 15.483 1.00 14.90 57 LEU B CA 1
ATOM 2260 C C . LEU B 1 57 ? 93.152 38.762 14.561 1.00 13.67 57 LEU B C 1
ATOM 2261 O O . LEU B 1 57 ? 91.993 38.640 14.172 1.00 12.37 57 LEU B O 1
ATOM 2266 N N . GLY B 1 58 ? 94.137 37.950 14.184 1.00 13.45 58 GLY B N 1
ATOM 2267 C CA . GLY B 1 58 ? 93.901 36.754 13.347 1.00 13.14 58 GLY B CA 1
ATOM 2268 C C . GLY B 1 58 ? 93.695 35.557 14.241 1.00 14.62 58 GLY B C 1
ATOM 2269 O O . GLY B 1 58 ? 94.522 35.268 15.096 1.00 15.63 58 GLY B O 1
ATOM 2270 N N . ALA B 1 59 ? 92.584 34.857 14.036 1.00 15.83 59 ALA B N 1
ATOM 2271 C CA . ALA B 1 59 ? 92.281 33.610 14.741 1.00 15.46 59 ALA B CA 1
ATOM 2272 C C . ALA B 1 59 ? 91.347 32.755 13.887 1.00 16.09 59 ALA B C 1
ATOM 2273 O O . ALA B 1 59 ? 90.368 33.250 13.313 1.00 18.01 59 ALA B O 1
ATOM 2275 N N . ASN B 1 60 ? 91.656 31.480 13.780 1.00 15.08 60 ASN B N 1
ATOM 2276 C CA . ASN B 1 60 ? 90.792 30.564 13.086 1.00 14.56 60 ASN B CA 1
ATOM 2277 C C . ASN B 1 60 ? 89.836 29.964 14.122 1.00 14.07 60 ASN B C 1
ATOM 2278 O O . ASN B 1 60 ? 90.236 29.156 14.965 1.00 12.89 60 ASN B O 1
ATOM 2283 N N . LEU B 1 61 ? 88.598 30.448 14.107 1.00 11.47 61 LEU B N 1
ATOM 2284 C CA . LEU B 1 61 ? 87.623 30.085 15.120 1.00 12.00 61 LEU B CA 1
ATOM 2285 C C . LEU B 1 61 ? 87.203 28.609 15.086 1.00 12.39 61 LEU B C 1
ATOM 2286 O O . LEU B 1 61 ? 86.474 28.130 15.971 1.00 10.42 61 LEU B O 1
ATOM 2291 N N . LEU B 1 62 ? 87.655 27.897 14.067 1.00 13.42 62 LEU B N 1
ATOM 2292 C CA . LEU B 1 62 ? 87.536 26.420 14.073 1.00 15.42 62 LEU B CA 1
ATOM 2293 C C . LEU B 1 62 ? 88.478 25.712 15.042 1.00 17.40 62 LEU B C 1
ATOM 2294 O O . LEU B 1 62 ? 88.284 24.528 15.343 1.00 17.84 62 LEU B O 1
ATOM 2299 N N . GLU B 1 63 ? 89.500 26.420 15.520 1.00 18.98 63 GLU B N 1
ATOM 2300 C CA . GLU B 1 63 ? 90.406 25.876 16.561 1.00 21.21 63 GLU B CA 1
ATOM 2301 C C . GLU B 1 63 ? 89.842 26.256 17.947 1.00 21.33 63 GLU B C 1
ATOM 2302 O O . GLU B 1 63 ? 89.736 27.420 18.213 1.00 22.67 63 GLU B O 1
ATOM 2308 N N . ALA B 1 64 ? 89.476 25.312 18.839 1.00 23.98 64 ALA B N 1
ATOM 2309 C CA . ALA B 1 64 ? 88.842 25.684 20.157 1.00 23.58 64 ALA B CA 1
ATOM 2310 C C . ALA B 1 64 ? 89.647 26.662 21.043 1.00 23.52 64 ALA B C 1
ATOM 2311 O O . ALA B 1 64 ? 89.087 27.629 21.680 1.00 22.76 64 ALA B O 1
ATOM 2313 N N . GLU B 1 65 ? 90.968 26.473 21.039 1.00 21.84 65 GLU B N 1
ATOM 2314 C CA . GLU B 1 65 ? 91.785 27.361 21.847 1.00 20.12 65 GLU B CA 1
ATOM 2315 C C . GLU B 1 65 ? 91.874 28.784 21.272 1.00 18.32 65 GLU B C 1
ATOM 2316 O O . GLU B 1 65 ? 92.149 29.728 21.989 1.00 17.41 65 GLU B O 1
ATOM 2322 N N . ALA B 1 66 ? 91.598 28.916 19.988 1.00 17.66 66 ALA B N 1
ATOM 2323 C CA . ALA B 1 66 ? 91.657 30.187 19.276 1.00 16.22 66 ALA B CA 1
ATOM 2324 C C . ALA B 1 66 ? 90.507 31.083 19.726 1.00 15.81 66 ALA B C 1
ATOM 2325 O O . ALA B 1 66 ? 90.723 32.282 20.034 1.00 13.44 66 ALA B O 1
ATOM 2327 N N . ALA B 1 67 ? 89.290 30.527 19.787 1.00 15.74 67 ALA B N 1
ATOM 2328 C CA . ALA B 1 67 ? 88.124 31.331 20.257 1.00 17.05 67 ALA B CA 1
ATOM 2329 C C . ALA B 1 67 ? 88.317 31.839 21.663 1.00 16.79 67 ALA B C 1
ATOM 2330 O O . ALA B 1 67 ? 88.108 33.023 21.946 1.00 18.47 67 ALA B O 1
ATOM 2332 N N . THR B 1 68 ? 88.707 30.928 22.555 1.00 16.63 68 THR B N 1
ATOM 2333 C CA . THR B 1 68 ? 89.003 31.275 23.936 1.00 16.17 68 THR B CA 1
ATOM 2334 C C . THR B 1 68 ? 90.086 32.353 24.045 1.00 15.97 68 THR B C 1
ATOM 2335 O O . THR B 1 68 ? 89.874 33.383 24.694 1.00 16.00 68 THR B O 1
ATOM 2339 N N . ALA B 1 69 ? 91.220 32.157 23.358 1.00 15.24 69 ALA B N 1
ATOM 2340 C CA . ALA B 1 69 ? 92.343 33.082 23.466 1.00 15.02 69 ALA B CA 1
ATOM 2341 C C . ALA B 1 69 ? 91.977 34.456 22.918 1.00 14.60 69 ALA B C 1
ATOM 2342 O O . ALA B 1 69 ? 92.479 35.454 23.393 1.00 14.45 69 ALA B O 1
ATOM 2344 N N . LEU B 1 70 ? 91.107 34.483 21.908 1.00 14.93 70 LEU B N 1
ATOM 2345 C CA . LEU B 1 70 ? 90.778 35.702 21.175 1.00 14.22 70 LEU B CA 1
ATOM 2346 C C . LEU B 1 70 ? 90.238 36.801 22.091 1.00 14.60 70 LEU B C 1
ATOM 2347 O O . LEU B 1 70 ? 90.615 37.966 21.952 1.00 13.66 70 LEU B O 1
ATOM 2352 N N . VAL B 1 71 ? 89.338 36.438 23.006 1.00 14.31 71 VAL B N 1
ATOM 2353 C CA . VAL B 1 71 ? 88.804 37.433 23.926 1.00 14.96 71 VAL B CA 1
ATOM 2354 C C . VAL B 1 71 ? 89.890 37.985 24.839 1.00 14.69 71 VAL B C 1
ATOM 2355 O O . VAL B 1 71 ? 89.908 39.148 25.164 1.00 13.52 71 VAL B O 1
ATOM 2359 N N . HIS B 1 72 ? 90.768 37.111 25.285 1.00 15.15 72 HIS B N 1
ATOM 2360 C CA . HIS B 1 72 ? 91.900 37.557 26.149 1.00 15.30 72 HIS B CA 1
ATOM 2361 C C . HIS B 1 72 ? 92.908 38.449 25.436 1.00 14.43 72 HIS B C 1
ATOM 2362 O O . HIS B 1 72 ? 93.358 39.490 25.987 1.00 13.63 72 HIS B O 1
ATOM 2369 N N . GLN B 1 73 ? 93.240 38.072 24.201 1.00 13.47 73 GLN B N 1
ATOM 2370 C CA . GLN B 1 73 ? 94.036 38.918 23.333 1.00 12.99 73 GLN B CA 1
ATOM 2371 C C . GLN B 1 73 ? 93.389 40.306 23.135 1.00 13.91 73 GLN B C 1
ATOM 2372 O O . GLN B 1 73 ? 94.038 41.344 23.306 1.00 13.12 73 GLN B O 1
ATOM 2378 N N . ALA B 1 74 ? 92.109 40.327 22.779 1.00 12.99 74 ALA B N 1
ATOM 2379 C CA . ALA B 1 74 ? 91.406 41.605 22.563 1.00 13.66 74 ALA B CA 1
ATOM 2380 C C . ALA B 1 74 ? 91.422 42.530 23.819 1.00 13.49 74 ALA B C 1
ATOM 2381 O O . ALA B 1 74 ? 91.702 43.731 23.744 1.00 13.72 74 ALA B O 1
ATOM 2383 N N . ALA B 1 75 ? 91.126 41.951 24.973 1.00 14.72 75 ALA B N 1
ATOM 2384 C CA . ALA B 1 75 ? 91.136 42.690 26.209 1.00 15.63 75 ALA B CA 1
ATOM 2385 C C . ALA B 1 75 ? 92.518 43.280 26.498 1.00 17.65 75 ALA B C 1
ATOM 2386 O O . ALA B 1 75 ? 92.637 44.430 26.934 1.00 16.45 75 ALA B O 1
ATOM 2388 N N . GLU B 1 76 ? 93.566 42.495 26.211 1.00 18.25 76 GLU B N 1
ATOM 2389 C CA . GLU B 1 76 ? 94.952 42.931 26.413 1.00 19.61 76 GLU B CA 1
ATOM 2390 C C . GLU B 1 76 ? 95.383 44.091 25.508 1.00 19.30 76 GLU B C 1
ATOM 2391 O O . GLU B 1 76 ? 96.072 45.014 25.965 1.00 19.61 76 GLU B O 1
ATOM 2397 N N . VAL B 1 77 ? 95.000 44.026 24.238 1.00 18.02 77 VAL B N 1
ATOM 2398 C CA . VAL B 1 77 ? 95.331 45.048 23.246 1.00 18.55 77 VAL B CA 1
ATOM 2399 C C . VAL B 1 77 ? 94.530 46.361 23.426 1.00 18.61 77 VAL B C 1
ATOM 2400 O O . VAL B 1 77 ? 95.045 47.461 23.162 1.00 18.83 77 VAL B O 1
ATOM 2404 N N . LEU B 1 78 ? 93.292 46.237 23.898 1.00 17.16 78 LEU B N 1
ATOM 2405 C CA . LEU B 1 78 ? 92.413 47.371 24.061 1.00 17.95 78 LEU B CA 1
ATOM 2406 C C . LEU B 1 78 ? 92.496 47.981 25.457 1.00 17.84 78 LEU B C 1
ATOM 2407 O O . LEU B 1 78 ? 92.118 49.118 25.657 1.00 19.29 78 LEU B O 1
ATOM 2412 N N . GLY B 1 79 ? 92.956 47.204 26.416 1.00 18.83 79 GLY B N 1
ATOM 2413 C CA . GLY B 1 79 ? 93.007 47.630 27.797 1.00 19.66 79 GLY B CA 1
ATOM 2414 C C . GLY B 1 79 ? 91.735 47.320 28.556 1.00 20.32 79 GLY B C 1
ATOM 2415 O O . GLY B 1 79 ? 91.401 48.012 29.520 1.00 20.57 79 GLY B O 1
ATOM 2416 N N . GLY B 1 80 ? 91.015 46.292 28.113 1.00 18.27 80 GLY B N 1
ATOM 2417 C CA . GLY B 1 80 ? 89.752 45.877 28.742 1.00 17.45 80 GLY B CA 1
ATOM 2418 C C . GLY B 1 80 ? 88.779 45.471 27.643 1.00 15.77 80 GLY B C 1
ATOM 2419 O O . GLY B 1 80 ? 89.128 45.552 26.464 1.00 14.61 80 GLY B O 1
ATOM 2420 N N . LEU B 1 81 ? 87.570 45.049 28.009 1.00 15.30 81 LEU B N 1
ATOM 2421 C CA . LEU B 1 81 ? 86.586 44.721 26.967 1.00 16.71 81 LEU B CA 1
ATOM 2422 C C . LEU B 1 81 ? 85.190 44.742 27.522 1.00 16.50 81 LEU B C 1
ATOM 2423 O O . LEU B 1 81 ? 84.896 43.995 28.456 1.00 17.76 81 LEU B O 1
ATOM 2428 N N . ASP B 1 82 ? 84.330 45.578 26.961 1.00 15.78 82 ASP B N 1
ATOM 2429 C CA . ASP B 1 82 ? 82.973 45.663 27.506 1.00 16.28 82 ASP B CA 1
ATOM 2430 C C . ASP B 1 82 ? 81.908 45.249 26.485 1.00 15.23 82 ASP B C 1
ATOM 2431 O O . ASP B 1 82 ? 80.756 45.064 26.849 1.00 15.58 82 ASP B O 1
ATOM 2436 N N . THR B 1 83 ? 82.315 45.137 25.221 1.00 15.21 83 THR B N 1
ATOM 2437 C CA . THR B 1 83 ? 81.409 44.778 24.117 1.00 13.82 83 THR B CA 1
ATOM 2438 C C . THR B 1 83 ? 82.010 43.600 23.292 1.00 12.95 83 THR B C 1
ATOM 2439 O O . THR B 1 83 ? 83.206 43.574 22.995 1.00 11.52 83 THR B O 1
ATOM 2443 N N . LEU B 1 84 ? 81.130 42.663 22.909 1.00 12.21 84 LEU B N 1
ATOM 2444 C CA . LEU B 1 84 ? 81.462 41.527 22.016 1.00 9.86 84 LEU B CA 1
ATOM 2445 C C . LEU B 1 84 ? 80.370 41.426 20.950 1.00 10.83 84 LEU B C 1
ATOM 2446 O O . LEU B 1 84 ? 79.171 41.394 21.273 1.00 8.76 84 LEU B O 1
ATOM 2451 N N . VAL B 1 85 ? 80.773 41.433 19.681 1.00 9.06 85 VAL B N 1
ATOM 2452 C CA . VAL B 1 85 ? 79.839 41.279 18.570 1.00 9.30 85 VAL B CA 1
ATOM 2453 C C . VAL B 1 85 ? 80.245 39.991 17.872 1.00 8.83 85 VAL B C 1
ATOM 2454 O O . VAL B 1 85 ? 81.288 39.944 17.224 1.00 8.86 85 VAL B O 1
ATOM 2458 N N . ASN B 1 86 ? 79.474 38.935 18.085 1.00 9.04 86 ASN B N 1
ATOM 2459 C CA . ASN B 1 86 ? 79.739 37.631 17.425 1.00 9.51 86 ASN B CA 1
ATOM 2460 C C . ASN B 1 86 ? 79.105 37.665 16.049 1.00 10.38 86 ASN B C 1
ATOM 2461 O O . ASN B 1 86 ? 77.906 37.354 15.882 1.00 9.46 86 ASN B O 1
ATOM 2466 N N . ASN B 1 87 ? 79.894 38.090 15.062 1.00 9.82 87 ASN B N 1
ATOM 2467 C CA . ASN B 1 87 ? 79.404 38.190 13.694 1.00 10.65 87 ASN B CA 1
ATOM 2468 C C . ASN B 1 87 ? 79.919 37.092 12.743 1.00 12.02 87 ASN B C 1
ATOM 2469 O O . ASN B 1 87 ? 79.232 36.743 11.763 1.00 12.20 87 ASN B O 1
ATOM 2474 N N . ALA B 1 88 ? 81.157 36.639 12.976 1.00 12.01 88 ALA B N 1
ATOM 2475 C CA . ALA B 1 88 ? 81.781 35.643 12.093 1.00 12.92 88 ALA B CA 1
ATOM 2476 C C . ALA B 1 88 ? 80.869 34.402 11.904 1.00 14.46 88 ALA B C 1
ATOM 2477 O O . ALA B 1 88 ? 80.279 33.879 12.860 1.00 13.22 88 ALA B O 1
ATOM 2479 N N . GLY B 1 89 ? 80.796 33.913 10.671 1.00 14.47 89 GLY B N 1
ATOM 2480 C CA . GLY B 1 89 ? 79.998 32.727 10.382 1.00 15.28 89 GLY B CA 1
ATOM 2481 C C . GLY B 1 89 ? 80.389 32.168 9.036 1.00 15.25 89 GLY B C 1
ATOM 2482 O O . GLY B 1 89 ? 80.884 32.900 8.160 1.00 15.77 89 GLY B O 1
ATOM 2483 N N . ILE B 1 90 ? 80.186 30.861 8.897 1.00 15.13 90 ILE B N 1
ATOM 2484 C CA . ILE B 1 90 ? 80.524 30.126 7.691 1.00 13.46 90 ILE B CA 1
ATOM 2485 C C . ILE B 1 90 ? 79.329 29.310 7.256 1.00 13.87 90 ILE B C 1
ATOM 2486 O O . ILE B 1 90 ? 78.426 29.026 8.062 1.00 12.04 90 ILE B O 1
ATOM 2491 N N . THR B 1 91 ? 79.311 28.942 5.977 1.00 13.77 91 THR B N 1
ATOM 2492 C CA . THR B 1 91 ? 78.245 28.065 5.467 1.00 15.26 91 THR B CA 1
ATOM 2493 C C . THR B 1 91 ? 78.918 26.884 4.782 1.00 15.38 91 THR B C 1
ATOM 2494 O O . THR B 1 91 ? 80.019 27.046 4.249 1.00 15.19 91 THR B O 1
ATOM 2498 N N . ARG B 1 92 ? 78.281 25.697 4.801 1.00 14.46 92 ARG B N 1
ATOM 2499 C CA . ARG B 1 92 ? 78.703 24.582 3.973 1.00 14.35 92 ARG B CA 1
ATOM 2500 C C . ARG B 1 92 ? 77.394 23.999 3.448 1.00 13.56 92 ARG B C 1
ATOM 2501 O O . ARG B 1 92 ? 76.913 23.001 3.970 1.00 10.04 92 ARG B O 1
ATOM 2509 N N . ASP B 1 93 ? 76.822 24.672 2.444 1.00 13.16 93 ASP B N 1
ATOM 2510 C CA . ASP B 1 93 ? 75.480 24.392 1.981 1.00 14.36 93 ASP B CA 1
ATOM 2511 C C . ASP B 1 93 ? 75.425 23.095 1.199 1.00 14.81 93 ASP B C 1
ATOM 2512 O O . ASP B 1 93 ? 76.287 22.807 0.361 1.00 15.28 93 ASP B O 1
ATOM 2517 N N . THR B 1 94 ? 74.391 22.320 1.457 1.00 15.68 94 THR B N 1
ATOM 2518 C CA . THR B 1 94 ? 74.163 21.093 0.688 1.00 15.89 94 THR B CA 1
ATOM 2519 C C . THR B 1 94 ? 72.897 20.458 1.201 1.00 14.95 94 THR B C 1
ATOM 2520 O O . THR B 1 94 ? 72.538 20.709 2.351 1.00 14.01 94 THR B O 1
ATOM 2524 N N . LEU B 1 95 ? 72.222 19.658 0.355 1.00 13.79 95 LEU B N 1
ATOM 2525 C CA . LEU B 1 95 ? 71.120 18.816 0.841 1.00 13.37 95 LEU B CA 1
ATOM 2526 C C . LEU B 1 95 ? 71.557 17.896 1.997 1.00 12.49 95 LEU B C 1
ATOM 2527 O O . LEU B 1 95 ? 72.672 17.323 2.011 1.00 12.19 95 LEU B O 1
ATOM 2532 N N . LEU B 1 96 ? 70.665 17.756 2.963 1.00 12.84 96 LEU B N 1
ATOM 2533 C CA . LEU B 1 96 ? 70.875 16.917 4.131 1.00 12.98 96 LEU B CA 1
ATOM 2534 C C . LEU B 1 96 ? 71.393 15.546 3.743 1.00 13.55 96 LEU B C 1
ATOM 2535 O O . LEU B 1 96 ? 72.329 15.050 4.350 1.00 13.76 96 LEU B O 1
ATOM 2540 N N . VAL B 1 97 ? 70.758 14.935 2.738 1.00 14.69 97 VAL B N 1
ATOM 2541 C CA . VAL B 1 97 ? 71.098 13.555 2.370 1.00 15.48 97 VAL B CA 1
ATOM 2542 C C . VAL B 1 97 ? 72.496 13.423 1.765 1.00 15.42 97 VAL B C 1
ATOM 2543 O O . VAL B 1 97 ? 73.000 12.312 1.658 1.00 15.34 97 VAL B O 1
ATOM 2547 N N . ARG B 1 98 ? 73.090 14.550 1.385 1.00 14.22 98 ARG B N 1
ATOM 2548 C CA . ARG B 1 98 ? 74.457 14.574 0.868 1.00 14.74 98 ARG B CA 1
ATOM 2549 C C . ARG B 1 98 ? 75.436 15.226 1.849 1.00 14.74 98 ARG B C 1
ATOM 2550 O O . ARG B 1 98 ? 76.597 15.409 1.525 1.00 15.32 98 ARG B O 1
ATOM 2558 N N . MET B 1 99 ? 74.952 15.578 3.045 1.00 12.68 99 MET B N 1
ATOM 2559 C CA . MET B 1 99 ? 75.741 16.361 3.972 1.00 12.84 99 MET B CA 1
ATOM 2560 C C . MET B 1 99 ? 76.646 15.469 4.791 1.00 13.17 99 MET B C 1
ATOM 2561 O O . MET B 1 99 ? 76.166 14.676 5.630 1.00 13.07 99 MET B O 1
ATOM 2566 N N . LYS B 1 100 ? 77.957 15.590 4.541 1.00 13.37 100 LYS B N 1
ATOM 2567 C CA . LYS B 1 100 ? 78.963 14.838 5.265 1.00 14.31 100 LYS B CA 1
ATOM 2568 C C . LYS B 1 100 ? 79.076 15.288 6.730 1.00 14.37 100 LYS B C 1
ATOM 2569 O O . LYS B 1 100 ? 78.903 16.482 7.032 1.00 13.03 100 LYS B O 1
ATOM 2575 N N . ASP B 1 101 ? 79.417 14.364 7.629 1.00 13.41 101 ASP B N 1
ATOM 2576 C CA . ASP B 1 101 ? 79.652 14.713 9.055 1.00 14.41 101 ASP B CA 1
ATOM 2577 C C . ASP B 1 101 ? 80.511 15.981 9.203 1.00 14.66 101 ASP B C 1
ATOM 2578 O O . ASP B 1 101 ? 80.219 16.836 10.040 1.00 13.95 101 ASP B O 1
ATOM 2583 N N . GLU B 1 102 ? 81.554 16.088 8.377 1.00 14.06 102 GLU B N 1
ATOM 2584 C CA . GLU B 1 102 ? 82.533 17.178 8.515 1.00 16.05 102 GLU B CA 1
ATOM 2585 C C . GLU B 1 102 ? 81.923 18.523 8.214 1.00 15.77 102 GLU B C 1
ATOM 2586 O O . GLU B 1 102 ? 82.279 19.509 8.840 1.00 16.88 102 GLU B O 1
ATOM 2592 N N . ASP B 1 103 ? 81.027 18.552 7.244 1.00 15.83 103 ASP B N 1
ATOM 2593 C CA . ASP B 1 103 ? 80.390 19.787 6.823 1.00 16.42 103 ASP B CA 1
ATOM 2594 C C . ASP B 1 103 ? 79.314 20.248 7.808 1.00 14.70 103 ASP B C 1
ATOM 2595 O O . ASP B 1 103 ? 79.049 21.438 7.936 1.00 13.86 103 ASP B O 1
ATOM 2600 N N . TRP B 1 104 ? 78.704 19.291 8.503 1.00 12.77 104 TRP B N 1
ATOM 2601 C CA . TRP B 1 104 ? 77.847 19.652 9.645 1.00 11.88 104 TRP B CA 1
ATOM 2602 C C . TRP B 1 104 ? 78.725 20.231 10.770 1.00 10.88 104 TRP B C 1
ATOM 2603 O O . TRP B 1 104 ? 78.461 21.306 11.282 1.00 10.11 104 TRP B O 1
ATOM 2614 N N . GLU B 1 105 ? 79.774 19.508 11.128 1.00 10.57 105 GLU B N 1
ATOM 2615 C CA . GLU B 1 105 ? 80.553 19.829 12.308 1.00 10.40 105 GLU B CA 1
ATOM 2616 C C . GLU B 1 105 ? 81.241 21.190 12.191 1.00 10.60 105 GLU B C 1
ATOM 2617 O O . GLU B 1 105 ? 81.246 21.963 13.148 1.00 10.74 105 GLU B O 1
ATOM 2623 N N . ALA B 1 106 ? 81.795 21.491 11.018 1.00 9.86 106 ALA B N 1
ATOM 2624 C CA . ALA B 1 106 ? 82.482 22.782 10.811 1.00 9.94 106 ALA B CA 1
ATOM 2625 C C . ALA B 1 106 ? 81.542 23.982 11.024 1.00 10.50 106 ALA B C 1
ATOM 2626 O O . ALA B 1 106 ? 81.919 24.992 11.616 1.00 9.10 106 ALA B O 1
ATOM 2628 N N . VAL B 1 107 ? 80.314 23.853 10.544 1.00 9.40 107 VAL B N 1
ATOM 2629 C CA . VAL B 1 107 ? 79.380 24.973 10.606 1.00 10.90 107 VAL B CA 1
ATOM 2630 C C . VAL B 1 107 ? 78.895 25.138 12.040 1.00 10.59 107 VAL B C 1
ATOM 2631 O O . VAL B 1 107 ? 78.830 26.263 12.552 1.00 9.58 107 VAL B O 1
ATOM 2635 N N . LEU B 1 108 ? 78.552 24.021 12.679 1.00 10.85 108 LEU B N 1
ATOM 2636 C CA . LEU B 1 108 ? 78.234 24.099 14.097 1.00 11.42 108 LEU B CA 1
ATOM 2637 C C . LEU B 1 108 ? 79.375 24.638 14.930 1.00 10.92 108 LEU B C 1
ATOM 2638 O O . LEU B 1 108 ? 79.124 25.433 15.793 1.00 10.01 108 LEU B O 1
ATOM 2643 N N . GLU B 1 109 ? 80.611 24.206 14.659 1.00 10.63 109 GLU B N 1
ATOM 2644 C CA . GLU B 1 109 ? 81.774 24.706 15.380 1.00 11.31 109 GLU B CA 1
ATOM 2645 C C . GLU B 1 109 ? 81.999 26.190 15.291 1.00 11.66 109 GLU B C 1
ATOM 2646 O O . GLU B 1 109 ? 82.180 26.828 16.303 1.00 10.94 109 GLU B O 1
ATOM 2652 N N . ALA B 1 110 ? 82.086 26.710 14.074 1.00 12.37 110 ALA B N 1
ATOM 2653 C CA . ALA B 1 110 ? 82.405 28.106 13.855 1.00 11.28 110 ALA B CA 1
ATOM 2654 C C . ALA B 1 110 ? 81.252 29.043 14.281 1.00 11.70 110 ALA B C 1
ATOM 2655 O O . ALA B 1 110 ? 81.492 30.131 14.821 1.00 12.19 110 ALA B O 1
ATOM 2657 N N . ASN B 1 111 ? 80.019 28.631 14.006 1.00 9.83 111 ASN B N 1
ATOM 2658 C CA . ASN B 1 111 ? 78.874 29.494 14.189 1.00 9.90 111 ASN B CA 1
ATOM 2659 C C . ASN B 1 111 ? 78.231 29.432 15.572 1.00 9.53 111 ASN B C 1
ATOM 2660 O O . ASN B 1 111 ? 77.491 30.352 15.942 1.00 9.65 111 ASN B O 1
ATOM 2665 N N . LEU B 1 112 ? 78.463 28.336 16.290 1.00 8.55 112 LEU B N 1
ATOM 2666 C CA . LEU B 1 112 ? 77.772 28.137 17.579 1.00 8.36 112 LEU B CA 1
ATOM 2667 C C . LEU B 1 112 ? 78.739 27.815 18.691 1.00 7.75 112 LEU B C 1
ATOM 2668 O O . LEU B 1 112 ? 78.821 28.568 19.642 1.00 8.34 112 LEU B O 1
ATOM 2673 N N . SER B 1 113 ? 79.544 26.766 18.541 1.00 7.45 113 SER B N 1
ATOM 2674 C CA . SER B 1 113 ? 80.463 26.380 19.630 1.00 9.28 113 SER B CA 1
ATOM 2675 C C . SER B 1 113 ? 81.507 27.447 19.845 1.00 8.90 113 SER B C 1
ATOM 2676 O O . SER B 1 113 ? 81.822 27.784 20.978 1.00 9.48 113 SER B O 1
ATOM 2679 N N . ALA B 1 114 ? 82.017 28.035 18.762 1.00 8.75 114 ALA B N 1
ATOM 2680 C CA . ALA B 1 114 ? 83.014 29.118 18.904 1.00 9.40 114 ALA B CA 1
ATOM 2681 C C . ALA B 1 114 ? 82.432 30.340 19.601 1.00 9.39 114 ALA B C 1
ATOM 2682 O O . ALA B 1 114 ? 83.098 30.953 20.408 1.00 7.30 114 ALA B O 1
ATOM 2684 N N . VAL B 1 115 ? 81.157 30.595 19.335 1.00 8.17 115 VAL B N 1
ATOM 2685 C CA . VAL B 1 115 ? 80.435 31.691 19.949 1.00 9.47 115 VAL B CA 1
ATOM 2686 C C . VAL B 1 115 ? 80.199 31.409 21.416 1.00 8.72 115 VAL B C 1
ATOM 2687 O O . VAL B 1 115 ? 80.248 32.308 22.228 1.00 9.24 115 VAL B O 1
ATOM 2691 N N . PHE B 1 116 ? 79.938 30.150 21.751 1.00 9.86 116 PHE B N 1
ATOM 2692 C CA . PHE B 1 116 ? 79.859 29.757 23.139 1.00 9.58 116 PHE B CA 1
ATOM 2693 C C . PHE B 1 116 ? 81.137 30.153 23.871 1.00 10.69 116 PHE B C 1
ATOM 2694 O O . PHE B 1 116 ? 81.093 30.764 24.960 1.00 10.83 116 PHE B O 1
ATOM 2702 N N . ARG B 1 117 ? 82.278 29.798 23.277 1.00 10.04 117 ARG B N 1
ATOM 2703 C CA . ARG B 1 117 ? 83.579 30.034 23.944 1.00 10.90 117 ARG B CA 1
ATOM 2704 C C . ARG B 1 117 ? 83.929 31.543 24.081 1.00 10.53 117 ARG B C 1
ATOM 2705 O O . ARG B 1 117 ? 84.375 31.978 25.151 1.00 11.87 117 ARG B O 1
ATOM 2713 N N . THR B 1 118 ? 83.706 32.322 23.026 1.00 10.46 118 THR B N 1
ATOM 2714 C CA . THR B 1 118 ? 83.921 33.762 23.071 1.00 11.07 118 THR B CA 1
ATOM 2715 C C . THR B 1 118 ? 83.012 34.424 24.091 1.00 11.08 118 THR B C 1
ATOM 2716 O O . THR B 1 118 ? 83.480 35.235 24.903 1.00 10.83 118 THR B O 1
ATOM 2720 N N . THR B 1 119 ? 81.734 34.049 24.093 1.00 10.77 119 THR B N 1
ATOM 2721 C CA . THR B 1 119 ? 80.784 34.674 25.002 1.00 10.91 119 THR B CA 1
ATOM 2722 C C . THR B 1 119 ? 81.145 34.309 26.453 1.00 11.73 119 THR B C 1
ATOM 2723 O O . THR B 1 119 ? 81.107 35.167 27.328 1.00 9.26 119 THR B O 1
ATOM 2727 N N . ARG B 1 120 ? 81.511 33.047 26.673 1.00 11.04 120 ARG B N 1
ATOM 2728 C CA . ARG B 1 120 ? 81.927 32.604 28.019 1.00 12.46 120 ARG B CA 1
ATOM 2729 C C . ARG B 1 120 ? 83.065 33.494 28.560 1.00 12.08 120 ARG B C 1
ATOM 2730 O O . ARG B 1 120 ? 82.977 34.013 29.683 1.00 12.36 120 ARG B O 1
ATOM 2738 N N . GLU B 1 121 ? 84.107 33.673 27.744 1.00 11.19 121 GLU B N 1
ATOM 2739 C CA . GLU B 1 121 ? 85.265 34.458 28.145 1.00 11.73 121 GLU B CA 1
ATOM 2740 C C . GLU B 1 121 ? 84.937 35.939 28.399 1.00 11.86 121 GLU B C 1
ATOM 2741 O O . GLU B 1 121 ? 85.424 36.542 29.375 1.00 10.82 121 GLU B O 1
ATOM 2747 N N . ALA B 1 122 ? 84.107 36.500 27.512 1.00 11.50 122 ALA B N 1
ATOM 2748 C CA . ALA B 1 122 ? 83.665 37.898 27.640 1.00 12.25 122 ALA B CA 1
ATOM 2749 C C . ALA B 1 122 ? 82.848 38.159 28.902 1.00 13.23 122 ALA B C 1
ATOM 2750 O O . ALA B 1 122 ? 83.068 39.162 29.592 1.00 13.54 122 ALA B O 1
ATOM 2752 N N . VAL B 1 123 ? 81.892 37.280 29.205 1.00 12.73 123 VAL B N 1
ATOM 2753 C CA . VAL B 1 123 ? 81.010 37.497 30.352 1.00 13.58 123 VAL B CA 1
ATOM 2754 C C . VAL B 1 123 ? 81.876 37.512 31.624 1.00 14.01 123 VAL B C 1
ATOM 2755 O O . VAL B 1 123 ? 81.662 38.319 32.518 1.00 13.58 123 VAL B O 1
ATOM 2759 N N . LYS B 1 124 ? 82.855 36.625 31.709 1.00 14.62 124 LYS B N 1
ATOM 2760 C CA . LYS B 1 124 ? 83.794 36.682 32.854 1.00 14.85 124 LYS B CA 1
ATOM 2761 C C . LYS B 1 124 ? 84.357 38.077 33.122 1.00 14.88 124 LYS B C 1
ATOM 2762 O O . LYS B 1 124 ? 84.352 38.543 34.257 1.00 15.68 124 LYS B O 1
ATOM 2768 N N . LEU B 1 125 ? 84.820 38.742 32.073 1.00 15.95 125 LEU B N 1
ATOM 2769 C CA . LEU B 1 125 ? 85.396 40.073 32.131 1.00 17.07 125 LEU B CA 1
ATOM 2770 C C . LEU B 1 125 ? 84.357 41.147 32.391 1.00 18.71 125 LEU B C 1
ATOM 2771 O O . LEU B 1 125 ? 84.611 42.078 33.148 1.00 18.99 125 LEU B O 1
ATOM 2776 N N . MET B 1 126 ? 83.198 41.031 31.743 1.00 18.07 126 MET B N 1
ATOM 2777 C CA . MET B 1 126 ? 82.084 41.974 31.954 1.00 19.47 126 MET B CA 1
ATOM 2778 C C . MET B 1 126 ? 81.476 41.873 33.367 1.00 20.65 126 MET B C 1
ATOM 2779 O O . MET B 1 126 ? 81.049 42.875 33.950 1.00 19.39 126 MET B O 1
ATOM 2784 N N . MET B 1 127 ? 81.521 40.732 33.804 1.00 22.35 127 MET B N 1
ATOM 2785 C CA . MET B 1 127 ? 80.795 40.537 35.060 1.00 24.37 127 MET B CA 1
ATOM 2786 C C . MET B 1 127 ? 81.632 41.031 36.243 1.00 25.57 127 MET B C 1
ATOM 2787 O O . MET B 1 127 ? 81.075 41.478 37.240 1.00 26.31 127 MET B O 1
ATOM 2792 N N . LYS B 1 128 ? 82.905 41.261 36.085 1.00 26.66 128 LYS B N 1
ATOM 2793 C CA . LYS B 1 128 ? 83.825 41.976 36.991 1.00 28.71 128 LYS B CA 1
ATOM 2794 C C . LYS B 1 128 ? 83.526 43.468 37.038 1.00 28.25 128 LYS B C 1
ATOM 2795 O O . LYS B 1 128 ? 83.426 44.051 38.129 1.00 29.43 128 LYS B O 1
ATOM 2801 N N . ALA B 1 129 ? 83.372 44.067 35.850 1.00 27.78 129 ALA B N 1
ATOM 2802 C CA . ALA B 1 129 ? 82.980 45.471 35.683 1.00 25.43 129 ALA B CA 1
ATOM 2803 C C . ALA B 1 129 ? 81.478 45.730 35.876 1.00 24.34 129 ALA B C 1
ATOM 2804 O O . ALA B 1 129 ? 81.032 46.884 35.994 1.00 23.42 129 ALA B O 1
ATOM 2806 N N . ARG B 1 130 ? 80.691 44.665 35.923 1.00 21.90 130 ARG B N 1
ATOM 2807 C CA . ARG B 1 130 ? 79.248 44.796 36.067 1.00 21.39 130 ARG B CA 1
ATOM 2808 C C . ARG B 1 130 ? 78.637 45.637 34.930 1.00 20.19 130 ARG B C 1
ATOM 2809 O O . ARG B 1 130 ? 77.747 46.438 35.133 1.00 20.32 130 ARG B O 1
ATOM 2817 N N . PHE B 1 131 ? 79.169 45.462 33.730 1.00 18.49 131 PHE B N 1
ATOM 2818 C CA . PHE B 1 131 ? 78.637 46.099 32.548 1.00 17.10 131 PHE B CA 1
ATOM 2819 C C . PHE B 1 131 ? 79.066 45.303 31.331 1.00 16.21 131 PHE B C 1
ATOM 2820 O O . PHE B 1 131 ? 80.234 44.927 31.184 1.00 14.35 131 PHE B O 1
ATOM 2828 N N . GLY B 1 132 ? 78.129 45.119 30.407 1.00 15.48 132 GLY B N 1
ATOM 2829 C CA . GLY B 1 132 ? 78.505 44.463 29.152 1.00 14.44 132 GLY B CA 1
ATOM 2830 C C . GLY B 1 132 ? 77.430 44.526 28.097 1.00 13.05 132 GLY B C 1
ATOM 2831 O O . GLY B 1 132 ? 76.261 44.668 28.427 1.00 12.07 132 GLY B O 1
ATOM 2832 N N . ARG B 1 133 ? 77.854 44.419 26.843 1.00 12.24 133 ARG B N 1
ATOM 2833 C CA . ARG B 1 133 ? 76.961 44.290 25.713 1.00 12.93 133 ARG B CA 1
ATOM 2834 C C . ARG B 1 133 ? 77.444 43.163 24.800 1.00 13.11 133 ARG B C 1
ATOM 2835 O O . ARG B 1 133 ? 78.592 43.168 24.296 1.00 14.38 133 ARG B O 1
ATOM 2843 N N . ILE B 1 134 ? 76.554 42.202 24.555 1.00 12.47 134 ILE B N 1
ATOM 2844 C CA . ILE B 1 134 ? 76.860 41.120 23.623 1.00 10.19 134 ILE B CA 1
ATOM 2845 C C . ILE B 1 134 ? 75.765 41.148 22.548 1.00 8.94 134 ILE B C 1
ATOM 2846 O O . ILE B 1 134 ? 74.569 41.162 22.867 1.00 7.48 134 ILE B O 1
ATOM 2851 N N . VAL B 1 135 ? 76.174 41.180 21.286 1.00 7.73 135 VAL B N 1
ATOM 2852 C CA . VAL B 1 135 ? 75.174 41.056 20.220 1.00 8.68 135 VAL B CA 1
ATOM 2853 C C . VAL B 1 135 ? 75.594 39.923 19.315 1.00 8.61 135 VAL B C 1
ATOM 2854 O O . VAL B 1 135 ? 76.723 39.936 18.797 1.00 9.31 135 VAL B O 1
ATOM 2858 N N . ASN B 1 136 ? 74.721 38.930 19.181 1.00 8.60 136 ASN B N 1
ATOM 2859 C CA . ASN B 1 136 ? 74.917 37.848 18.251 1.00 9.68 136 ASN B CA 1
ATOM 2860 C C . ASN B 1 136 ? 74.304 38.124 16.880 1.00 10.46 136 ASN B C 1
ATOM 2861 O O . ASN B 1 136 ? 73.119 38.477 16.781 1.00 8.98 136 ASN B O 1
ATOM 2866 N N . ILE B 1 137 ? 75.120 38.005 15.825 1.00 8.83 137 ILE B N 1
ATOM 2867 C CA . ILE B 1 137 ? 74.571 38.226 14.502 1.00 10.42 137 ILE B CA 1
ATOM 2868 C C . ILE B 1 137 ? 74.069 36.868 14.032 1.00 10.90 137 ILE B C 1
ATOM 2869 O O . ILE B 1 137 ? 74.893 35.987 13.747 1.00 10.18 137 ILE B O 1
ATOM 2874 N N . THR B 1 138 ? 72.915 36.760 14.152 1.00 13.19 138 THR B N 1
ATOM 2875 C CA . THR B 1 138 ? 72.341 35.490 13.763 1.00 14.88 138 THR B CA 1
ATOM 2876 C C . THR B 1 138 ? 71.883 35.580 12.330 1.00 15.62 138 THR B C 1
ATOM 2877 O O . THR B 1 138 ? 72.528 36.236 11.479 1.00 17.85 138 THR B O 1
ATOM 2881 N N . SER B 1 139 ? 70.821 35.057 11.592 1.00 15.65 139 SER B N 1
ATOM 2882 C CA . SER B 1 139 ? 70.280 35.229 10.225 1.00 14.85 139 SER B CA 1
ATOM 2883 C C . SER B 1 139 ? 68.812 34.845 10.337 1.00 14.26 139 SER B C 1
ATOM 2884 O O . SER B 1 139 ? 68.445 34.029 11.173 1.00 12.89 139 SER B O 1
ATOM 2887 N N . VAL B 1 140 ? 67.973 35.467 9.512 1.00 12.80 140 VAL B N 1
ATOM 2888 C CA . VAL B 1 140 ? 66.564 35.210 9.514 1.00 12.73 140 VAL B CA 1
ATOM 2889 C C . VAL B 1 140 ? 66.318 33.725 9.250 1.00 13.22 140 VAL B C 1
ATOM 2890 O O . VAL B 1 140 ? 65.302 33.199 9.668 1.00 11.57 140 VAL B O 1
ATOM 2894 N N . VAL B 1 141 ? 67.272 33.044 8.605 1.00 12.15 141 VAL B N 1
ATOM 2895 C CA . VAL B 1 141 ? 67.016 31.645 8.237 1.00 14.21 141 VAL B CA 1
ATOM 2896 C C . VAL B 1 141 ? 66.983 30.729 9.484 1.00 13.85 141 VAL B C 1
ATOM 2897 O O . VAL B 1 141 ? 66.459 29.633 9.418 1.00 13.62 141 VAL B O 1
ATOM 2901 N N . GLY B 1 142 ? 67.546 31.205 10.602 1.00 13.75 142 GLY B N 1
ATOM 2902 C CA . GLY B 1 142 ? 67.417 30.508 11.893 1.00 13.32 142 GLY B CA 1
ATOM 2903 C C . GLY B 1 142 ? 65.979 30.437 12.383 1.00 13.63 142 GLY B C 1
ATOM 2904 O O . GLY B 1 142 ? 65.666 29.614 13.236 1.00 13.56 142 GLY B O 1
ATOM 2905 N N . ILE B 1 143 ? 65.124 31.318 11.850 1.00 11.31 143 ILE B N 1
ATOM 2906 C CA . ILE B 1 143 ? 63.709 31.319 12.128 1.00 12.37 143 ILE B CA 1
ATOM 2907 C C . ILE B 1 143 ? 62.909 30.638 11.017 1.00 11.38 143 ILE B C 1
ATOM 2908 O O . ILE B 1 143 ? 62.151 29.701 11.277 1.00 10.25 143 ILE B O 1
ATOM 2913 N N . LEU B 1 144 ? 63.159 31.070 9.774 1.00 12.66 144 LEU B N 1
ATOM 2914 C CA . LEU B 1 144 ? 62.407 30.594 8.606 1.00 13.86 144 LEU B CA 1
ATOM 2915 C C . LEU B 1 144 ? 62.700 29.150 8.265 1.00 14.21 144 LEU B C 1
ATOM 2916 O O . LEU B 1 144 ? 61.808 28.461 7.813 1.00 14.39 144 LEU B O 1
ATOM 2921 N N . GLY B 1 145 ? 63.931 28.691 8.501 1.00 15.63 145 GLY B N 1
ATOM 2922 C CA . GLY B 1 145 ? 64.368 27.333 8.106 1.00 16.45 145 GLY B CA 1
ATOM 2923 C C . GLY B 1 145 ? 64.273 26.929 6.632 1.00 17.89 145 GLY B C 1
ATOM 2924 O O . GLY B 1 145 ? 63.998 25.758 6.300 1.00 18.67 145 GLY B O 1
ATOM 2925 N N . ASN B 1 146 ? 64.484 27.884 5.740 1.00 18.02 146 ASN B N 1
ATOM 2926 C CA . ASN B 1 146 ? 64.632 27.597 4.315 1.00 19.44 146 ASN B CA 1
ATOM 2927 C C . ASN B 1 146 ? 65.657 26.472 4.007 1.00 18.77 146 ASN B C 1
ATOM 2928 O O . ASN B 1 146 ? 66.688 26.387 4.679 1.00 19.52 146 ASN B O 1
ATOM 2933 N N . PRO B 1 147 ? 65.351 25.598 3.007 1.00 18.58 147 PRO B N 1
ATOM 2934 C CA . PRO B 1 147 ? 66.099 24.375 2.684 1.00 18.39 147 PRO B CA 1
ATOM 2935 C C . PRO B 1 147 ? 67.526 24.559 2.140 1.00 17.68 147 PRO B C 1
ATOM 2936 O O . PRO B 1 147 ? 67.889 25.680 1.737 1.00 17.51 147 PRO B O 1
ATOM 2940 N N . ALA B 1 150 ? 70.793 22.853 6.263 1.00 9.46 150 ALA B N 1
ATOM 2941 C CA . ALA B 1 150 ? 70.183 22.494 7.578 1.00 10.36 150 ALA B CA 1
ATOM 2942 C C . ALA B 1 150 ? 71.174 22.688 8.724 1.00 9.46 150 ALA B C 1
ATOM 2943 O O . ALA B 1 150 ? 70.771 22.837 9.910 1.00 10.28 150 ALA B O 1
ATOM 2945 N N . ASN B 1 151 ? 72.455 22.585 8.382 1.00 9.43 151 ASN B N 1
ATOM 2946 C CA . ASN B 1 151 ? 73.561 22.830 9.301 1.00 9.11 151 ASN B CA 1
ATOM 2947 C C . ASN B 1 151 ? 73.593 24.295 9.706 1.00 10.18 151 ASN B C 1
ATOM 2948 O O . ASN B 1 151 ? 73.669 24.633 10.916 1.00 9.27 151 ASN B O 1
ATOM 2953 N N . TYR B 1 152 ? 73.494 25.175 8.710 1.00 8.49 152 TYR B N 1
ATOM 2954 C CA . TYR B 1 152 ? 73.538 26.612 8.972 1.00 9.46 152 TYR B CA 1
ATOM 2955 C C . TYR B 1 152 ? 72.334 27.033 9.787 1.00 8.54 152 TYR B C 1
ATOM 2956 O O . TYR B 1 152 ? 72.466 27.748 10.798 1.00 8.28 152 TYR B O 1
ATOM 2965 N N . VAL B 1 153 ? 71.159 26.563 9.383 1.00 8.63 153 VAL B N 1
ATOM 2966 C CA . VAL B 1 153 ? 69.912 26.914 10.106 1.00 9.01 153 VAL B CA 1
ATOM 2967 C C . VAL B 1 153 ? 69.986 26.437 11.579 1.00 8.22 153 VAL B C 1
ATOM 2968 O O . VAL B 1 153 ? 69.594 27.192 12.496 1.00 7.89 153 VAL B O 1
ATOM 2972 N N . ALA B 1 154 ? 70.404 25.180 11.789 1.00 7.84 154 ALA B N 1
ATOM 2973 C CA . ALA B 1 154 ? 70.562 24.640 13.157 1.00 9.58 154 ALA B CA 1
ATOM 2974 C C . ALA B 1 154 ? 71.469 25.535 13.989 1.00 9.27 154 ALA B C 1
ATOM 2975 O O . ALA B 1 154 ? 71.211 25.759 15.203 1.00 10.20 154 ALA B O 1
ATOM 2977 N N . SER B 1 155 ? 72.559 25.996 13.374 1.00 8.58 155 SER B N 1
ATOM 2978 C CA . SER B 1 155 ? 73.553 26.807 14.092 1.00 8.46 155 SER B CA 1
ATOM 2979 C C . SER B 1 155 ? 72.994 28.159 14.522 1.00 8.17 155 SER B C 1
ATOM 2980 O O . SER B 1 155 ? 73.296 28.665 15.622 1.00 8.87 155 SER B O 1
ATOM 2983 N N . LYS B 1 156 ? 72.208 28.750 13.638 1.00 7.77 156 LYS B N 1
ATOM 2984 C CA . LYS B 1 156 ? 71.642 30.089 13.869 1.00 8.53 156 LYS B CA 1
ATOM 2985 C C . LYS B 1 156 ? 70.427 30.083 14.801 1.00 7.63 156 LYS B C 1
ATOM 2986 O O . LYS B 1 156 ? 70.245 31.034 15.559 1.00 8.56 156 LYS B O 1
ATOM 2992 N N . ALA B 1 157 ? 69.589 29.048 14.694 1.00 7.57 157 ALA B N 1
ATOM 2993 C CA . ALA B 1 157 ? 68.506 28.806 15.648 1.00 7.47 157 ALA B CA 1
ATOM 2994 C C . ALA B 1 157 ? 69.131 28.581 17.040 1.00 7.11 157 ALA B C 1
ATOM 2995 O O . ALA B 1 157 ? 68.677 29.158 18.016 1.00 5.52 157 ALA B O 1
ATOM 2997 N N . GLY B 1 158 ? 70.224 27.794 17.094 1.00 7.52 158 GLY B N 1
ATOM 2998 C CA . GLY B 1 158 ? 70.898 27.454 18.383 1.00 8.69 158 GLY B CA 1
ATOM 2999 C C . GLY B 1 158 ? 71.453 28.761 18.980 1.00 10.29 158 GLY B C 1
ATOM 3000 O O . GLY B 1 158 ? 71.442 28.988 20.201 1.00 9.83 158 GLY B O 1
ATOM 3001 N N . LEU B 1 159 ? 71.936 29.631 18.098 1.00 9.70 159 LEU B N 1
ATOM 3002 C CA . LEU B 1 159 ? 72.453 30.922 18.506 1.00 9.91 159 LEU B CA 1
ATOM 3003 C C . LEU B 1 159 ? 71.362 31.849 19.127 1.00 9.29 159 LEU B C 1
ATOM 3004 O O . LEU B 1 159 ? 71.628 32.537 20.108 1.00 8.42 159 LEU B O 1
ATOM 3009 N N . ILE B 1 160 ? 70.143 31.818 18.572 1.00 8.81 160 ILE B N 1
ATOM 3010 C CA . ILE B 1 160 ? 68.999 32.494 19.150 1.00 9.57 160 ILE B CA 1
ATOM 3011 C C . ILE B 1 160 ? 68.670 31.906 20.536 1.00 8.61 160 ILE B C 1
ATOM 3012 O O . ILE B 1 160 ? 68.462 32.661 21.504 1.00 8.64 160 ILE B O 1
ATOM 3017 N N . GLY B 1 161 ? 68.605 30.576 20.643 1.00 8.89 161 GLY B N 1
ATOM 3018 C CA . GLY B 1 161 ? 68.367 29.967 21.969 1.00 8.80 161 GLY B CA 1
ATOM 3019 C C . GLY B 1 161 ? 69.436 30.435 22.982 1.00 8.98 161 GLY B C 1
ATOM 3020 O O . GLY B 1 161 ? 69.097 30.865 24.135 1.00 8.84 161 GLY B O 1
ATOM 3021 N N . PHE B 1 162 ? 70.700 30.306 22.575 1.00 8.71 162 PHE B N 1
ATOM 3022 C CA . PHE B 1 162 ? 71.869 30.684 23.397 1.00 9.78 162 PHE B CA 1
ATOM 3023 C C . PHE B 1 162 ? 71.813 32.160 23.854 1.00 9.53 162 PHE B C 1
ATOM 3024 O O . PHE B 1 162 ? 72.058 32.463 25.011 1.00 9.79 162 PHE B O 1
ATOM 3032 N N . THR B 1 163 ? 71.473 33.052 22.939 1.00 9.71 163 THR B N 1
ATOM 3033 C CA . THR B 1 163 ? 71.225 34.465 23.271 1.00 11.11 163 THR B CA 1
ATOM 3034 C C . THR B 1 163 ? 70.205 34.641 24.433 1.00 10.68 163 THR B C 1
ATOM 3035 O O . THR B 1 163 ? 70.460 35.389 25.356 1.00 10.06 163 THR B O 1
ATOM 3039 N N . ARG B 1 164 ? 69.071 33.949 24.357 1.00 10.09 164 ARG B N 1
ATOM 3040 C CA . ARG B 1 164 ? 67.979 34.072 25.333 1.00 10.64 164 ARG B CA 1
ATOM 3041 C C . ARG B 1 164 ? 68.478 33.512 26.677 1.00 10.95 164 ARG B C 1
ATOM 3042 O O . ARG B 1 164 ? 68.293 34.157 27.726 1.00 9.72 164 ARG B O 1
ATOM 3050 N N . ALA B 1 165 ? 69.156 32.362 26.615 1.00 10.43 165 ALA B N 1
ATOM 3051 C CA . ALA B 1 165 ? 69.696 31.690 27.829 1.00 10.55 165 ALA B CA 1
ATOM 3052 C C . ALA B 1 165 ? 70.714 32.559 28.588 1.00 10.50 165 ALA B C 1
ATOM 3053 O O . ALA B 1 165 ? 70.642 32.733 29.808 1.00 12.18 165 ALA B O 1
ATOM 3055 N N . VAL B 1 166 ? 71.689 33.067 27.863 1.00 10.62 166 VAL B N 1
ATOM 3056 C CA . VAL B 1 166 ? 72.733 33.920 28.448 1.00 10.84 166 VAL B CA 1
ATOM 3057 C C . VAL B 1 166 ? 72.176 35.266 28.921 1.00 11.22 166 VAL B C 1
ATOM 3058 O O . VAL B 1 166 ? 72.597 35.788 29.964 1.00 11.55 166 VAL B O 1
ATOM 3062 N N . ALA B 1 167 ? 71.201 35.814 28.187 1.00 11.36 167 ALA B N 1
ATOM 3063 C CA . ALA B 1 167 ? 70.517 37.041 28.629 1.00 11.97 167 ALA B CA 1
ATOM 3064 C C . ALA B 1 167 ? 69.924 36.867 29.994 1.00 12.52 167 ALA B C 1
ATOM 3065 O O . ALA B 1 167 ? 70.111 37.742 30.874 1.00 13.79 167 ALA B O 1
ATOM 3067 N N . LYS B 1 168 ? 69.219 35.756 30.183 1.00 13.49 168 LYS B N 1
ATOM 3068 C CA . LYS B 1 168 ? 68.482 35.555 31.437 1.00 14.29 168 LYS B CA 1
ATOM 3069 C C . LYS B 1 168 ? 69.463 35.274 32.556 1.00 14.03 168 LYS B C 1
ATOM 3070 O O . LYS B 1 168 ? 69.253 35.724 33.667 1.00 14.97 168 LYS B O 1
ATOM 3076 N N . GLU B 1 169 ? 70.537 34.551 32.255 1.00 12.91 169 GLU B N 1
ATOM 3077 C CA . GLU B 1 169 ? 71.553 34.240 33.254 1.00 12.61 169 GLU B CA 1
ATOM 3078 C C . GLU B 1 169 ? 72.326 35.465 33.798 1.00 12.92 169 GLU B C 1
ATOM 3079 O O . GLU B 1 169 ? 72.651 35.493 34.997 1.00 11.19 169 GLU B O 1
ATOM 3085 N N . TYR B 1 170 ? 72.590 36.479 32.956 1.00 13.18 170 TYR B N 1
ATOM 3086 C CA . TYR B 1 170 ? 73.357 37.658 33.365 1.00 13.38 170 TYR B CA 1
ATOM 3087 C C . TYR B 1 170 ? 72.567 38.994 33.440 1.00 14.03 170 TYR B C 1
ATOM 3088 O O . TYR B 1 170 ? 73.146 40.060 33.588 1.00 13.25 170 TYR B O 1
ATOM 3097 N N . ALA B 1 171 ? 71.235 38.887 33.419 1.00 15.82 171 ALA B N 1
ATOM 3098 C CA . ALA B 1 171 ? 70.343 40.048 33.374 1.00 17.66 171 ALA B CA 1
ATOM 3099 C C . ALA B 1 171 ? 70.490 41.004 34.554 1.00 19.03 171 ALA B C 1
ATOM 3100 O O . ALA B 1 171 ? 70.330 42.211 34.393 1.00 20.94 171 ALA B O 1
ATOM 3102 N N . GLN B 1 172 ? 70.789 40.486 35.739 1.00 20.32 172 GLN B N 1
ATOM 3103 C CA . GLN B 1 172 ? 70.982 41.387 36.895 1.00 20.66 172 GLN B CA 1
ATOM 3104 C C . GLN B 1 172 ? 72.439 41.805 37.106 1.00 20.92 172 GLN B C 1
ATOM 3105 O O . GLN B 1 172 ? 72.765 42.414 38.135 1.00 23.44 172 GLN B O 1
ATOM 3111 N N . ARG B 1 173 ? 73.315 41.517 36.135 1.00 20.03 173 ARG B N 1
ATOM 3112 C CA . ARG B 1 173 ? 74.727 41.937 36.209 1.00 19.32 173 ARG B CA 1
ATOM 3113 C C . ARG B 1 173 ? 75.106 43.071 35.251 1.00 18.49 173 ARG B C 1
ATOM 3114 O O . ARG B 1 173 ? 76.291 43.292 34.983 1.00 19.08 173 ARG B O 1
ATOM 3122 N N . GLY B 1 174 ? 74.100 43.788 34.740 1.00 16.52 174 GLY B N 1
ATOM 3123 C CA . GLY B 1 174 ? 74.346 44.977 33.923 1.00 15.85 174 GLY B CA 1
ATOM 3124 C C . GLY B 1 174 ? 74.927 44.588 32.583 1.00 14.84 174 GLY B C 1
ATOM 3125 O O . GLY B 1 174 ? 75.563 45.388 31.929 1.00 14.75 174 GLY B O 1
ATOM 3126 N N . ILE B 1 175 ? 74.671 43.353 32.169 1.00 13.31 175 ILE B N 1
ATOM 3127 C CA . ILE B 1 175 ? 75.063 42.863 30.866 1.00 12.88 175 ILE B CA 1
ATOM 3128 C C . ILE B 1 175 ? 73.790 42.541 30.090 1.00 12.09 175 ILE B C 1
ATOM 3129 O O . ILE B 1 175 ? 72.906 41.947 30.634 1.00 12.57 175 ILE B O 1
ATOM 3134 N N . THR B 1 176 ? 73.738 42.947 28.820 1.00 11.10 176 THR B N 1
ATOM 3135 C CA . THR B 1 176 ? 72.657 42.562 27.937 1.00 11.04 176 THR B CA 1
ATOM 3136 C C . THR B 1 176 ? 73.177 41.702 26.801 1.00 9.89 176 THR B C 1
ATOM 3137 O O . THR B 1 176 ? 74.342 41.837 26.381 1.00 10.39 176 THR B O 1
ATOM 3141 N N . VAL B 1 177 ? 72.309 40.808 26.322 1.00 10.42 177 VAL B N 1
ATOM 3142 C CA . VAL B 1 177 ? 72.668 39.833 25.308 1.00 9.70 177 VAL B CA 1
ATOM 3143 C C . VAL B 1 177 ? 71.500 39.753 24.342 1.00 9.76 177 VAL B C 1
ATOM 3144 O O . VAL B 1 177 ? 70.410 39.372 24.721 1.00 10.21 177 VAL B O 1
ATOM 3148 N N . ASN B 1 178 ? 71.737 40.174 23.106 1.00 9.04 178 ASN B N 1
ATOM 3149 C CA . ASN B 1 178 ? 70.696 40.272 22.064 1.00 9.44 178 ASN B CA 1
ATOM 3150 C C . ASN B 1 178 ? 71.212 39.725 20.752 1.00 8.74 178 ASN B C 1
ATOM 3151 O O . ASN B 1 178 ? 72.431 39.596 20.543 1.00 8.99 178 ASN B O 1
ATOM 3156 N N . ALA B 1 179 ? 70.277 39.433 19.857 1.00 8.65 179 ALA B N 1
ATOM 3157 C CA . ALA B 1 179 ? 70.631 38.988 18.532 1.00 8.01 179 ALA B CA 1
ATOM 3158 C C . ALA B 1 179 ? 70.066 39.935 17.472 1.00 8.13 179 ALA B C 1
ATOM 3159 O O . ALA B 1 179 ? 68.976 40.495 17.625 1.00 8.86 179 ALA B O 1
ATOM 3161 N N . VAL B 1 180 ? 70.848 40.132 16.418 1.00 8.24 180 VAL B N 1
ATOM 3162 C CA . VAL B 1 180 ? 70.370 40.824 15.223 1.00 9.40 180 VAL B CA 1
ATOM 3163 C C . VAL B 1 180 ? 70.331 39.803 14.058 1.00 10.28 180 VAL B C 1
ATOM 3164 O O . VAL B 1 180 ? 71.324 39.070 13.853 1.00 10.26 180 VAL B O 1
ATOM 3168 N N . ILE B 1 185 ? 68.183 39.325 3.777 1.00 14.68 185 ILE B N 1
ATOM 3169 C CA . ILE B 1 185 ? 69.004 39.345 2.548 1.00 15.82 185 ILE B CA 1
ATOM 3170 C C . ILE B 1 185 ? 69.797 40.665 2.429 1.00 14.98 185 ILE B C 1
ATOM 3171 O O . ILE B 1 185 ? 69.227 41.692 2.067 1.00 15.03 185 ILE B O 1
ATOM 3176 N N . GLU B 1 186 ? 71.096 40.645 2.744 1.00 15.56 186 GLU B N 1
ATOM 3177 C CA . GLU B 1 186 ? 71.957 41.867 2.698 1.00 17.46 186 GLU B CA 1
ATOM 3178 C C . GLU B 1 186 ? 72.945 41.858 1.533 1.00 19.22 186 GLU B C 1
ATOM 3179 O O . GLU B 1 186 ? 73.559 40.822 1.234 1.00 19.11 186 GLU B O 1
ATOM 3185 N N . THR B 1 187 ? 73.127 43.027 0.925 1.00 20.96 187 THR B N 1
ATOM 3186 C CA . THR B 1 187 ? 74.157 43.218 -0.104 1.00 25.75 187 THR B CA 1
ATOM 3187 C C . THR B 1 187 ? 75.597 43.150 0.464 1.00 26.99 187 THR B C 1
ATOM 3188 O O . THR B 1 187 ? 76.095 44.101 1.060 1.00 27.40 187 THR B O 1
ATOM 3192 N N . GLU B 1 188 ? 76.192 41.972 0.317 1.00 29.85 188 GLU B N 1
ATOM 3193 C CA . GLU B 1 188 ? 77.598 41.659 0.662 1.00 32.42 188 GLU B CA 1
ATOM 3194 C C . GLU B 1 188 ? 78.178 40.956 -0.572 1.00 33.75 188 GLU B C 1
ATOM 3195 O O . GLU B 1 188 ? 77.827 41.309 -1.705 1.00 34.08 188 GLU B O 1
ATOM 3201 N N . MET B 1 189 ? 79.060 39.970 -0.353 1.00 35.07 189 MET B N 1
ATOM 3202 C CA . MET B 1 189 ? 79.342 38.916 -1.340 1.00 35.36 189 MET B CA 1
ATOM 3203 C C . MET B 1 189 ? 78.129 38.319 -2.091 1.00 35.11 189 MET B C 1
ATOM 3204 O O . MET B 1 189 ? 78.281 37.651 -3.129 1.00 35.40 189 MET B O 1
ATOM 3208 N N . THR B 1 190 ? 76.937 38.514 -1.529 1.00 33.85 190 THR B N 1
ATOM 3209 C CA . THR B 1 190 ? 75.674 38.314 -2.227 1.00 32.81 190 THR B CA 1
ATOM 3210 C C . THR B 1 190 ? 75.566 38.905 -3.633 1.00 32.25 190 THR B C 1
ATOM 3211 O O . THR B 1 190 ? 74.688 38.529 -4.416 1.00 31.75 190 THR B O 1
ATOM 3215 N N . GLU B 1 191 ? 76.432 39.861 -3.941 1.00 31.51 191 GLU B N 1
ATOM 3216 C CA . GLU B 1 191 ? 76.423 40.473 -5.266 1.00 31.67 191 GLU B CA 1
ATOM 3217 C C . GLU B 1 191 ? 77.085 39.526 -6.281 1.00 31.50 191 GLU B C 1
ATOM 3218 O O . GLU B 1 191 ? 76.926 39.672 -7.504 1.00 31.23 191 GLU B O 1
ATOM 3224 N N . ARG B 1 192 ? 77.850 38.577 -5.742 1.00 31.58 192 ARG B N 1
ATOM 3225 C CA . ARG B 1 192 ? 78.565 37.567 -6.487 1.00 32.02 192 ARG B CA 1
ATOM 3226 C C . ARG B 1 192 ? 77.638 36.514 -7.055 1.00 31.27 192 ARG B C 1
ATOM 3227 O O . ARG B 1 192 ? 77.993 35.851 -7.962 1.00 31.60 192 ARG B O 1
ATOM 3232 N N . LEU B 1 193 ? 76.464 36.369 -6.477 1.00 30.81 193 LEU B N 1
ATOM 3233 C CA . LEU B 1 193 ? 75.454 35.369 -6.882 1.00 29.54 193 LEU B CA 1
ATOM 3234 C C . LEU B 1 193 ? 74.825 35.608 -8.263 1.00 28.70 193 LEU B C 1
ATOM 3235 O O . LEU B 1 193 ? 74.690 36.766 -8.688 1.00 27.97 193 LEU B O 1
ATOM 3240 N N . PRO B 1 194 ? 74.383 34.514 -8.937 1.00 27.99 194 PRO B N 1
ATOM 3241 C CA . PRO B 1 194 ? 73.742 34.654 -10.242 1.00 27.55 194 PRO B CA 1
ATOM 3242 C C . PRO B 1 194 ? 72.554 35.603 -10.160 1.00 27.30 194 PRO B C 1
ATOM 3243 O O . PRO B 1 194 ? 71.824 35.618 -9.154 1.00 27.24 194 PRO B O 1
ATOM 3247 N N . GLN B 1 195 ? 72.371 36.397 -11.205 1.00 26.09 195 GLN B N 1
ATOM 3248 C CA . GLN B 1 195 ? 71.264 37.345 -11.248 1.00 26.49 195 GLN B CA 1
ATOM 3249 C C . GLN B 1 195 ? 69.921 36.680 -11.020 1.00 26.59 195 GLN B C 1
ATOM 3250 O O . GLN B 1 195 ? 69.021 37.298 -10.467 1.00 26.66 195 GLN B O 1
ATOM 3256 N N . GLU B 1 196 ? 69.784 35.423 -11.434 1.00 26.05 196 GLU B N 1
ATOM 3257 C CA . GLU B 1 196 ? 68.495 34.732 -11.283 1.00 26.68 196 GLU B CA 1
ATOM 3258 C C . GLU B 1 196 ? 68.194 34.331 -9.849 1.00 25.50 196 GLU B C 1
ATOM 3259 O O . GLU B 1 196 ? 67.033 34.289 -9.454 1.00 25.86 196 GLU B O 1
ATOM 3265 N N . VAL B 1 197 ? 69.234 34.057 -9.079 1.00 25.10 197 VAL B N 1
ATOM 3266 C CA . VAL B 1 197 ? 69.078 33.756 -7.661 1.00 25.37 197 VAL B CA 1
ATOM 3267 C C . VAL B 1 197 ? 68.661 35.023 -6.891 1.00 25.67 197 VAL B C 1
ATOM 3268 O O . VAL B 1 197 ? 67.714 34.971 -6.100 1.00 25.27 197 VAL B O 1
ATOM 3272 N N . LYS B 1 198 ? 69.335 36.149 -7.171 1.00 25.59 198 LYS B N 1
ATOM 3273 C CA . LYS B 1 198 ? 69.071 37.440 -6.520 1.00 26.15 198 LYS B CA 1
ATOM 3274 C C . LYS B 1 198 ? 67.643 37.898 -6.718 1.00 26.48 198 LYS B C 1
ATOM 3275 O O . LYS B 1 198 ? 67.004 38.353 -5.777 1.00 25.83 198 LYS B O 1
ATOM 3281 N N . GLU B 1 199 ? 67.161 37.795 -7.957 1.00 26.98 199 GLU B N 1
ATOM 3282 C CA . GLU B 1 199 ? 65.824 38.232 -8.323 1.00 27.88 199 GLU B CA 1
ATOM 3283 C C . GLU B 1 199 ? 64.728 37.428 -7.650 1.00 28.49 199 GLU B C 1
ATOM 3284 O O . GLU B 1 199 ? 63.646 37.966 -7.396 1.00 28.32 199 GLU B O 1
ATOM 3290 N N . ALA B 1 200 ? 65.011 36.151 -7.376 1.00 28.51 200 ALA B N 1
ATOM 3291 C CA . ALA B 1 200 ? 64.081 35.270 -6.694 1.00 28.54 200 ALA B CA 1
ATOM 3292 C C . ALA B 1 200 ? 64.002 35.621 -5.201 1.00 28.78 200 ALA B C 1
ATOM 3293 O O . ALA B 1 200 ? 62.931 35.544 -4.601 1.00 28.8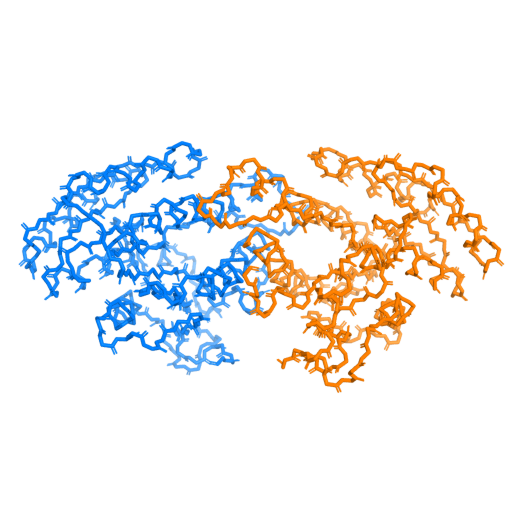0 200 ALA B O 1
ATOM 3295 N N . TYR B 1 201 ? 65.144 35.971 -4.605 1.00 28.94 201 TYR B N 1
ATOM 3296 C CA . TYR B 1 201 ? 65.166 36.500 -3.232 1.00 28.91 201 TYR B CA 1
ATOM 3297 C C . TYR B 1 201 ? 64.358 37.795 -3.118 1.00 28.61 201 TYR B C 1
ATOM 3298 O O . TYR B 1 201 ? 63.583 37.975 -2.175 1.00 28.43 201 TYR B O 1
ATOM 3307 N N . LEU B 1 202 ? 64.529 38.676 -4.099 1.00 28.29 202 LEU B N 1
ATOM 3308 C CA . LEU B 1 202 ? 63.922 39.996 -4.094 1.00 28.08 202 LEU B CA 1
ATOM 3309 C C . LEU B 1 202 ? 62.401 39.956 -4.105 1.00 27.99 202 LEU B C 1
ATOM 3310 O O . LEU B 1 202 ? 61.750 40.798 -3.482 1.00 27.91 202 LEU B O 1
ATOM 3315 N N . LYS B 1 203 ? 61.849 39.012 -4.855 1.00 27.16 203 LYS B N 1
ATOM 3316 C CA . LYS B 1 203 ? 60.399 38.816 -4.928 1.00 26.26 203 LYS B CA 1
ATOM 3317 C C . LYS B 1 203 ? 59.767 38.381 -3.585 1.00 24.72 203 LYS B C 1
ATOM 3318 O O . LYS B 1 203 ? 58.550 38.524 -3.382 1.00 24.19 203 LYS B O 1
ATOM 3324 N N . GLN B 1 204 ? 60.597 37.824 -2.699 1.00 22.44 204 GLN B N 1
ATOM 3325 C CA . GLN B 1 204 ? 60.174 37.363 -1.371 1.00 21.39 204 GLN B CA 1
ATOM 3326 C C . GLN B 1 204 ? 60.190 38.514 -0.353 1.00 19.80 204 GLN B C 1
ATOM 3327 O O . GLN B 1 204 ? 59.565 38.408 0.700 1.00 19.14 204 GLN B O 1
ATOM 3333 N N . ILE B 1 205 ? 60.973 39.557 -0.635 1.00 17.69 205 ILE B N 1
ATOM 3334 C CA . ILE B 1 205 ? 61.159 40.673 0.278 1.00 17.32 205 ILE B CA 1
ATOM 3335 C C . ILE B 1 205 ? 60.079 41.749 0.029 1.00 17.15 205 ILE B C 1
ATOM 3336 O O . ILE B 1 205 ? 60.070 42.376 -1.029 1.00 16.91 205 ILE B O 1
ATOM 3341 N N . PRO B 1 206 ? 59.173 41.957 1.006 1.00 16.89 206 PRO B N 1
ATOM 3342 C CA . PRO B 1 206 ? 58.145 42.973 0.831 1.00 16.77 206 PRO B CA 1
ATOM 3343 C C . PRO B 1 206 ? 58.701 44.334 0.435 1.00 16.10 206 PRO B C 1
ATOM 3344 O O . PRO B 1 206 ? 58.089 45.013 -0.371 1.00 15.77 206 PRO B O 1
ATOM 3348 N N . ALA B 1 207 ? 59.820 44.747 1.031 1.00 15.76 207 ALA B N 1
ATOM 3349 C CA . ALA B 1 207 ? 60.457 46.023 0.714 1.00 16.33 207 ALA B CA 1
ATOM 3350 C C . ALA B 1 207 ? 61.032 46.058 -0.712 1.00 16.45 207 ALA B C 1
ATOM 3351 O O . ALA B 1 207 ? 61.309 47.125 -1.244 1.00 15.95 207 ALA B O 1
ATOM 3353 N N . GLY B 1 208 ? 61.202 44.881 -1.302 1.00 17.82 208 GLY B N 1
ATOM 3354 C CA . GLY B 1 208 ? 61.604 44.766 -2.700 1.00 19.49 208 GLY B CA 1
ATOM 3355 C C . GLY B 1 208 ? 63.006 45.219 -3.017 1.00 20.32 208 GLY B C 1
ATOM 3356 O O . GLY B 1 208 ? 63.304 45.541 -4.184 1.00 20.45 208 GLY B O 1
ATOM 3357 N N . ARG B 1 209 ? 63.874 45.207 -2.003 1.00 18.83 209 ARG B N 1
ATOM 3358 C CA . ARG B 1 209 ? 65.275 45.609 -2.138 1.00 18.91 209 ARG B CA 1
ATOM 3359 C C . ARG B 1 209 ? 66.076 44.850 -1.110 1.00 17.89 209 ARG B C 1
ATOM 3360 O O . ARG B 1 209 ? 65.542 44.509 -0.037 1.00 16.23 209 ARG B O 1
ATOM 3368 N N . PHE B 1 210 ? 67.347 44.585 -1.411 1.00 16.80 210 PHE B N 1
ATOM 3369 C CA . PHE B 1 210 ? 68.258 44.010 -0.394 1.00 15.99 210 PHE B CA 1
ATOM 3370 C C . PHE B 1 210 ? 68.629 45.075 0.641 1.00 15.22 210 PHE B C 1
ATOM 3371 O O . PHE B 1 210 ? 68.632 46.289 0.352 1.00 13.73 210 PHE B O 1
ATOM 3379 N N . GLY B 1 211 ? 68.960 44.629 1.847 1.00 14.07 211 GLY B N 1
ATOM 3380 C CA . GLY B 1 211 ? 69.437 45.543 2.871 1.00 14.18 211 GLY B CA 1
ATOM 3381 C C . GLY B 1 211 ? 70.886 45.923 2.604 1.00 15.02 211 GLY B C 1
ATOM 3382 O O . GLY B 1 211 ? 71.566 45.235 1.851 1.00 16.58 211 GLY B O 1
ATOM 3383 N N . ARG B 1 212 ? 71.360 46.974 3.254 1.00 15.43 212 ARG B N 1
ATOM 3384 C CA . ARG B 1 212 ? 72.774 47.348 3.225 1.00 16.44 212 ARG B CA 1
ATOM 3385 C C . ARG B 1 212 ? 73.475 46.986 4.540 1.00 16.10 212 ARG B C 1
ATOM 3386 O O . ARG B 1 212 ? 72.873 47.062 5.617 1.00 14.46 212 ARG B O 1
ATOM 3394 N N . PRO B 1 213 ? 74.767 46.600 4.462 1.00 15.81 213 PRO B N 1
ATOM 3395 C CA . PRO B 1 213 ? 75.449 46.275 5.703 1.00 15.39 213 PRO B CA 1
ATOM 3396 C C . PRO B 1 213 ? 75.312 47.365 6.777 1.00 15.17 213 PRO B C 1
ATOM 3397 O O . PRO B 1 213 ? 75.146 47.038 7.955 1.00 15.53 213 PRO B O 1
ATOM 3401 N N . GLU B 1 214 ? 75.366 48.633 6.379 1.00 14.90 214 GLU B N 1
ATOM 3402 C CA . GLU B 1 214 ? 75.278 49.744 7.318 1.00 14.75 214 GLU B CA 1
ATOM 3403 C C . GLU B 1 214 ? 73.957 49.747 8.078 1.00 14.33 214 GLU B C 1
ATOM 3404 O O . GLU B 1 214 ? 73.913 50.251 9.188 1.00 13.55 214 GLU B O 1
ATOM 3410 N N . GLU B 1 215 ? 72.894 49.202 7.469 1.00 13.00 215 GLU B N 1
ATOM 3411 C CA . GLU B 1 215 ? 71.591 49.128 8.147 1.00 13.13 215 GLU B CA 1
ATOM 3412 C C . GLU B 1 215 ? 71.609 48.121 9.313 1.00 12.58 215 GLU B C 1
ATOM 3413 O O . GLU B 1 215 ? 71.068 48.389 10.408 1.00 13.25 215 GLU B O 1
ATOM 3419 N N . VAL B 1 216 ? 72.208 46.956 9.081 1.00 12.55 216 VAL B N 1
ATOM 3420 C CA . VAL B 1 216 ? 72.415 45.967 10.170 1.00 11.38 216 VAL B CA 1
ATOM 3421 C C . VAL B 1 216 ? 73.334 46.603 11.207 1.00 10.82 216 VAL B C 1
ATOM 3422 O O . VAL B 1 216 ? 73.138 46.444 12.430 1.00 9.18 216 VAL B O 1
ATOM 3426 N N . ALA B 1 217 ? 74.381 47.296 10.753 1.00 10.79 217 ALA B N 1
ATOM 3427 C CA . ALA B 1 217 ? 75.265 47.969 11.730 1.00 10.77 217 ALA B CA 1
ATOM 3428 C C . ALA B 1 217 ? 74.555 48.976 12.637 1.00 11.06 217 ALA B C 1
ATOM 3429 O O . ALA B 1 217 ? 74.936 49.142 13.806 1.00 10.73 217 ALA B O 1
ATOM 3431 N N . GLU B 1 218 ? 73.554 49.685 12.095 1.00 11.50 218 GLU B N 1
ATOM 3432 C CA . GLU B 1 218 ? 72.846 50.702 12.872 1.00 11.77 218 GLU B CA 1
ATOM 3433 C C . GLU B 1 218 ? 72.098 50.019 14.029 1.00 11.08 218 GLU B C 1
ATOM 3434 O O . GLU B 1 218 ? 72.064 50.534 15.147 1.00 10.67 218 GLU B O 1
ATOM 3440 N N . ALA B 1 219 ? 71.515 48.845 13.769 1.00 10.33 219 ALA B N 1
ATOM 3441 C CA . ALA B 1 219 ? 70.806 48.102 14.840 1.00 9.44 219 ALA B CA 1
ATOM 3442 C C . ALA B 1 219 ? 71.761 47.627 15.920 1.00 8.86 219 ALA B C 1
ATOM 3443 O O . ALA B 1 219 ? 71.442 47.656 17.114 1.00 8.58 219 ALA B O 1
ATOM 3445 N N . VAL B 1 220 ? 72.925 47.146 15.499 1.00 8.73 220 VAL B N 1
ATOM 3446 C CA . VAL B 1 220 ? 73.980 46.774 16.457 1.00 9.37 220 VAL B CA 1
ATOM 3447 C C . VAL B 1 220 ? 74.397 47.972 17.318 1.00 10.20 220 VAL B C 1
ATOM 3448 O O . VAL B 1 220 ? 74.441 47.877 18.545 1.00 11.28 220 VAL B O 1
ATOM 3452 N N . ALA B 1 221 ? 74.665 49.109 16.680 1.00 11.34 221 ALA B N 1
ATOM 3453 C CA . ALA B 1 221 ? 75.031 50.314 17.452 1.00 11.24 221 ALA B CA 1
ATOM 3454 C C . ALA B 1 221 ? 73.976 50.739 18.486 1.00 11.45 221 ALA B C 1
ATOM 3455 O O . ALA B 1 221 ? 74.306 51.162 19.622 1.00 11.26 221 ALA B O 1
ATOM 3457 N N . PHE B 1 222 ? 72.705 50.643 18.105 1.00 12.29 222 PHE B N 1
ATOM 3458 C CA . PHE B 1 222 ? 71.612 50.951 19.050 1.00 12.87 222 PHE B CA 1
ATOM 3459 C C . PHE B 1 222 ? 71.689 49.968 20.227 1.00 12.48 222 PHE B C 1
ATOM 3460 O O . PHE B 1 222 ? 71.643 50.397 21.390 1.00 11.75 222 PHE B O 1
ATOM 3468 N N . LEU B 1 223 ? 71.805 48.661 19.941 1.00 11.53 223 LEU B N 1
ATOM 3469 C CA . LEU B 1 223 ? 71.728 47.642 21.044 1.00 11.41 223 LEU B CA 1
ATOM 3470 C C . LEU B 1 223 ? 72.935 47.725 21.997 1.00 11.77 223 LEU B C 1
ATOM 3471 O O . LEU B 1 223 ? 72.809 47.476 23.228 1.00 10.52 223 LEU B O 1
ATOM 3476 N N . VAL B 1 224 ? 74.088 48.122 21.440 1.00 11.56 224 VAL B N 1
ATOM 3477 C CA . VAL B 1 224 ? 75.322 48.278 22.262 1.00 11.92 224 VAL B CA 1
ATOM 3478 C C . VAL B 1 224 ? 75.386 49.600 23.039 1.00 13.09 224 VAL B C 1
ATOM 3479 O O . VAL B 1 224 ? 76.259 49.809 23.870 1.00 11.29 224 VAL B O 1
ATOM 3483 N N . SER B 1 225 ? 74.426 50.484 22.764 1.00 14.54 225 SER B N 1
ATOM 3484 C CA . SER B 1 225 ? 74.365 51.775 23.416 1.00 17.55 225 SER B CA 1
ATOM 3485 C C . SER B 1 225 ? 73.906 51.600 24.871 1.00 17.85 225 SER B C 1
ATOM 3486 O O . SER B 1 225 ? 73.234 50.617 25.197 1.00 17.41 225 SER B O 1
ATOM 3489 N N . GLU B 1 226 ? 74.262 52.536 25.765 1.00 20.52 226 GLU B N 1
ATOM 3490 C CA . GLU B 1 226 ? 73.567 52.601 27.071 1.00 21.78 226 GLU B CA 1
ATOM 3491 C C . GLU B 1 226 ? 72.075 52.951 26.934 1.00 21.47 226 GLU B C 1
ATOM 3492 O O . GLU B 1 226 ? 71.310 52.740 27.867 1.00 24.39 226 GLU B O 1
ATOM 3498 N N . LYS B 1 227 ? 71.634 53.449 25.772 1.00 21.48 227 LYS B N 1
ATOM 3499 C CA . LYS B 1 227 ? 70.217 53.716 25.559 1.00 20.69 227 LYS B CA 1
ATOM 3500 C C . LYS B 1 227 ? 69.372 52.426 25.439 1.00 19.45 227 LYS B C 1
ATOM 3501 O O . LYS B 1 227 ? 68.132 52.505 25.413 1.00 19.34 227 LYS B O 1
ATOM 3507 N N . ALA B 1 228 ? 70.045 51.264 25.376 1.00 17.01 228 ALA B N 1
ATOM 3508 C CA . ALA B 1 228 ? 69.376 49.954 25.214 1.00 15.97 228 ALA B CA 1
ATOM 3509 C C . ALA B 1 228 ? 69.518 49.039 26.453 1.00 14.61 228 ALA B C 1
ATOM 3510 O O . ALA B 1 228 ? 69.417 47.795 26.387 1.00 14.41 228 ALA B O 1
ATOM 3512 N N . GLY B 1 229 ? 69.744 49.667 27.600 1.00 13.77 229 GLY B N 1
ATOM 3513 C CA . GLY B 1 229 ? 70.071 48.902 28.801 1.00 12.52 229 GLY B CA 1
ATOM 3514 C C . GLY B 1 229 ? 68.996 47.932 29.268 1.00 11.98 229 GLY B C 1
ATOM 3515 O O . GLY B 1 229 ? 69.320 46.971 29.949 1.00 12.42 229 GLY B O 1
ATOM 3516 N N . TYR B 1 230 ? 67.728 48.205 28.930 1.00 11.04 230 TYR B N 1
ATOM 3517 C CA . TYR B 1 230 ? 66.579 47.361 29.362 1.00 11.34 230 TYR B CA 1
ATOM 3518 C C . TYR B 1 230 ? 66.121 46.416 28.262 1.00 11.30 230 TYR B C 1
ATOM 3519 O O . TYR B 1 230 ? 65.091 45.738 28.407 1.00 10.79 230 TYR B O 1
ATOM 3528 N N . ILE B 1 231 ? 66.865 46.401 27.152 1.00 9.98 231 ILE B N 1
ATOM 3529 C CA . ILE B 1 231 ? 66.607 45.396 26.113 1.00 9.48 231 ILE B CA 1
ATOM 3530 C C . ILE B 1 231 ? 67.599 44.234 26.242 1.00 9.26 231 ILE B C 1
ATOM 3531 O O . ILE B 1 231 ? 68.794 44.439 26.113 1.00 9.17 231 ILE B O 1
ATOM 3536 N N . THR B 1 232 ? 67.082 43.037 26.497 1.00 9.30 232 THR B N 1
ATOM 3537 C CA . THR B 1 232 ? 67.913 41.841 26.582 1.00 9.05 232 THR B CA 1
ATOM 3538 C C . THR B 1 232 ? 67.082 40.582 26.294 1.00 9.11 232 THR B C 1
ATOM 3539 O O . THR B 1 232 ? 65.867 40.515 26.642 1.00 8.00 232 THR B O 1
ATOM 3543 N N . GLY B 1 233 ? 67.757 39.569 25.730 1.00 9.39 233 GLY B N 1
ATOM 3544 C CA . GLY B 1 233 ? 67.149 38.326 25.337 1.00 9.52 233 GLY B CA 1
ATOM 3545 C C . GLY B 1 233 ? 66.397 38.382 23.995 1.00 10.10 233 GLY B C 1
ATOM 3546 O O . GLY B 1 233 ? 65.738 37.412 23.632 1.00 10.59 233 GLY B O 1
ATOM 3547 N N . GLN B 1 234 ? 66.534 39.483 23.247 1.00 9.31 234 GLN B N 1
ATOM 3548 C CA . GLN B 1 234 ? 65.662 39.728 22.089 1.00 9.78 234 GLN B CA 1
ATOM 3549 C C . GLN B 1 234 ? 66.379 39.500 20.751 1.00 9.67 234 GLN B C 1
ATOM 3550 O O . GLN B 1 234 ? 67.596 39.640 20.678 1.00 10.06 234 GLN B O 1
ATOM 3556 N N . THR B 1 235 ? 65.601 39.185 19.712 1.00 9.20 235 THR B N 1
ATOM 3557 C CA . THR B 1 235 ? 66.148 38.987 18.376 1.00 11.07 235 THR B CA 1
ATOM 3558 C C . THR B 1 235 ? 65.399 39.965 17.494 1.00 11.16 235 THR B C 1
ATOM 3559 O O . THR B 1 235 ? 64.150 39.879 17.357 1.00 12.17 235 THR B O 1
ATOM 3563 N N . LEU B 1 236 ? 66.168 40.886 16.924 1.00 9.79 236 LEU B N 1
ATOM 3564 C CA . LEU B 1 236 ? 65.648 41.879 16.010 1.00 10.33 236 LEU B CA 1
ATOM 3565 C C . LEU B 1 236 ? 65.993 41.568 14.559 1.00 10.23 236 LEU B C 1
ATOM 3566 O O . LEU B 1 236 ? 67.170 41.531 14.208 1.00 9.35 236 LEU B O 1
ATOM 3571 N N . CYS B 1 237 ? 64.973 41.378 13.725 1.00 9.42 237 CYS B N 1
ATOM 3572 C CA . CYS B 1 237 ? 65.235 41.115 12.290 1.00 10.48 237 CYS B CA 1
ATOM 3573 C C . CYS B 1 237 ? 65.400 42.413 11.533 1.00 9.17 237 CYS B C 1
ATOM 3574 O O . CYS B 1 237 ? 64.575 43.297 11.684 1.00 10.20 237 CYS B O 1
ATOM 3577 N N . VAL B 1 238 ? 66.408 42.499 10.658 1.00 9.53 238 VAL B N 1
ATOM 3578 C CA . VAL B 1 238 ? 66.620 43.675 9.801 1.00 8.91 238 VAL B CA 1
ATOM 3579 C C . VAL B 1 238 ? 66.548 43.100 8.367 1.00 8.87 238 VAL B C 1
ATOM 3580 O O . VAL B 1 238 ? 67.547 42.573 7.822 1.00 5.77 238 VAL B O 1
ATOM 3584 N N . ASP B 1 239 ? 65.339 43.102 7.816 1.00 7.98 239 ASP B N 1
ATOM 3585 C CA . ASP B 1 239 ? 65.046 42.196 6.729 1.00 10.84 239 ASP B CA 1
ATOM 3586 C C . ASP B 1 239 ? 63.991 42.673 5.735 1.00 11.06 239 ASP B C 1
ATOM 3587 O O . ASP B 1 239 ? 63.559 41.859 4.907 1.00 11.10 239 ASP B O 1
ATOM 3592 N N . GLY B 1 240 ? 63.561 43.943 5.822 1.00 10.15 240 GLY B N 1
ATOM 3593 C CA . GLY B 1 240 ? 62.626 44.488 4.800 1.00 12.19 240 GLY B CA 1
ATOM 3594 C C . GLY B 1 240 ? 61.251 43.853 4.862 1.00 12.60 240 GLY B C 1
ATOM 3595 O O . GLY B 1 240 ? 60.485 43.875 3.883 1.00 11.69 240 GLY B O 1
ATOM 3596 N N . GLY B 1 241 ? 60.915 43.317 6.043 1.00 12.18 241 GLY B N 1
ATOM 3597 C CA . GLY B 1 241 ? 59.595 42.687 6.246 1.00 13.47 241 GLY B CA 1
ATOM 3598 C C . GLY B 1 241 ? 59.518 41.206 5.962 1.00 12.95 241 GLY B C 1
ATOM 3599 O O . GLY B 1 241 ? 58.452 40.611 5.979 1.00 13.08 241 GLY B O 1
ATOM 3600 N N . LEU B 1 242 ? 60.661 40.596 5.715 1.00 13.39 242 LEU B N 1
ATOM 3601 C CA . LEU B 1 242 ? 60.701 39.189 5.323 1.00 14.41 242 LEU B CA 1
ATOM 3602 C C . LEU B 1 242 ? 60.127 38.199 6.381 1.00 15.60 242 LEU B C 1
ATOM 3603 O O . LEU B 1 242 ? 59.343 37.331 6.027 1.00 16.75 242 LEU B O 1
ATOM 3608 N N . THR B 1 243 ? 60.471 38.364 7.659 1.00 15.38 243 THR B N 1
ATOM 3609 C CA . THR B 1 243 ? 60.243 37.298 8.666 1.00 16.22 243 THR B CA 1
ATOM 3610 C C . THR B 1 243 ? 59.134 37.770 9.603 1.00 17.15 243 THR B C 1
ATOM 3611 O O . THR B 1 243 ? 59.139 38.922 10.024 1.00 16.98 243 THR B O 1
ATOM 3615 N N . PRO B 1 244 ? 58.170 36.880 9.913 1.00 18.88 244 PRO B N 1
ATOM 3616 C CA . PRO B 1 244 ? 57.082 37.266 10.808 1.00 19.98 244 PRO B CA 1
ATOM 3617 C C . PRO B 1 244 ? 57.535 37.300 12.270 1.00 20.93 244 PRO B C 1
ATOM 3618 O O . PRO B 1 244 ? 57.717 36.223 12.852 1.00 24.82 244 PRO B O 1
#

Nearest PDB structures (foldseek):
  2ph3-assembly1_B-2  TM=1.004E+00  e=1.382E-48  Thermus thermophilus HB8
  2ph3-assembly1_A-2  TM=1.001E+00  e=1.171E-43  Thermus thermophilus HB8
  3enn-assembly1_B  TM=9.559E-01  e=4.903E-25  Brucella melitensis
  5b1y-assembly1_B  TM=9.387E-01  e=4.322E-23  Aeropyrum pernix K1
  2ztu-assembly1_C  TM=9.147E-01  e=1.087E-21  Pseudomonas fragi

Organism: Thermus thermophilus (strain ATCC 27634 / DSM 579 / HB8) (NCBI:txid300852)